Protein 4MPT (pdb70)

Solvent-accessible surface area: 27909 Å² total

InterPro domains:
  IPR000709 Leu/Ile/Val-binding protein [PR00337] (29-45)
  IPR000709 Leu/Ile/Val-binding protein [PR00337] (51-67)
  IPR028081 Leucine-binding protein domain [PF13458] (28-387)
  IPR028082 Periplasmic binding protein-like I [SSF53822] (28-382)
  IPR051010 Branched-chain amino acid transport protein [PTHR30483] (3-377)

Radius of gyration: 27.36 Å; Cα contacts (8 Å, |Δi|>4): 1677; chains: 2; bounding box: 53×67×82 Å

Secondary structure (DSSP, 8-state):
-EEEE--B--SSTTHHHHHHHHHHHHHHHHHHHHTTSBTTBEEEE---B-TT-HHHHHHHHHHHHH-TTEEE----SSS----S---TTT------S---GGGT-TTSBTTBS--TT--B-S--HHHHHH--HHHHHH-SSEEEEEESSHHHHHHHHHHHHHHHHTTPPPPSEEEEE-TT----HHHH--TT--SEEEEES-HHHHHHHHH--TT-----EEE-GGGGSHHHHHHHGGGGTTEEE---TTS---HHHHHHHHHHHHHH-S-TTT-S-SSS-----TTTHHHHHHHHHHHHHHHHHTS--HHHHHHHHHH--SEE-SSSEE--BTTB-B---GGG---EEEEESSS-EEEEE-/-EEEE--B--SSTTHHHHHHHHHHHHHHHHHHHTTTSBTTBEEEE---B-TT-HHHHHHHHHHHHT-TT-----PPSSS----S---TTT-S----S---GGGT-TTSSTTSS--TT--B-S--HHHHTT--HHHHHH-SSEEEEEESSHHHHHHHHHHHHHHHHTT-PPPSEEEEE-TT----HHHH--TT--SEEEEES-HHHHHHHHH--TT-----EEE-GGGGSHHHHHHHGGGGTT-EE---TTS---HHHHHHHHHHHHHH-S-TTT-S-TTS-----TTTHHHHHHHHHHHHHHHHHTS--HHHHHHHHTT--SEE-SS-EE---SS--B---GGG---EEEEE-SSSEEEEE-

Organism: Bordetella pertussis (strain Tohama I / ATCC BAA-589 / NCTC 13251) (NCBI:txid257313)

Nearest PDB structures (foldseek):
  4mpt-assembly2_B  TM=9.969E-01  e=4.575E-65  Bordetella pertussis Tohama I
  1z17-assembly1_A  TM=8.631E-01  e=6.660E-22  Escherichia coli K-12
  4evr-assembly1_A  TM=8.494E-01  e=2.066E-19  Rhodopseudomonas palustris CGA009
  4oat-assembly1_A  TM=8.359E-01  e=4.457E-18  Trichormus variabilis ATCC 29413
  3lkb-assembly1_A  TM=7.716E-01  e=5.004E-18  Thermus thermophilus HB8

Structure (mmCIF, N/CA/C/O backbone):
data_4MPT
#
_entry.id   4MPT
#
_cell.length_a   86.565
_cell.length_b   86.565
_cell.length_c   194.053
_cell.angle_alpha   90.00
_cell.angle_beta   90.00
_cell.angle_gamma   120.00
#
_symmetry.space_group_name_H-M   'P 61'
#
loop_
_entity.id
_entity.type
_entity.pdbx_description
1 polymer 'Putative leu/ile/val-binding protein'
2 non-polymer 'ACETIC ACID'
3 non-polymer 'SODIUM ION'
4 water water
#
loop_
_atom_site.group_PDB
_atom_site.id
_atom_site.type_symbol
_atom_site.label_atom_id
_atom_site.label_alt_id
_atom_site.label_comp_id
_atom_site.label_asym_id
_atom_site.label_entity_id
_atom_site.label_seq_id
_atom_site.pdbx_PDB_ins_code
_atom_site.Cartn_x
_atom_site.Cartn_y
_atom_site.Cartn_z
_atom_site.occupancy
_atom_site.B_iso_or_equiv
_atom_site.auth_seq_id
_atom_site.auth_comp_id
_atom_site.auth_asym_id
_atom_site.auth_atom_id
_atom_site.pdbx_PDB_model_num
ATOM 1 N N . ASP A 1 5 ? -38.256 49.589 126.645 1.00 45.65 2 ASP A N 1
ATOM 2 C CA . ASP A 1 5 ? -37.093 49.695 125.773 1.00 46.94 2 ASP A CA 1
ATOM 3 C C . ASP A 1 5 ? -36.707 48.338 125.173 1.00 39.94 2 ASP A C 1
ATOM 4 O O . ASP A 1 5 ? -37.535 47.432 125.088 1.00 39.31 2 ASP A O 1
ATOM 9 N N . THR A 1 6 ? -35.447 48.204 124.770 1.00 37.44 3 THR A N 1
ATOM 10 C CA . THR A 1 6 ? -35.063 47.143 123.846 1.00 34.96 3 THR A CA 1
ATOM 11 C C . THR A 1 6 ? -33.831 46.322 124.209 1.00 31.48 3 THR A C 1
ATOM 12 O O . THR A 1 6 ? -33.054 46.669 125.095 1.00 33.86 3 THR A O 1
ATOM 16 N N . ILE A 1 7 ? -33.671 45.227 123.480 1.00 28.06 4 ILE A N 1
ATOM 17 C CA . ILE A 1 7 ? -32.489 44.391 123.542 1.00 28.89 4 ILE A CA 1
ATOM 18 C C . ILE A 1 7 ? -31.632 44.732 122.335 1.00 22.94 4 ILE A C 1
ATOM 19 O O . ILE A 1 7 ? -31.995 44.413 121.208 1.00 22.27 4 ILE A O 1
ATOM 24 N N . LYS A 1 8 ? -30.502 45.385 122.556 1.00 23.32 5 LYS A N 1
ATOM 25 C CA . LYS A 1 8 ? -29.668 45.813 121.437 1.00 24.31 5 LYS A CA 1
ATOM 26 C C . LYS A 1 8 ? -28.456 44.916 121.232 1.00 23.65 5 LYS A C 1
ATOM 27 O O . LYS A 1 8 ? -27.666 44.689 122.150 1.00 24.01 5 LYS A O 1
ATOM 33 N N . ILE A 1 9 ? -28.305 44.410 120.015 1.00 24.69 6 ILE A N 1
ATOM 34 C CA . ILE A 1 9 ? -27.159 43.578 119.700 1.00 22.45 6 ILE A CA 1
ATOM 35 C C . ILE A 1 9 ? -26.328 44.186 118.580 1.00 22.31 6 ILE A C 1
ATOM 36 O O . ILE A 1 9 ? -26.823 44.989 117.781 1.00 25.42 6 ILE A O 1
ATOM 41 N N . GLY A 1 10 ? -25.060 43.798 118.542 1.00 20.88 7 GLY A N 1
ATOM 42 C CA . GLY A 1 10 ? -24.140 44.288 117.540 1.00 20.27 7 GLY A CA 1
ATOM 43 C C . GLY A 1 10 ? -23.710 43.131 116.672 1.00 23.90 7 GLY A C 1
ATOM 44 O O . GLY A 1 10 ? -23.753 41.969 117.094 1.00 22.45 7 GLY A O 1
ATOM 53 N N . THR A 1 12 ? -20.823 42.330 113.239 1.00 20.01 9 THR A N 1
ATOM 54 C CA . THR A 1 12 ? -19.959 42.648 112.117 1.00 23.35 9 THR A CA 1
ATOM 55 C C . THR A 1 12 ? -19.660 41.347 111.403 1.00 21.59 9 THR A C 1
ATOM 56 O O . THR A 1 12 ? -19.499 40.324 112.052 1.00 19.09 9 THR A O 1
ATOM 60 N N . SER A 1 13 ? -19.634 41.384 110.072 1.00 22.67 10 SER A N 1
ATOM 61 C CA . SER A 1 13 ? -19.260 40.217 109.272 1.00 17.94 10 SER A CA 1
ATOM 62 C C . SER A 1 13 ? -18.935 40.604 107.828 1.00 17.55 10 SER A C 1
ATOM 63 O O . SER A 1 13 ? -19.026 41.774 107.446 1.00 20.41 10 SER A O 1
ATOM 66 N N . ALA A 1 14 ? -18.560 39.616 107.024 1.00 20.49 11 ALA A N 1
ATOM 67 C CA . ALA A 1 14 ? -18.193 39.868 105.634 1.00 18.51 11 ALA A CA 1
ATOM 68 C C . ALA A 1 14 ? -19.442 40.122 104.821 1.00 22.27 11 ALA A C 1
ATOM 69 O O . ALA A 1 14 ? -19.948 39.215 104.163 1.00 25.20 11 ALA A O 1
ATOM 71 N N . LEU A 1 15 ? -19.948 41.346 104.859 1.00 19.53 12 LEU A N 1
ATOM 72 C CA . LEU A 1 15 ? -21.173 41.646 104.138 1.00 18.60 12 LEU A CA 1
ATOM 73 C C . LEU A 1 15 ? -20.936 41.878 102.649 1.00 19.57 12 LEU A C 1
ATOM 74 O O . LEU A 1 15 ? -21.822 41.634 101.830 1.00 21.82 12 LEU A O 1
ATOM 79 N N . THR A 1 16 ? -19.754 42.363 102.291 1.00 22.18 13 THR A N 1
ATOM 80 C CA . THR A 1 16 ? -19.409 42.498 100.879 1.00 22.46 13 THR A CA 1
ATOM 81 C C . THR A 1 16 ? -18.076 41.856 100.576 1.00 20.95 13 THR A C 1
ATOM 82 O O . THR A 1 16 ? -17.360 41.421 101.480 1.00 21.63 13 THR A O 1
ATOM 86 N N . GLY A 1 17 ? -17.747 41.813 99.289 1.00 22.38 14 GLY A N 1
ATOM 87 C CA . GLY A 1 17 ? -16.473 41.288 98.848 1.00 19.45 14 GLY A CA 1
ATOM 88 C C . GLY A 1 17 ? -16.522 39.830 98.434 1.00 18.21 14 GLY A C 1
ATOM 89 O O . GLY A 1 17 ? -17.607 39.231 98.345 1.00 17.20 14 GLY A O 1
ATOM 90 N N . PRO A 1 18 ? -15.340 39.258 98.165 1.00 19.05 15 PRO A N 1
ATOM 91 C CA . PRO A 1 18 ? -15.156 37.885 97.696 1.00 18.67 15 PRO A CA 1
ATOM 92 C C . PRO A 1 18 ? -15.756 36.794 98.591 1.00 20.14 15 PRO A C 1
ATOM 93 O O . PRO A 1 18 ? -16.045 35.715 98.090 1.00 14.71 15 PRO A O 1
ATOM 97 N N . TYR A 1 19 ? -15.921 37.056 99.884 1.00 19.08 16 TYR A N 1
ATOM 98 C CA . TYR A 1 19 ? -16.350 36.015 100.809 1.00 17.34 16 TYR A CA 1
ATOM 99 C C . TYR A 1 19 ? -17.687 36.357 101.460 1.00 17.34 16 TYR A C 1
ATOM 100 O O . TYR A 1 19 ? -18.009 35.842 102.528 1.00 19.77 16 TYR A O 1
ATOM 109 N N . ASN A 1 20 ? -18.481 37.192 100.791 1.00 16.22 17 ASN A N 1
ATOM 110 C CA . ASN A 1 20 ? -19.726 37.695 101.377 1.00 15.50 17 ASN A CA 1
ATOM 111 C C . ASN A 1 20 ? -20.885 36.698 101.478 1.00 16.95 17 ASN A C 1
ATOM 112 O O . ASN A 1 20 ? -21.924 37.011 102.061 1.00 19.20 17 ASN A O 1
ATOM 117 N N . GLU A 1 21 ? -20.706 35.499 100.932 1.00 14.60 18 GLU A N 1
ATOM 118 C CA . GLU A 1 21 ? -21.684 34.437 101.152 1.00 13.84 18 GLU A CA 1
ATOM 119 C C . GLU A 1 21 ? -21.845 34.169 102.646 1.00 15.53 18 GLU A C 1
ATOM 120 O O . GLU A 1 21 ? -22.937 33.874 103.122 1.00 17.89 18 GLU A O 1
ATOM 126 N N . PHE A 1 22 ? -20.760 34.307 103.390 1.00 15.24 19 PHE A N 1
ATOM 127 C CA . PHE A 1 22 ? -20.804 34.082 104.823 1.00 14.58 19 PHE A CA 1
ATOM 128 C C . PHE A 1 22 ? -21.484 35.210 105.565 1.00 16.27 19 PHE A C 1
ATOM 129 O O . PHE A 1 22 ? -22.453 34.977 106.272 1.00 16.64 19 PHE A O 1
ATOM 137 N N . GLY A 1 23 ? -20.973 36.427 105.407 1.00 20.51 20 GLY A N 1
ATOM 138 C CA . GLY A 1 23 ? -21.493 37.557 106.152 1.00 19.70 20 GLY A CA 1
ATOM 139 C C . GLY A 1 23 ? -22.936 37.862 105.822 1.00 18.19 20 GLY A C 1
ATOM 140 O O . GLY A 1 23 ? -23.759 38.056 106.716 1.00 18.87 20 GLY A O 1
ATOM 141 N N . GLU A 1 24 ? -23.256 37.906 104.537 1.00 15.36 21 GLU A N 1
ATOM 142 C CA . GLU A 1 24 ? -24.612 38.248 104.140 1.00 14.39 21 GLU A CA 1
ATOM 143 C C . GLU A 1 24 ? -25.601 37.130 104.422 1.00 17.85 21 GLU A C 1
ATOM 144 O O . GLU A 1 24 ? -26.757 37.387 104.723 1.00 17.85 21 GLU A O 1
ATOM 150 N N . GLY A 1 25 ? -25.145 35.891 104.319 1.00 20.13 22 GLY A N 1
ATOM 151 C CA . GLY A 1 25 ? -25.963 34.768 104.718 1.00 18.20 22 GLY A CA 1
ATOM 152 C C . GLY A 1 25 ? -26.255 34.843 106.204 1.00 15.26 22 GLY A C 1
ATOM 153 O O . GLY A 1 25 ? -27.399 34.695 106.625 1.00 14.63 22 GLY A O 1
ATOM 154 N N . ASN A 1 26 ? -25.218 35.076 107.002 1.00 13.69 23 ASN A N 1
ATOM 155 C CA . ASN A 1 26 ? -25.375 35.184 108.449 1.00 15.87 23 ASN A CA 1
ATOM 156 C C . ASN A 1 26 ? -26.242 36.369 108.815 1.00 18.56 23 ASN A C 1
ATOM 157 O O . ASN A 1 26 ? -27.003 36.308 109.782 1.00 20.69 23 ASN A O 1
ATOM 162 N N A ARG A 1 27 ? -26.118 37.449 108.045 0.54 16.76 24 ARG A N 1
ATOM 163 N N B ARG A 1 27 ? -26.123 37.445 108.047 0.46 16.78 24 ARG A N 1
ATOM 164 C CA A ARG A 1 27 ? -26.937 38.636 108.246 0.54 16.39 24 ARG A CA 1
ATOM 165 C CA B ARG A 1 27 ? -26.936 38.623 108.278 0.46 16.55 24 ARG A CA 1
ATOM 166 C C A ARG A 1 27 ? -28.403 38.276 108.070 0.54 17.70 24 ARG A C 1
ATOM 167 C C B ARG A 1 27 ? -28.407 38.277 108.072 0.46 17.73 24 ARG A C 1
ATOM 168 O O A ARG A 1 27 ? -29.235 38.608 108.906 0.54 20.14 24 ARG A O 1
ATOM 169 O O B ARG A 1 27 ? -29.247 38.614 108.899 0.46 20.05 24 ARG A O 1
ATOM 184 N N . ARG A 1 28 ? -28.708 37.582 106.979 1.00 16.10 25 ARG A N 1
ATOM 185 C CA . ARG A 1 28 ? -30.070 37.152 106.697 1.00 15.49 25 ARG A CA 1
ATOM 186 C C . ARG A 1 28 ? -30.608 36.272 107.807 1.00 20.65 25 ARG A C 1
ATOM 187 O O . ARG A 1 28 ? -31.741 36.440 108.251 1.00 27.18 25 ARG A O 1
ATOM 195 N N . ALA A 1 29 ? -29.772 35.350 108.258 1.00 16.26 26 ALA A N 1
ATOM 196 C CA . ALA A 1 29 ? -30.111 34.438 109.335 1.00 16.39 26 ALA A CA 1
ATOM 197 C C . ALA A 1 29 ? -30.544 35.177 110.582 1.00 16.09 26 ALA A C 1
ATOM 198 O O . ALA A 1 29 ? -31.591 34.882 111.151 1.00 17.74 26 ALA A O 1
ATOM 200 N N . VAL A 1 30 ? -29.727 36.134 111.003 1.00 19.71 27 VAL A N 1
ATOM 201 C CA . VAL A 1 30 ? -29.977 36.883 112.225 1.00 19.89 27 VAL A CA 1
ATOM 202 C C . VAL A 1 30 ? -31.235 37.762 112.117 1.00 17.82 27 VAL A C 1
ATOM 203 O O . VAL A 1 30 ? -32.013 37.860 113.062 1.00 18.44 27 VAL A O 1
ATOM 207 N N . GLU A 1 31 ? -31.440 38.380 110.961 1.00 18.70 28 GLU A N 1
ATOM 208 C CA . GLU A 1 31 ? -32.615 39.213 110.740 1.00 24.43 28 GLU A CA 1
ATOM 209 C C . GLU A 1 31 ? -33.900 38.407 110.883 1.00 23.46 28 GLU A C 1
ATOM 210 O O . GLU A 1 31 ? -34.863 38.848 111.510 1.00 23.75 28 GLU A O 1
ATOM 216 N N . LEU A 1 32 ? -33.911 37.226 110.278 1.00 20.74 29 LEU A N 1
ATOM 217 C CA . LEU A 1 32 ? -35.061 36.340 110.342 1.00 21.79 29 LEU A CA 1
ATOM 218 C C . LEU A 1 32 ? -35.358 35.961 111.790 1.00 24.54 29 LEU A C 1
ATOM 219 O O . LEU A 1 32 ? -36.510 36.000 112.222 1.00 23.33 29 LEU A O 1
ATOM 224 N N . ALA A 1 33 ? -34.316 35.617 112.539 1.00 21.40 30 ALA A N 1
ATOM 225 C CA . ALA A 1 33 ? -34.481 35.244 113.934 1.00 22.03 30 ALA A CA 1
ATOM 226 C C . ALA A 1 33 ? -35.123 36.393 114.690 1.00 26.18 30 ALA A C 1
ATOM 227 O O . ALA A 1 33 ? -36.162 36.214 115.328 1.00 31.73 30 ALA A O 1
ATOM 229 N N . VAL A 1 34 ? -34.505 37.568 114.600 1.00 22.20 31 VAL A N 1
ATOM 230 C CA . VAL A 1 34 ? -35.021 38.769 115.239 1.00 22.52 31 VAL A CA 1
ATOM 231 C C . VAL A 1 34 ? -36.499 38.935 114.959 1.00 20.70 31 VAL A C 1
ATOM 232 O O . VAL A 1 34 ? -37.291 39.088 115.872 1.00 23.71 31 VAL A O 1
ATOM 236 N N . GLU A 1 35 ? -36.867 38.857 113.694 1.00 22.27 32 GLU A N 1
ATOM 237 C CA . GLU A 1 35 ? -38.259 38.957 113.292 1.00 22.05 32 GLU A CA 1
ATOM 238 C C . GLU A 1 35 ? -39.117 37.957 114.057 1.00 25.00 32 GLU A C 1
ATOM 239 O O . GLU A 1 35 ? -40.112 38.328 114.661 1.00 26.37 32 GLU A O 1
ATOM 245 N N . GLN A 1 36 ? -38.701 36.696 114.050 1.00 25.25 33 GLN A N 1
ATOM 246 C CA . GLN A 1 36 ? -39.433 35.626 114.712 1.00 23.01 33 GLN A CA 1
ATOM 247 C C . GLN A 1 36 ? -39.626 35.890 116.196 1.00 23.54 33 GLN A C 1
ATOM 248 O O . GLN A 1 36 ? -40.737 35.797 116.707 1.00 24.07 33 GLN A O 1
ATOM 254 N N . TRP A 1 37 ? -38.549 36.204 116.899 1.00 24.08 34 TRP A N 1
ATOM 255 C CA . TRP A 1 37 ? -38.679 36.511 118.308 1.00 23.93 34 TRP A CA 1
ATOM 256 C C . TRP A 1 37 ? -39.510 37.755 118.483 1.00 27.23 34 TRP A C 1
ATOM 257 O O . TRP A 1 37 ? -40.259 37.863 119.444 1.00 31.06 34 TRP A O 1
ATOM 268 N N . ASN A 1 38 ? -39.379 38.695 117.550 1.00 27.74 35 ASN A N 1
ATOM 269 C CA . ASN A 1 38 ? -40.114 39.953 117.626 1.00 26.95 35 ASN A CA 1
ATOM 270 C C . ASN A 1 38 ? -41.604 39.796 117.412 1.00 29.08 35 ASN A C 1
ATOM 271 O O . ASN A 1 38 ? -42.401 40.488 118.040 1.00 30.07 35 ASN A O 1
ATOM 276 N N . ALA A 1 39 ? -41.981 38.880 116.531 1.00 32.92 36 ALA A N 1
ATOM 277 C CA . ALA A 1 39 ? -43.392 38.607 116.278 1.00 33.77 36 ALA A CA 1
ATOM 278 C C . ALA A 1 39 ? -44.131 38.154 117.541 1.00 36.62 36 ALA A C 1
ATOM 279 O O . ALA A 1 39 ? -45.353 38.249 117.617 1.00 42.11 36 ALA A O 1
ATOM 281 N N . LYS A 1 40 ? -43.385 37.683 118.535 1.00 35.88 37 LYS A N 1
ATOM 282 C CA . LYS A 1 40 ? -43.980 37.118 119.737 1.00 37.27 37 LYS A CA 1
ATOM 283 C C . LYS A 1 40 ? -43.563 37.864 121.014 1.00 41.58 37 LYS A C 1
ATOM 284 O O . LYS A 1 40 ? -43.657 37.309 122.109 1.00 43.31 37 LYS A O 1
ATOM 290 N N . GLY A 1 41 ? -43.088 39.103 120.877 1.00 41.86 38 GLY A N 1
ATOM 291 C CA . GLY A 1 41 ? -42.820 39.947 122.038 1.00 39.36 38 GLY A CA 1
ATOM 292 C C . GLY A 1 41 ? -41.387 40.380 122.327 1.00 33.79 38 GLY A C 1
ATOM 293 O O . GLY A 1 41 ? -41.150 41.265 123.153 1.00 32.21 38 GLY A O 1
ATOM 294 N N . GLY A 1 42 ? -40.426 39.767 121.650 1.00 30.54 39 GLY A N 1
ATOM 295 C CA . GLY A 1 42 ? -39.029 39.995 121.961 1.00 32.05 39 GLY A CA 1
ATOM 296 C C . GLY A 1 42 ? -38.530 38.977 122.967 1.00 35.30 39 GLY A C 1
ATOM 297 O O . GLY A 1 42 ? -38.945 37.816 122.955 1.00 38.54 39 GLY A O 1
ATOM 298 N N . ILE A 1 43 ? -37.632 39.402 123.842 1.00 30.11 40 ILE A N 1
ATOM 299 C CA . ILE A 1 43 ? -37.142 38.520 124.880 1.00 29.20 40 ILE A CA 1
ATOM 300 C C . ILE A 1 43 ? -37.730 38.961 126.196 1.00 30.24 40 ILE A C 1
ATOM 301 O O . ILE A 1 43 ? -37.309 39.973 126.746 1.00 36.47 40 ILE A O 1
ATOM 306 N N . ASN A 1 44 ? -38.691 38.194 126.705 1.00 31.57 41 ASN A N 1
ATOM 307 C CA . ASN A 1 44 ? -39.442 38.580 127.906 1.00 34.36 41 ASN A CA 1
ATOM 308 C C . ASN A 1 44 ? -40.035 39.971 127.782 1.00 28.99 41 ASN A C 1
ATOM 309 O O . ASN A 1 44 ? -39.886 40.800 128.683 1.00 29.73 41 ASN A O 1
ATOM 314 N N . GLY A 1 45 ? -40.680 40.230 126.649 1.00 28.55 42 GLY A N 1
ATOM 315 C CA . GLY A 1 45 ? -41.349 41.499 126.432 1.00 29.01 42 GLY A CA 1
ATOM 316 C C . GLY A 1 45 ? -40.500 42.635 125.891 1.00 37.44 42 GLY A C 1
ATOM 317 O O . GLY A 1 45 ? -41.024 43.710 125.612 1.00 36.67 42 GLY A O 1
ATOM 318 N N . LYS A 1 46 ? -39.199 42.410 125.737 1.00 27.54 43 LYS A N 1
ATOM 319 C CA . LYS A 1 46 ? -38.314 43.445 125.220 1.00 28.51 43 LYS A CA 1
ATOM 320 C C . LYS A 1 46 ? -37.905 43.157 123.781 1.00 30.82 43 LYS A C 1
ATOM 321 O O . LYS A 1 46 ? -37.264 42.145 123.497 1.00 32.87 43 LYS A O 1
ATOM 327 N N . LYS A 1 47 ? -38.295 44.053 122.879 1.00 30.52 44 LYS A N 1
ATOM 328 C CA . LYS A 1 47 ? -38.025 43.903 121.455 1.00 28.71 44 LYS A CA 1
ATOM 329 C C . LYS A 1 47 ? -36.527 43.953 121.166 1.00 25.37 44 LYS A C 1
ATOM 330 O O . LYS A 1 47 ? -35.798 44.752 121.742 1.00 25.44 44 LYS A O 1
ATOM 336 N N . ILE A 1 48 ? -36.081 43.086 120.269 1.00 25.68 45 ILE A N 1
ATOM 337 C CA . ILE A 1 48 ? -34.678 43.007 119.899 1.00 23.99 45 ILE A CA 1
ATOM 338 C C . ILE A 1 48 ? -34.371 43.955 118.747 1.00 25.22 45 ILE A C 1
ATOM 339 O O . ILE A 1 48 ? -35.143 44.051 117.790 1.00 26.67 45 ILE A O 1
ATOM 344 N N A GLU A 1 49 ? -33.260 44.673 118.849 0.58 26.03 46 GLU A N 1
ATOM 345 N N B GLU A 1 49 ? -33.236 44.649 118.843 0.42 26.07 46 GLU A N 1
ATOM 346 C CA A GLU A 1 49 ? -32.784 45.426 117.703 0.58 26.34 46 GLU A CA 1
ATOM 347 C CA B GLU A 1 49 ? -32.753 45.524 117.776 0.42 26.12 46 GLU A CA 1
ATOM 348 C C A GLU A 1 49 ? -31.321 45.168 117.395 0.58 23.17 46 GLU A C 1
ATOM 349 C C B GLU A 1 49 ? -31.307 45.192 117.402 0.42 23.31 46 GLU A C 1
ATOM 350 O O A GLU A 1 49 ? -30.484 45.054 118.292 0.58 22.09 46 GLU A O 1
ATOM 351 O O B GLU A 1 49 ? -30.452 45.058 118.279 0.42 22.32 46 GLU A O 1
ATOM 362 N N . ILE A 1 50 ? -31.033 45.056 116.106 1.00 22.93 47 ILE A N 1
ATOM 363 C CA . ILE A 1 50 ? -29.659 45.000 115.641 1.00 23.23 47 ILE A CA 1
ATOM 364 C C . ILE A 1 50 ? -29.247 46.451 115.455 1.00 26.75 47 ILE A C 1
ATOM 365 O O . ILE A 1 50 ? -29.482 47.051 114.406 1.00 23.79 47 ILE A O 1
ATOM 370 N N . ALA A 1 51 ? -28.653 47.012 116.503 1.00 28.24 48 ALA A N 1
ATOM 371 C CA . ALA A 1 51 ? -28.416 48.443 116.583 1.00 29.78 48 ALA A CA 1
ATOM 372 C C . ALA A 1 51 ? -27.208 48.852 115.766 1.00 29.79 48 ALA A C 1
ATOM 373 O O . ALA A 1 51 ? -27.092 49.998 115.325 1.00 34.26 48 ALA A O 1
ATOM 383 N N . LEU A 1 53 ? -24.897 47.243 112.596 1.00 20.95 50 LEU A N 1
ATOM 384 C CA . LEU A 1 53 ? -24.624 46.201 111.615 1.00 18.57 50 LEU A CA 1
ATOM 385 C C . LEU A 1 53 ? -23.551 46.692 110.663 1.00 22.18 50 LEU A C 1
ATOM 386 O O . LEU A 1 53 ? -23.760 47.637 109.894 1.00 23.21 50 LEU A O 1
ATOM 391 N N . LEU A 1 54 ? -22.396 46.042 110.731 1.00 22.28 51 LEU A N 1
ATOM 392 C CA . LEU A 1 54 ? -21.205 46.531 110.059 1.00 21.99 51 LEU A CA 1
ATOM 393 C C . LEU A 1 54 ? -20.594 45.471 109.145 1.00 26.15 51 LEU A C 1
ATOM 394 O O . LEU A 1 54 ? -20.786 44.271 109.352 1.00 20.10 51 LEU A O 1
ATOM 399 N N . ASP A 1 55 ? -19.854 45.938 108.140 1.00 27.25 52 ASP A N 1
ATOM 400 C CA . ASP A 1 55 ? -19.267 45.095 107.108 1.00 21.36 52 ASP A CA 1
ATOM 401 C C . ASP A 1 55 ? -17.756 45.126 107.226 1.00 16.47 52 ASP A C 1
ATOM 402 O O . ASP A 1 55 ? -17.155 46.196 107.195 1.00 16.54 52 ASP A O 1
ATOM 407 N N . ASP A 1 56 ? -17.126 43.966 107.358 1.00 15.42 53 ASP A N 1
ATOM 408 C CA . ASP A 1 56 ? -15.669 43.932 107.413 1.00 18.85 53 ASP A CA 1
ATOM 409 C C . ASP A 1 56 ? -15.037 43.268 106.198 1.00 19.21 53 ASP A C 1
ATOM 410 O O . ASP A 1 56 ? -13.818 43.278 106.046 1.00 17.08 53 ASP A O 1
ATOM 415 N N . GLN A 1 57 ? -15.886 42.693 105.352 1.00 22.01 54 GLN A N 1
ATOM 416 C CA . GLN A 1 57 ? -15.465 42.033 104.118 1.00 19.97 54 GLN A CA 1
ATOM 417 C C . GLN A 1 57 ? -14.513 40.881 104.374 1.00 17.59 54 GLN A C 1
ATOM 418 O O . GLN A 1 57 ? -13.697 40.554 103.522 1.00 24.18 54 GLN A O 1
ATOM 424 N N . LEU A 1 58 ? -14.622 40.274 105.549 1.00 14.92 55 LEU A N 1
ATOM 425 C CA . LEU A 1 58 ? -13.698 39.233 105.997 1.00 17.39 55 LEU A CA 1
ATOM 426 C C . LEU A 1 58 ? -12.282 39.740 106.217 1.00 23.59 55 LEU A C 1
ATOM 427 O O . LEU A 1 58 ? -11.369 38.946 106.418 1.00 24.82 55 LEU A O 1
ATOM 432 N N . ASN A 1 59 ? -12.093 41.056 106.196 1.00 26.33 56 ASN A N 1
ATOM 433 C CA . ASN A 1 59 ? -10.777 41.622 106.472 1.00 19.70 56 ASN A CA 1
ATOM 434 C C . ASN A 1 59 ? -10.548 41.828 107.960 1.00 18.07 56 ASN A C 1
ATOM 435 O O . ASN A 1 59 ? -11.348 42.483 108.626 1.00 21.18 56 ASN A O 1
ATOM 440 N N . PRO A 1 60 ? -9.439 41.288 108.484 1.00 19.25 57 PRO A N 1
ATOM 441 C CA . PRO A 1 60 ? -9.193 41.340 109.925 1.00 22.58 57 PRO A CA 1
ATOM 442 C C . PRO A 1 60 ? -9.047 42.759 110.468 1.00 25.21 57 PRO A C 1
ATOM 443 O O . PRO A 1 60 ? -9.500 43.001 111.583 1.00 25.52 57 PRO A O 1
ATOM 447 N N . ASP A 1 61 ? -8.433 43.668 109.713 1.00 21.90 58 ASP A N 1
ATOM 448 C CA . ASP A 1 61 ? -8.244 45.039 110.178 1.00 24.28 58 ASP A CA 1
ATOM 449 C C . ASP A 1 61 ? -9.558 45.778 110.278 1.00 23.15 58 ASP A C 1
ATOM 450 O O . ASP A 1 61 ? -9.789 46.537 111.220 1.00 25.08 58 ASP A O 1
ATOM 455 N N A ARG A 1 62 ? -10.418 45.562 109.291 0.59 20.47 59 ARG A N 1
ATOM 456 N N B ARG A 1 62 ? -10.422 45.560 109.294 0.41 20.64 59 ARG A N 1
ATOM 457 C CA A ARG A 1 62 ? -11.744 46.158 109.294 0.59 21.05 59 ARG A CA 1
ATOM 458 C CA B ARG A 1 62 ? -11.749 46.158 109.301 0.41 20.75 59 ARG A CA 1
ATOM 459 C C A ARG A 1 62 ? -12.604 45.576 110.409 0.59 19.29 59 ARG A C 1
ATOM 460 C C B ARG A 1 62 ? -12.607 45.576 110.414 0.41 19.66 59 ARG A C 1
ATOM 461 O O A ARG A 1 62 ? -13.427 46.273 110.993 0.59 21.66 59 ARG A O 1
ATOM 462 O O B ARG A 1 62 ? -13.433 46.272 110.998 0.41 21.36 59 ARG A O 1
ATOM 477 N N . ALA A 1 63 ? -12.406 44.295 110.702 1.00 20.99 60 ALA A N 1
ATOM 478 C CA . ALA A 1 63 ? -13.137 43.633 111.774 1.00 20.68 60 ALA A CA 1
ATOM 479 C C . ALA A 1 63 ? -12.848 44.343 113.083 1.00 24.17 60 ALA A C 1
ATOM 480 O O . ALA A 1 63 ? -13.751 44.644 113.859 1.00 29.85 60 ALA A O 1
ATOM 482 N N . VAL A 1 64 ? -11.573 44.625 113.304 1.00 22.94 61 VAL A N 1
ATOM 483 C CA . VAL A 1 64 ? -11.130 45.312 114.503 1.00 22.65 61 VAL A CA 1
ATOM 484 C C . VAL A 1 64 ? -11.752 46.690 114.602 1.00 26.13 61 VAL A C 1
ATOM 485 O O . VAL A 1 64 ? -12.267 47.071 115.650 1.00 29.13 61 VAL A O 1
ATOM 489 N N . GLN A 1 65 ? -11.705 47.444 113.512 1.00 26.79 62 GLN A N 1
ATOM 490 C CA . GLN A 1 65 ? -12.334 48.756 113.498 1.00 20.57 62 GLN A CA 1
ATOM 491 C C . GLN A 1 65 ? -13.822 48.640 113.781 1.00 20.46 62 GLN A C 1
ATOM 492 O O . GLN A 1 65 ? -14.395 49.486 114.455 1.00 20.59 62 GLN A O 1
ATOM 498 N N . ASN A 1 66 ? -14.440 47.578 113.272 1.00 21.75 63 ASN A N 1
ATOM 499 C CA . ASN A 1 66 ? -15.871 47.379 113.454 1.00 22.08 63 ASN A CA 1
ATOM 500 C C . ASN A 1 66 ? -16.215 46.928 114.867 1.00 21.19 63 ASN A C 1
ATOM 501 O O . ASN A 1 66 ? -17.190 47.383 115.465 1.00 23.51 63 ASN A O 1
ATOM 506 N N . ILE A 1 67 ? -15.407 46.039 115.411 1.00 19.10 64 ILE A N 1
ATOM 507 C CA . ILE A 1 67 ? -15.614 45.624 116.789 1.00 23.03 64 ILE A CA 1
ATOM 508 C C . ILE A 1 67 ? -15.306 46.763 117.785 1.00 26.56 64 ILE A C 1
ATOM 509 O O . ILE A 1 67 ? -16.027 46.944 118.763 1.00 26.51 64 ILE A O 1
ATOM 514 N N . ARG A 1 68 ? -14.259 47.543 117.528 1.00 26.75 65 ARG A N 1
ATOM 515 C CA . ARG A 1 68 ? -13.995 48.727 118.353 1.00 29.41 65 ARG A CA 1
ATOM 516 C C . ARG A 1 68 ? -15.239 49.614 118.454 1.00 27.03 65 ARG A C 1
ATOM 517 O O . ARG A 1 68 ? -15.660 49.993 119.540 1.00 28.14 65 ARG A O 1
ATOM 525 N N . ALA A 1 69 ? -15.842 49.904 117.311 1.00 25.85 66 ALA A N 1
ATOM 526 C CA . ALA A 1 69 ? -17.025 50.745 117.250 1.00 27.30 66 ALA A CA 1
ATOM 527 C C . ALA A 1 69 ? -18.240 50.124 117.949 1.00 23.73 66 ALA A C 1
ATOM 528 O O . ALA A 1 69 ? -19.056 50.830 118.533 1.00 28.23 66 ALA A O 1
ATOM 530 N N . ILE A 1 70 ? -18.371 48.807 117.872 1.00 21.84 67 ILE A N 1
ATOM 531 C CA . ILE A 1 70 ? -19.495 48.130 118.510 1.00 20.94 67 ILE A CA 1
ATOM 532 C C . ILE A 1 70 ? -19.326 48.111 120.026 1.00 24.77 67 ILE A C 1
ATOM 533 O O . ILE A 1 70 ? -20.242 48.470 120.761 1.00 24.87 67 ILE A O 1
ATOM 538 N N . LEU A 1 71 ? -18.141 47.717 120.484 1.00 26.11 68 LEU A N 1
ATOM 539 C CA . LEU A 1 71 ? -17.856 47.625 121.912 1.00 24.77 68 LEU A CA 1
ATOM 540 C C . LEU A 1 71 ? -17.985 48.986 122.559 1.00 25.69 68 LEU A C 1
ATOM 541 O O . LEU A 1 71 ? -18.427 49.088 123.696 1.00 29.91 68 LEU A O 1
ATOM 546 N N . ASP A 1 72 ? -17.608 50.034 121.833 1.00 25.06 69 ASP A N 1
ATOM 547 C CA . ASP A 1 72 ? -17.711 51.391 122.361 1.00 29.78 69 ASP A CA 1
ATOM 548 C C . ASP A 1 72 ? -19.134 51.723 122.807 1.00 30.27 69 ASP A C 1
ATOM 549 O O . ASP A 1 72 ? -19.316 52.424 123.793 1.00 32.88 69 ASP A O 1
ATOM 554 N N . ASN A 1 73 ? -20.133 51.205 122.091 1.00 28.78 70 ASN A N 1
ATOM 555 C CA . ASN A 1 73 ? -21.543 51.437 122.428 1.00 24.83 70 ASN A CA 1
ATOM 556 C C . ASN A 1 73 ? -21.998 50.658 123.666 1.00 32.43 70 ASN A C 1
ATOM 557 O O . ASN A 1 73 ? -22.101 49.432 123.630 1.00 33.91 70 ASN A O 1
ATOM 562 N N . LYS A 1 74 ? -22.312 51.375 124.742 1.00 27.27 71 LYS A N 1
ATOM 563 C CA . LYS A 1 74 ? -22.687 50.746 126.012 1.00 33.04 71 LYS A CA 1
ATOM 564 C C . LYS A 1 74 ? -24.044 50.049 125.981 1.00 31.14 71 LYS A C 1
ATOM 565 O O . LYS A 1 74 ? -24.311 49.153 126.784 1.00 29.36 71 LYS A O 1
ATOM 571 N N . ASP A 1 75 ? -24.900 50.453 125.054 1.00 31.29 72 ASP A N 1
ATOM 572 C CA . ASP A 1 75 ? -26.244 49.897 124.994 1.00 32.62 72 ASP A CA 1
ATOM 573 C C . ASP A 1 75 ? -26.315 48.519 124.338 1.00 33.43 72 ASP A C 1
ATOM 574 O O . ASP A 1 75 ? -27.272 47.775 124.554 1.00 35.52 72 ASP A O 1
ATOM 579 N N . ILE A 1 76 ? -25.309 48.181 123.538 1.00 29.27 73 ILE A N 1
ATOM 580 C CA . ILE A 1 76 ? -25.238 46.852 122.950 1.00 25.72 73 ILE A CA 1
ATOM 581 C C . ILE A 1 76 ? -25.129 45.817 124.075 1.00 30.32 73 ILE A C 1
ATOM 582 O O . ILE A 1 76 ? -24.289 45.950 124.957 1.00 32.76 73 ILE A O 1
ATOM 587 N N . VAL A 1 77 ? -25.993 44.805 124.071 1.00 32.56 74 VAL A N 1
ATOM 588 C CA . VAL A 1 77 ? -25.940 43.799 125.131 1.00 33.35 74 VAL A CA 1
ATOM 589 C C . VAL A 1 77 ? -25.298 42.481 124.678 1.00 29.89 74 VAL A C 1
ATOM 590 O O . VAL A 1 77 ? -24.883 41.673 125.509 1.00 28.71 74 VAL A O 1
ATOM 594 N N . GLY A 1 78 ? -25.195 42.276 123.366 1.00 26.50 75 GLY A N 1
ATOM 595 C CA . GLY A 1 78 ? -24.553 41.083 122.838 1.00 23.13 75 GLY A CA 1
ATOM 596 C C . GLY A 1 78 ? -24.094 41.222 121.400 1.00 21.49 75 GLY A C 1
ATOM 597 O O . GLY A 1 78 ? -24.557 42.104 120.677 1.00 23.57 75 GLY A O 1
ATOM 598 N N . ILE A 1 79 ? -23.185 40.346 120.986 1.00 19.77 76 ILE A N 1
ATOM 599 C CA . ILE A 1 79 ? -22.600 40.425 119.652 1.00 18.96 76 ILE A CA 1
ATOM 600 C C . ILE A 1 79 ? -22.621 39.118 118.881 1.00 23.87 76 ILE A C 1
ATOM 601 O O . ILE A 1 79 ? -22.293 38.052 119.419 1.00 24.92 76 ILE A O 1
ATOM 606 N N . ILE A 1 80 ? -22.973 39.216 117.603 1.00 24.00 77 ILE A N 1
ATOM 607 C CA . ILE A 1 80 ? -22.721 38.134 116.660 1.00 24.68 77 ILE A CA 1
ATOM 608 C C . ILE A 1 80 ? -21.441 38.463 115.891 1.00 21.00 77 ILE A C 1
ATOM 609 O O . ILE A 1 80 ? -21.442 39.337 115.033 1.00 23.53 77 ILE A O 1
ATOM 614 N N . GLY A 1 81 ? -20.355 37.767 116.208 1.00 18.64 78 GLY A N 1
ATOM 615 C CA . GLY A 1 81 ? -19.040 38.090 115.679 1.00 17.51 78 GLY A CA 1
ATOM 616 C C . GLY A 1 81 ? -18.861 37.853 114.197 1.00 21.33 78 GLY A C 1
ATOM 617 O O . GLY A 1 81 ? -19.765 37.361 113.526 1.00 25.75 78 GLY A O 1
ATOM 618 N N . PRO A 1 82 ? -17.682 38.201 113.672 1.00 22.26 79 PRO A N 1
ATOM 619 C CA . PRO A 1 82 ? -17.448 38.082 112.233 1.00 20.88 79 PRO A CA 1
ATOM 620 C C . PRO A 1 82 ? -17.199 36.667 111.772 1.00 20.61 79 PRO A C 1
ATOM 621 O O . PRO A 1 82 ? -16.810 35.798 112.547 1.00 19.23 79 PRO A O 1
ATOM 625 N N . ALA A 1 83 ? -17.439 36.450 110.487 1.00 22.09 80 ALA A N 1
ATOM 626 C CA . ALA A 1 83 ? -17.008 35.237 109.819 1.00 20.22 80 ALA A CA 1
ATOM 627 C C . ALA A 1 83 ? -15.499 35.320 109.624 1.00 21.95 80 ALA A C 1
ATOM 628 O O . ALA A 1 83 ? -14.953 36.418 109.457 1.00 19.49 80 ALA A O 1
ATOM 630 N N . GLY A 1 84 ? -14.823 34.174 109.659 1.00 23.74 81 GLY A N 1
ATOM 631 C CA . GLY A 1 84 ? -13.390 34.133 109.396 1.00 21.57 81 GLY A CA 1
ATOM 632 C C . GLY A 1 84 ? -12.484 33.989 110.610 1.00 25.40 81 GLY A C 1
ATOM 633 O O . GLY A 1 84 ? -12.622 34.721 111.593 1.00 24.91 81 GLY A O 1
ATOM 634 N N . SER A 1 85 ? -11.544 33.046 110.531 1.00 25.51 82 SER A N 1
ATOM 635 C CA . SER A 1 85 ? -10.555 32.846 111.591 1.00 23.57 82 SER A CA 1
ATOM 636 C C . SER A 1 85 ? -9.710 34.111 111.787 1.00 24.78 82 SER A C 1
ATOM 637 O O . SER A 1 85 ? -9.372 34.477 112.913 1.00 25.45 82 SER A O 1
ATOM 640 N N . GLY A 1 86 ? -9.384 34.782 110.686 1.00 25.77 83 GLY A N 1
ATOM 641 C CA . GLY A 1 86 ? -8.637 36.027 110.745 1.00 25.69 83 GLY A CA 1
ATOM 642 C C . GLY A 1 86 ? -9.330 37.120 111.539 1.00 23.64 83 GLY A C 1
ATOM 643 O O . GLY A 1 86 ? -8.800 37.590 112.543 1.00 27.48 83 GLY A O 1
ATOM 644 N N . PRO A 1 87 ? -10.501 37.558 111.071 1.00 19.83 84 PRO A N 1
ATOM 645 C CA . PRO A 1 87 ? -11.301 38.535 111.808 1.00 20.86 84 PRO A CA 1
ATOM 646 C C . PRO A 1 87 ? -11.503 38.158 113.269 1.00 20.60 84 PRO A C 1
ATOM 647 O O . PRO A 1 87 ? -11.243 38.969 114.152 1.00 24.11 84 PRO A O 1
ATOM 659 N N . LEU A 1 89 ? -9.874 35.943 115.377 1.00 26.73 86 LEU A N 1
ATOM 660 C CA . LEU A 1 89 ? -8.662 35.948 116.184 1.00 25.54 86 LEU A CA 1
ATOM 661 C C . LEU A 1 89 ? -8.133 37.350 116.394 1.00 29.33 86 LEU A C 1
ATOM 662 O O . LEU A 1 89 ? -7.542 37.645 117.425 1.00 35.82 86 LEU A O 1
ATOM 667 N N . ALA A 1 90 ? -8.350 38.209 115.406 1.00 25.61 87 ALA A N 1
ATOM 668 C CA . ALA A 1 90 ? -7.941 39.606 115.486 1.00 27.07 87 ALA A CA 1
ATOM 669 C C . ALA A 1 90 ? -8.693 40.397 116.560 1.00 24.61 87 ALA A C 1
ATOM 670 O O . ALA A 1 90 ? -8.126 41.279 117.198 1.00 31.35 87 ALA A O 1
ATOM 672 N N . VAL A 1 91 ? -9.967 40.086 116.755 1.00 22.01 88 VAL A N 1
ATOM 673 C CA . VAL A 1 91 ? -10.803 40.835 117.692 1.00 28.47 88 VAL A CA 1
ATOM 674 C C . VAL A 1 91 ? -10.973 40.152 119.056 1.00 27.48 88 VAL A C 1
ATOM 675 O O . VAL A 1 91 ? -11.571 40.722 119.969 1.00 26.48 88 VAL A O 1
ATOM 679 N N . ILE A 1 92 ? -10.432 38.946 119.191 1.00 26.80 89 ILE A N 1
ATOM 680 C CA . ILE A 1 92 ? -10.824 38.046 120.275 1.00 25.83 89 ILE A CA 1
ATOM 681 C C . ILE A 1 92 ? -10.414 38.516 121.678 1.00 30.01 89 ILE A C 1
ATOM 682 O O . ILE A 1 92 ? -11.092 38.217 122.662 1.00 31.11 89 ILE A O 1
ATOM 687 N N . ASP A 1 93 ? -9.329 39.272 121.772 1.00 34.66 90 ASP A N 1
ATOM 688 C CA . ASP A 1 93 ? -8.875 39.760 123.074 1.00 33.23 90 ASP A CA 1
ATOM 689 C C . ASP A 1 93 ? -9.689 40.973 123.553 1.00 33.68 90 ASP A C 1
ATOM 690 O O . ASP A 1 93 ? -9.949 41.139 124.748 1.00 35.62 90 ASP A O 1
ATOM 703 N N . VAL A 1 95 ? -12.718 41.499 122.904 1.00 34.30 92 VAL A N 1
ATOM 704 C CA . VAL A 1 95 ? -14.033 40.999 123.252 1.00 31.77 92 VAL A CA 1
ATOM 705 C C . VAL A 1 95 ? -14.002 40.264 124.578 1.00 29.25 92 VAL A C 1
ATOM 706 O O . VAL A 1 95 ? -14.847 40.485 125.432 1.00 33.19 92 VAL A O 1
ATOM 710 N N . GLN A 1 96 ? -13.015 39.397 124.747 1.00 30.37 93 GLN A N 1
ATOM 711 C CA . GLN A 1 96 ? -12.831 38.674 125.994 1.00 29.02 93 GLN A CA 1
ATOM 712 C C . GLN A 1 96 ? -12.672 39.645 127.166 1.00 35.07 93 GLN A C 1
ATOM 713 O O . GLN A 1 96 ? -13.080 39.357 128.286 1.00 37.76 93 GLN A O 1
ATOM 719 N N . ALA A 1 97 ? -12.086 40.804 126.899 1.00 37.76 94 ALA A N 1
ATOM 720 C CA . ALA A 1 97 ? -11.897 41.816 127.928 1.00 40.13 94 ALA A CA 1
ATOM 721 C C . ALA A 1 97 ? -13.220 42.469 128.303 1.00 41.94 94 ALA A C 1
ATOM 722 O O . ALA A 1 97 ? -13.570 42.567 129.485 1.00 40.39 94 ALA A O 1
ATOM 724 N N . ASP A 1 98 ? -13.924 42.943 127.278 1.00 39.40 95 ASP A N 1
ATOM 725 C CA . ASP A 1 98 ? -15.223 43.580 127.431 1.00 32.18 95 ASP A CA 1
ATOM 726 C C . ASP A 1 98 ? -16.168 42.628 128.150 1.00 32.27 95 ASP A C 1
ATOM 727 O O . ASP A 1 98 ? -16.845 43.006 129.108 1.00 40.26 95 ASP A O 1
ATOM 732 N N . GLY A 1 99 ? -16.195 41.384 127.693 1.00 31.00 96 GLY A N 1
ATOM 733 C CA . GLY A 1 99 ? -16.840 40.317 128.437 1.00 31.31 96 GLY A CA 1
ATOM 734 C C . GLY A 1 99 ? -18.326 40.129 128.209 1.00 38.29 96 GLY A C 1
ATOM 735 O O . GLY A 1 99 ? -18.942 39.267 128.842 1.00 37.17 96 GLY A O 1
ATOM 736 N N . ARG A 1 100 ? -18.912 40.933 127.323 1.00 35.75 97 ARG A N 1
ATOM 737 C CA . ARG A 1 100 ? -20.307 40.741 126.947 1.00 31.46 97 ARG A CA 1
ATOM 738 C C . ARG A 1 100 ? -20.414 39.457 126.127 1.00 28.81 97 ARG A C 1
ATOM 739 O O . ARG A 1 100 ? -19.437 39.028 125.521 1.00 27.09 97 ARG A O 1
ATOM 747 N N . PRO A 1 101 ? -21.592 38.816 126.137 1.00 31.21 98 PRO A N 1
ATOM 748 C CA . PRO A 1 101 ? -21.782 37.560 125.403 1.00 31.05 98 PRO A CA 1
ATOM 749 C C . PRO A 1 101 ? -21.483 37.696 123.916 1.00 26.33 98 PRO A C 1
ATOM 750 O O . PRO A 1 101 ? -21.942 38.624 123.252 1.00 24.24 98 PRO A O 1
ATOM 754 N N . TYR A 1 102 ? -20.721 36.743 123.405 1.00 25.25 99 TYR A N 1
ATOM 755 C CA . TYR A 1 102 ? -20.169 36.841 122.071 1.00 25.76 99 TYR A CA 1
ATOM 756 C C . TYR A 1 102 ? -20.350 35.524 121.309 1.00 23.07 99 TYR A C 1
ATOM 757 O O . TYR A 1 102 ? -19.827 34.476 121.714 1.00 20.93 99 TYR A O 1
ATOM 774 N N . ASN A 1 104 ? -19.638 33.234 118.225 1.00 19.88 101 ASN A N 1
ATOM 775 C CA . ASN A 1 104 ? -18.822 32.929 117.057 1.00 18.79 101 ASN A CA 1
ATOM 776 C C . ASN A 1 104 ? -19.599 31.996 116.146 1.00 22.06 101 ASN A C 1
ATOM 777 O O . ASN A 1 104 ? -19.837 30.843 116.497 1.00 22.62 101 ASN A O 1
ATOM 782 N N . PRO A 1 105 ? -20.010 32.485 114.970 1.00 23.05 102 PRO A N 1
ATOM 783 C CA . PRO A 1 105 ? -20.861 31.627 114.140 1.00 20.56 102 PRO A CA 1
ATOM 784 C C . PRO A 1 105 ? -20.089 30.652 113.271 1.00 21.41 102 PRO A C 1
ATOM 785 O O . PRO A 1 105 ? -20.546 29.527 113.069 1.00 19.65 102 PRO A O 1
ATOM 789 N N . ILE A 1 106 ? -18.936 31.077 112.769 1.00 17.75 103 ILE A N 1
ATOM 790 C CA . ILE A 1 106 ? -18.322 30.382 111.656 1.00 19.98 103 ILE A CA 1
ATOM 791 C C . ILE A 1 106 ? -16.879 29.931 111.886 1.00 20.32 103 ILE A C 1
ATOM 792 O O . ILE A 1 106 ? -16.554 28.779 111.611 1.00 21.68 103 ILE A O 1
ATOM 797 N N . ALA A 1 107 ? -16.022 30.828 112.374 1.00 20.84 104 ALA A N 1
ATOM 798 C CA . ALA A 1 107 ? -14.576 30.562 112.480 1.00 20.18 104 ALA A CA 1
ATOM 799 C C . ALA A 1 107 ? -14.216 29.222 113.128 1.00 24.04 104 ALA A C 1
ATOM 800 O O . ALA A 1 107 ? -14.522 28.980 114.293 1.00 27.36 104 ALA A O 1
ATOM 802 N N . GLN A 1 108 ? -13.523 28.380 112.365 1.00 23.50 105 GLN A N 1
ATOM 803 C CA . GLN A 1 108 ? -13.335 26.980 112.716 1.00 20.89 105 GLN A CA 1
ATOM 804 C C . GLN A 1 108 ? -12.059 26.676 113.489 1.00 23.92 105 GLN A C 1
ATOM 805 O O . GLN A 1 108 ? -11.830 25.538 113.890 1.00 27.72 105 GLN A O 1
ATOM 811 N N . THR A 1 109 ? -11.217 27.681 113.678 1.00 26.50 106 THR A N 1
ATOM 812 C CA . THR A 1 109 ? -9.986 27.495 114.431 1.00 30.44 106 THR A CA 1
ATOM 813 C C . THR A 1 109 ? -10.306 27.263 115.909 1.00 29.82 106 THR A C 1
ATOM 814 O O . THR A 1 109 ? -10.868 28.130 116.569 1.00 31.42 106 THR A O 1
ATOM 818 N N . PRO A 1 110 ? -9.958 26.080 116.429 1.00 28.05 107 PRO A N 1
ATOM 819 C CA . PRO A 1 110 ? -10.284 25.707 117.809 1.00 28.46 107 PRO A CA 1
ATOM 820 C C . PRO A 1 110 ? -9.883 26.726 118.883 1.00 27.57 107 PRO A C 1
ATOM 821 O O . PRO A 1 110 ? -10.693 26.967 119.770 1.00 29.76 107 PRO A O 1
ATOM 825 N N . VAL A 1 111 ? -8.697 27.327 118.807 1.00 31.39 108 VAL A N 1
ATOM 826 C CA . VAL A 1 111 ? -8.288 28.291 119.839 1.00 35.03 108 VAL A CA 1
ATOM 827 C C . VAL A 1 111 ? -9.150 29.546 119.909 1.00 33.73 108 VAL A C 1
ATOM 828 O O . VAL A 1 111 ? -9.013 30.336 120.840 1.00 36.22 108 VAL A O 1
ATOM 832 N N . VAL A 1 112 ? -10.022 29.740 118.926 1.00 29.85 109 VAL A N 1
ATOM 833 C CA . VAL A 1 112 ? -10.943 30.867 118.967 1.00 30.14 109 VAL A CA 1
ATOM 834 C C . VAL A 1 112 ? -11.773 30.785 120.244 1.00 27.91 109 VAL A C 1
ATOM 835 O O . VAL A 1 112 ? -11.990 31.788 120.920 1.00 25.63 109 VAL A O 1
ATOM 839 N N . THR A 1 113 ? -12.184 29.571 120.596 1.00 28.32 110 THR A N 1
ATOM 840 C CA . THR A 1 113 ? -13.060 29.365 121.740 1.00 26.72 110 THR A CA 1
ATOM 841 C C . THR A 1 113 ? -12.331 28.744 122.913 1.00 34.74 110 THR A C 1
ATOM 842 O O . THR A 1 113 ? -12.602 29.056 124.072 1.00 43.48 110 THR A O 1
ATOM 846 N N . TYR A 1 114 ? -11.407 27.850 122.603 1.00 33.84 111 TYR A N 1
ATOM 847 C CA . TYR A 1 114 ? -10.686 27.130 123.630 1.00 34.57 111 TYR A CA 1
ATOM 848 C C . TYR A 1 114 ? -9.222 27.495 123.534 1.00 36.94 111 TYR A C 1
ATOM 849 O O . TYR A 1 114 ? -8.435 26.784 122.909 1.00 38.16 111 TYR A O 1
ATOM 858 N N . PRO A 1 115 ? -8.854 28.621 124.156 1.00 37.49 112 PRO A N 1
ATOM 859 C CA . PRO A 1 115 ? -7.471 29.087 124.162 1.00 37.27 112 PRO A CA 1
ATOM 860 C C . PRO A 1 115 ? -6.561 28.034 124.777 1.00 37.71 112 PRO A C 1
ATOM 861 O O . PRO A 1 115 ? -5.401 27.940 124.388 1.00 40.58 112 PRO A O 1
ATOM 865 N N . GLY A 1 116 ? -7.095 27.241 125.702 1.00 38.77 113 GLY A N 1
ATOM 866 C CA . GLY A 1 116 ? -6.327 26.210 126.376 1.00 44.85 113 GLY A CA 1
ATOM 867 C C . GLY A 1 116 ? -6.132 24.947 125.561 1.00 47.79 113 GLY A C 1
ATOM 868 O O . GLY A 1 116 ? -5.621 23.953 126.074 1.00 58.74 113 GLY A O 1
ATOM 869 N N . GLU A 1 117 ? -6.562 24.985 124.303 1.00 44.04 114 GLU A N 1
ATOM 870 C CA . GLU A 1 117 ? -6.292 23.925 123.333 1.00 46.27 114 GLU A CA 1
ATOM 871 C C . GLU A 1 117 ? -7.003 22.601 123.644 1.00 49.01 114 GLU A C 1
ATOM 872 O O . GLU A 1 117 ? -6.831 21.605 122.939 1.00 50.43 114 GLU A O 1
ATOM 878 N N . LYS A 1 118 ? -7.808 22.589 124.697 1.00 48.17 115 LYS A N 1
ATOM 879 C CA . LYS A 1 118 ? -8.606 21.414 124.996 1.00 46.67 115 LYS A CA 1
ATOM 880 C C . LYS A 1 118 ? -10.056 21.681 124.653 1.00 38.14 115 LYS A C 1
ATOM 881 O O . LYS A 1 118 ? -10.749 22.350 125.411 1.00 38.75 115 LYS A O 1
ATOM 887 N N . THR A 1 119 ? -10.509 21.167 123.512 1.00 34.20 116 THR A N 1
ATOM 888 C CA . THR A 1 119 ? -11.898 21.344 123.090 1.00 30.98 116 THR A CA 1
ATOM 889 C C . THR A 1 119 ? -12.795 20.839 124.200 1.00 34.81 116 THR A C 1
ATOM 890 O O . THR A 1 119 ? -12.636 19.718 124.671 1.00 37.87 116 THR A O 1
ATOM 894 N N . GLY A 1 120 ? -13.705 21.690 124.654 1.00 37.75 117 GLY A N 1
ATOM 895 C CA . GLY A 1 120 ? -14.607 21.330 125.730 1.00 41.48 117 GLY A CA 1
ATOM 896 C C . GLY A 1 120 ? -13.990 21.489 127.108 1.00 49.17 117 GLY A C 1
ATOM 897 O O . GLY A 1 120 ? -14.586 21.097 128.110 1.00 51.26 117 GLY A O 1
ATOM 898 N N . GLU A 1 121 ? -12.788 22.054 127.165 1.00 54.71 118 GLU A N 1
ATOM 899 C CA . GLU A 1 121 ? -12.166 22.369 128.449 1.00 59.24 118 GLU A CA 1
ATOM 900 C C . GLU A 1 121 ? -11.581 23.783 128.458 1.00 58.29 118 GLU A C 1
ATOM 901 O O . GLU A 1 121 ? -10.839 24.164 127.547 1.00 57.01 118 GLU A O 1
ATOM 907 N N . LYS A 1 122 ? -11.935 24.549 129.490 1.00 57.79 119 LYS A N 1
ATOM 908 C CA . LYS A 1 122 ? -11.412 25.903 129.703 1.00 57.42 119 LYS A CA 1
ATOM 909 C C . LYS A 1 122 ? -11.577 26.820 128.488 1.00 53.28 119 LYS A C 1
ATOM 910 O O . LYS A 1 122 ? -10.594 27.155 127.818 1.00 53.53 119 LYS A O 1
ATOM 916 N N . PRO A 1 123 ? -12.821 27.231 128.199 1.00 46.62 120 PRO A N 1
ATOM 917 C CA . PRO A 1 123 ? -13.030 28.160 127.087 1.00 40.24 120 PRO A CA 1
ATOM 918 C C . PRO A 1 123 ? -12.880 29.593 127.544 1.00 34.81 120 PRO A C 1
ATOM 919 O O . PRO A 1 123 ? -12.809 29.864 128.747 1.00 32.61 120 PRO A O 1
ATOM 923 N N . ARG A 1 124 ? -12.819 30.507 126.587 1.00 36.10 121 ARG A N 1
ATOM 924 C CA . ARG A 1 124 ? -13.024 31.904 126.907 1.00 34.42 121 ARG A CA 1
ATOM 925 C C . ARG A 1 124 ? -14.451 31.959 127.423 1.00 33.19 121 ARG A C 1
ATOM 926 O O . ARG A 1 124 ? -15.368 31.479 126.766 1.00 33.12 121 ARG A O 1
ATOM 934 N N . PRO A 1 125 ? -14.637 32.517 128.622 1.00 37.39 122 PRO A N 1
ATOM 935 C CA . PRO A 1 125 ? -15.898 32.455 129.368 1.00 38.15 122 PRO A CA 1
ATOM 936 C C . PRO A 1 125 ? -17.114 33.014 128.638 1.00 33.15 122 PRO A C 1
ATOM 937 O O . PRO A 1 125 ? -18.196 32.473 128.843 1.00 29.67 122 PRO A O 1
ATOM 941 N N . ASN A 1 126 ? -16.946 34.063 127.831 1.00 33.33 123 ASN A N 1
ATOM 942 C CA . ASN A 1 126 ? -18.078 34.718 127.158 1.00 30.67 123 ASN A CA 1
ATOM 943 C C . ASN A 1 126 ? -18.248 34.357 125.683 1.00 29.55 123 ASN A C 1
ATOM 944 O O . ASN A 1 126 ? -19.139 34.882 125.010 1.00 29.14 123 ASN A O 1
ATOM 949 N N . VAL A 1 127 ? -17.400 33.457 125.190 1.00 29.62 124 VAL A N 1
ATOM 950 C CA . VAL A 1 127 ? -17.420 33.075 123.785 1.00 26.36 124 VAL A CA 1
ATOM 951 C C . VAL A 1 127 ? -18.178 31.775 123.578 1.00 27.13 124 VAL A C 1
ATOM 952 O O . VAL A 1 127 ? -17.857 30.766 124.191 1.00 29.21 124 VAL A O 1
ATOM 956 N N . PHE A 1 128 ? -19.173 31.801 122.701 1.00 27.42 125 PHE A N 1
ATOM 957 C CA . PHE A 1 128 ? -19.925 30.601 122.373 1.00 25.48 125 PHE A CA 1
ATOM 958 C C . PHE A 1 128 ? -19.903 30.366 120.873 1.00 23.13 125 PHE A C 1
ATOM 959 O O . PHE A 1 128 ? -20.252 31.251 120.100 1.00 23.31 125 PHE A O 1
ATOM 967 N N . SER A 1 129 ? -19.476 29.172 120.470 1.00 23.66 126 SER A N 1
ATOM 968 C CA . SER A 1 129 ? -19.163 28.921 119.069 1.00 25.11 126 SER A CA 1
ATOM 969 C C . SER A 1 129 ? -20.140 28.001 118.366 1.00 24.06 126 SER A C 1
ATOM 970 O O . SER A 1 129 ? -20.563 26.966 118.901 1.00 24.11 126 SER A O 1
ATOM 973 N N . PHE A 1 130 ? -20.479 28.396 117.146 1.00 20.82 127 PHE A N 1
ATOM 974 C CA . PHE A 1 130 ? -21.412 27.653 116.330 1.00 21.89 127 PHE A CA 1
ATOM 975 C C . PHE A 1 130 ? -20.691 27.167 115.084 1.00 18.20 127 PHE A C 1
ATOM 976 O O . PHE A 1 130 ? -21.302 26.697 114.134 1.00 21.44 127 PHE A O 1
ATOM 984 N N . ALA A 1 131 ? -19.365 27.256 115.143 1.00 15.69 128 ALA A N 1
ATOM 985 C CA . ALA A 1 131 ? -18.493 26.785 114.091 1.00 16.67 128 ALA A CA 1
ATOM 986 C C . ALA A 1 131 ? -18.522 25.278 114.041 1.00 21.48 128 ALA A C 1
ATOM 987 O O . ALA A 1 131 ? -18.947 24.613 114.979 1.00 24.86 128 ALA A O 1
ATOM 989 N N . LEU A 1 132 ? -18.067 24.741 112.925 1.00 24.07 129 LEU A N 1
ATOM 990 C CA . LEU A 1 132 ? -17.636 23.366 112.868 1.00 22.29 129 LEU A CA 1
ATOM 991 C C . LEU A 1 132 ? -16.119 23.429 113.066 1.00 22.76 129 LEU A C 1
ATOM 992 O O . LEU A 1 132 ? -15.415 23.870 112.185 1.00 24.80 129 LEU A O 1
ATOM 997 N N . GLN A 1 133 ? -15.610 23.027 114.226 1.00 20.00 130 GLN A N 1
ATOM 998 C CA . GLN A 1 133 ? -14.183 23.193 114.498 1.00 21.19 130 GLN A CA 1
ATOM 999 C C . GLN A 1 133 ? -13.287 22.332 113.614 1.00 24.40 130 GLN A C 1
ATOM 1000 O O . GLN A 1 133 ? -13.684 21.251 113.168 1.00 19.79 130 GLN A O 1
ATOM 1006 N N . ASN A 1 134 ? -12.075 22.815 113.365 1.00 23.04 131 ASN A N 1
ATOM 1007 C CA . ASN A 1 134 ? -11.172 22.136 112.452 1.00 22.56 131 ASN A CA 1
ATOM 1008 C C . ASN A 1 134 ? -10.803 20.734 112.887 1.00 26.53 131 ASN A C 1
ATOM 1009 O O . ASN A 1 134 ? -10.717 19.828 112.060 1.00 32.24 131 ASN A O 1
ATOM 1014 N N . ASP A 1 135 ? -10.559 20.566 114.182 1.00 25.39 132 ASP A N 1
ATOM 1015 C CA . ASP A 1 135 ? -10.183 19.264 114.718 1.00 28.82 132 ASP A CA 1
ATOM 1016 C C . ASP A 1 135 ? -11.359 18.312 114.595 1.00 29.03 132 ASP A C 1
ATOM 1017 O O . ASP A 1 135 ? -11.196 17.132 114.294 1.00 30.82 132 ASP A O 1
ATOM 1022 N N . ILE A 1 136 ? -12.554 18.838 114.821 1.00 30.40 133 ILE A N 1
ATOM 1023 C CA . ILE A 1 136 ? -13.761 18.051 114.644 1.00 30.02 133 ILE A CA 1
ATOM 1024 C C . ILE A 1 136 ? -13.966 17.695 113.171 1.00 29.72 133 ILE A C 1
ATOM 1025 O O . ILE A 1 136 ? -14.281 16.552 112.849 1.00 26.73 133 ILE A O 1
ATOM 1030 N N . GLU A 1 137 ? -13.778 18.672 112.282 1.00 30.48 134 GLU A N 1
ATOM 1031 C CA . GLU A 1 137 ? -13.943 18.445 110.848 1.00 23.41 134 GLU A CA 1
ATOM 1032 C C . GLU A 1 137 ? -12.970 17.391 110.342 1.00 21.03 134 GLU A C 1
ATOM 1033 O O . GLU A 1 137 ? -13.312 16.570 109.500 1.00 22.47 134 GLU A O 1
ATOM 1039 N N . ALA A 1 138 ? -11.762 17.424 110.885 1.00 25.21 135 ALA A N 1
ATOM 1040 C CA . ALA A 1 138 ? -10.684 16.547 110.458 1.00 29.67 135 ALA A CA 1
ATOM 1041 C C . ALA A 1 138 ? -11.026 15.054 110.550 1.00 28.86 135 ALA A C 1
ATOM 1042 O O . ALA A 1 138 ? -10.467 14.238 109.825 1.00 29.37 135 ALA A O 1
ATOM 1044 N N . VAL A 1 139 ? -11.954 14.706 111.431 1.00 29.38 136 VAL A N 1
ATOM 1045 C CA . VAL A 1 139 ? -12.287 13.308 111.675 1.00 33.70 136 VAL A CA 1
ATOM 1046 C C . VAL A 1 139 ? -12.843 12.619 110.447 1.00 34.41 136 VAL A C 1
ATOM 1047 O O . VAL A 1 139 ? -12.345 11.578 110.019 1.00 34.08 136 VAL A O 1
ATOM 1051 N N . ALA A 1 140 ? -13.892 13.197 109.890 1.00 29.95 137 ALA A N 1
ATOM 1052 C CA . ALA A 1 140 ? -14.557 12.568 108.774 1.00 28.70 137 ALA A CA 1
ATOM 1053 C C . ALA A 1 140 ? -13.678 12.634 107.539 1.00 26.00 137 ALA A C 1
ATOM 1054 O O . ALA A 1 140 ? -13.531 11.652 106.820 1.00 31.87 137 ALA A O 1
ATOM 1064 N N . GLY A 1 142 ? -10.400 13.123 107.388 1.00 30.13 139 GLY A N 1
ATOM 1065 C CA . GLY A 1 142 ? -9.270 12.263 107.641 1.00 34.53 139 GLY A CA 1
ATOM 1066 C C . GLY A 1 142 ? -9.573 10.816 107.308 1.00 42.86 139 GLY A C 1
ATOM 1067 O O . GLY A 1 142 ? -8.794 10.160 106.623 1.00 50.99 139 GLY A O 1
ATOM 1068 N N A GLU A 1 143 ? -10.709 10.317 107.783 0.49 40.62 140 GLU A N 1
ATOM 1069 N N B GLU A 1 143 ? -10.709 10.317 107.783 0.51 40.57 140 GLU A N 1
ATOM 1070 C CA A GLU A 1 143 ? -11.065 8.926 107.554 0.49 42.68 140 GLU A CA 1
ATOM 1071 C CA B GLU A 1 143 ? -11.066 8.926 107.554 0.51 42.67 140 GLU A CA 1
ATOM 1072 C C A GLU A 1 143 ? -11.286 8.620 106.078 0.49 40.96 140 GLU A C 1
ATOM 1073 C C B GLU A 1 143 ? -11.286 8.620 106.078 0.51 40.95 140 GLU A C 1
ATOM 1074 O O A GLU A 1 143 ? -10.776 7.626 105.572 0.49 42.97 140 GLU A O 1
ATOM 1075 O O B GLU A 1 143 ? -10.777 7.625 105.573 0.51 42.98 140 GLU A O 1
ATOM 1086 N N . TYR A 1 144 ? -12.036 9.473 105.388 1.00 36.13 141 TYR A N 1
ATOM 1087 C CA . TYR A 1 144 ? -12.378 9.211 103.992 1.00 32.51 141 TYR A CA 1
ATOM 1088 C C . TYR A 1 144 ? -11.147 9.116 103.106 1.00 33.85 141 TYR A C 1
ATOM 1089 O O . TYR A 1 144 ? -11.021 8.208 102.282 1.00 27.67 141 TYR A O 1
ATOM 1098 N N . LEU A 1 145 ? -10.232 10.054 103.288 1.00 33.11 142 LEU A N 1
ATOM 1099 C CA . LEU A 1 145 ? -9.024 10.084 102.479 1.00 37.10 142 LEU A CA 1
ATOM 1100 C C . LEU A 1 145 ? -8.070 8.928 102.786 1.00 38.79 142 LEU A C 1
ATOM 1101 O O . LEU A 1 145 ? -7.431 8.378 101.885 1.00 35.40 142 LEU A O 1
ATOM 1106 N N . ALA A 1 146 ? -7.972 8.575 104.064 1.00 39.43 143 ALA A N 1
ATOM 1107 C CA . ALA A 1 146 ? -7.028 7.561 104.513 1.00 40.87 143 ALA A CA 1
ATOM 1108 C C . ALA A 1 146 ? -7.447 6.155 104.106 1.00 44.85 143 ALA A C 1
ATOM 1109 O O . ALA A 1 146 ? -6.691 5.203 104.298 1.00 52.46 143 ALA A O 1
ATOM 1111 N N . LYS A 1 147 ? -8.647 6.023 103.549 1.00 39.65 144 LYS A N 1
ATOM 1112 C CA . LYS A 1 147 ? -9.133 4.726 103.099 1.00 47.60 144 LYS A CA 1
ATOM 1113 C C . LYS A 1 147 ? -9.304 4.717 101.588 1.00 48.52 144 LYS A C 1
ATOM 1114 O O . LYS A 1 147 ? -9.279 3.666 100.953 1.00 54.01 144 LYS A O 1
ATOM 1120 N N . LYS A 1 148 ? -9.477 5.895 101.009 1.00 43.44 145 LYS A N 1
ATOM 1121 C CA . LYS A 1 148 ? -9.788 5.978 99.595 1.00 41.39 145 LYS A CA 1
ATOM 1122 C C . LYS A 1 148 ? -8.569 6.262 98.734 1.00 40.08 145 LYS A C 1
ATOM 1123 O O . LYS A 1 148 ? -8.540 5.896 97.564 1.00 40.88 145 LYS A O 1
ATOM 1129 N N . PHE A 1 149 ? -7.553 6.893 99.309 1.00 38.26 146 PHE A N 1
ATOM 1130 C CA . PHE A 1 149 ? -6.463 7.410 98.493 1.00 37.97 146 PHE A CA 1
ATOM 1131 C C . PHE A 1 149 ? -5.075 7.040 98.976 1.00 44.80 146 PHE A C 1
ATOM 1132 O O . PHE A 1 149 ? -4.862 6.814 100.160 1.00 51.47 146 PHE A O 1
ATOM 1140 N N . LYS A 1 150 ? -4.126 6.990 98.050 1.00 46.81 147 LYS A N 1
ATOM 1141 C CA . LYS A 1 150 ? -2.798 6.497 98.383 1.00 50.76 147 LYS A CA 1
ATOM 1142 C C . LYS A 1 150 ? -1.832 7.638 98.630 1.00 45.95 147 LYS A C 1
ATOM 1143 O O . LYS A 1 150 ? -1.185 7.676 99.667 1.00 49.55 147 LYS A O 1
ATOM 1149 N N . ARG A 1 151 ? -1.734 8.575 97.697 1.00 43.87 148 ARG A N 1
ATOM 1150 C CA . ARG A 1 151 ? -0.928 9.760 97.955 1.00 42.35 148 ARG A CA 1
ATOM 1151 C C . ARG A 1 151 ? -1.739 11.036 97.828 1.00 42.37 148 ARG A C 1
ATOM 1152 O O . ARG A 1 151 ? -2.153 11.438 96.741 1.00 40.21 148 ARG A O 1
ATOM 1160 N N . VAL A 1 152 ? -1.955 11.671 98.970 1.00 44.54 149 VAL A N 1
ATOM 1161 C CA . VAL A 1 152 ? -2.773 12.870 99.032 1.00 42.44 149 VAL A CA 1
ATOM 1162 C C . VAL A 1 152 ? -1.920 14.136 99.051 1.00 38.24 149 VAL A C 1
ATOM 1163 O O . VAL A 1 152 ? -0.863 14.179 99.677 1.00 41.23 149 VAL A O 1
ATOM 1167 N N . GLY A 1 153 ? -2.372 15.159 98.340 1.00 34.00 150 GLY A N 1
ATOM 1168 C CA . GLY A 1 153 ? -1.714 16.445 98.405 1.00 34.77 150 GLY A CA 1
ATOM 1169 C C . GLY A 1 153 ? -2.629 17.422 99.107 1.00 34.61 150 GLY A C 1
ATOM 1170 O O . GLY A 1 153 ? -3.822 17.439 98.847 1.00 36.23 150 GLY A O 1
ATOM 1171 N N . ILE A 1 154 ? -2.076 18.237 99.996 1.00 33.01 151 ILE A N 1
ATOM 1172 C CA . ILE A 1 154 ? -2.886 19.200 100.722 1.00 28.50 151 ILE A CA 1
ATOM 1173 C C . ILE A 1 154 ? -2.500 20.649 100.441 1.00 33.99 151 ILE A C 1
ATOM 1174 O O . ILE A 1 154 ? -1.331 21.017 100.505 1.00 37.50 151 ILE A O 1
ATOM 1179 N N . ILE A 1 155 ? -3.502 21.466 100.140 1.00 34.90 152 ILE A N 1
ATOM 1180 C CA . ILE A 1 155 ? -3.311 22.893 99.935 1.00 29.43 152 ILE A CA 1
ATOM 1181 C C . ILE A 1 155 ? -4.236 23.614 100.900 1.00 27.13 152 ILE A C 1
ATOM 1182 O O . ILE A 1 155 ? -5.349 23.163 101.139 1.00 28.63 152 ILE A O 1
ATOM 1187 N N . HIS A 1 156 ? -3.788 24.725 101.468 1.00 28.44 153 HIS A N 1
ATOM 1188 C CA . HIS A 1 156 ? -4.628 25.459 102.411 1.00 30.00 153 HIS A CA 1
ATOM 1189 C C . HIS A 1 156 ? -4.326 26.953 102.390 1.00 29.88 153 HIS A C 1
ATOM 1190 O O . HIS A 1 156 ? -3.264 27.373 101.941 1.00 29.47 153 HIS A O 1
ATOM 1197 N N . GLU A 1 157 ? -5.264 27.758 102.873 1.00 27.06 154 GLU A N 1
ATOM 1198 C CA . GLU A 1 157 ? -5.039 29.196 102.960 1.00 23.24 154 GLU A CA 1
ATOM 1199 C C . GLU A 1 157 ? -4.142 29.512 104.161 1.00 24.96 154 GLU A C 1
ATOM 1200 O O . GLU A 1 157 ? -3.987 28.690 105.068 1.00 22.71 154 GLU A O 1
ATOM 1206 N N . SER A 1 158 ? -3.557 30.704 104.170 1.00 24.39 155 SER A N 1
ATOM 1207 C CA . SER A 1 158 ? -2.547 31.050 105.167 1.00 26.61 155 SER A CA 1
ATOM 1208 C C . SER A 1 158 ? -3.088 31.458 106.543 1.00 29.43 155 SER A C 1
ATOM 1209 O O . SER A 1 158 ? -2.322 31.600 107.501 1.00 34.00 155 SER A O 1
ATOM 1212 N N . THR A 1 159 ? -4.395 31.656 106.651 1.00 29.37 156 THR A N 1
ATOM 1213 C CA . THR A 1 159 ? -4.984 32.050 107.923 1.00 26.29 156 THR A CA 1
ATOM 1214 C C . THR A 1 159 ? -4.938 30.872 108.865 1.00 28.46 156 THR A C 1
ATOM 1215 O O . THR A 1 159 ? -4.639 29.761 108.445 1.00 31.39 156 THR A O 1
ATOM 1219 N N . ALA A 1 160 ? -5.241 31.108 110.134 1.00 28.31 157 ALA A N 1
ATOM 1220 C CA . ALA A 1 160 ? -5.330 30.019 111.100 1.00 28.02 157 ALA A CA 1
ATOM 1221 C C . ALA A 1 160 ? -6.289 28.901 110.663 1.00 25.80 157 ALA A C 1
ATOM 1222 O O . ALA A 1 160 ? -6.101 27.745 111.028 1.00 28.89 157 ALA A O 1
ATOM 1224 N N . TYR A 1 161 ? -7.315 29.245 109.891 1.00 24.05 158 TYR A N 1
ATOM 1225 C CA . TYR A 1 161 ? -8.257 28.250 109.397 1.00 23.32 158 TYR A CA 1
ATOM 1226 C C . TYR A 1 161 ? -7.516 27.229 108.557 1.00 24.90 158 TYR A C 1
ATOM 1227 O O . TYR A 1 161 ? -7.711 26.027 108.718 1.00 30.13 158 TYR A O 1
ATOM 1236 N N . GLY A 1 162 ? -6.651 27.705 107.671 1.00 23.65 159 GLY A N 1
ATOM 1237 C CA . GLY A 1 162 ? -5.875 26.803 106.845 1.00 26.69 159 GLY A CA 1
ATOM 1238 C C . GLY A 1 162 ? -4.798 26.124 107.663 1.00 30.88 159 GLY A C 1
ATOM 1239 O O . GLY A 1 162 ? -4.584 24.918 107.559 1.00 30.43 159 GLY A O 1
ATOM 1240 N N . VAL A 1 163 ? -4.126 26.913 108.491 1.00 31.38 160 VAL A N 1
ATOM 1241 C CA . VAL A 1 163 ? -2.997 26.433 109.273 1.00 29.84 160 VAL A CA 1
ATOM 1242 C C . VAL A 1 163 ? -3.377 25.286 110.201 1.00 34.59 160 VAL A C 1
ATOM 1243 O O . VAL A 1 163 ? -2.778 24.214 110.137 1.00 42.44 160 VAL A O 1
ATOM 1247 N N . THR A 1 164 ? -4.374 25.498 111.049 1.00 30.71 161 THR A N 1
ATOM 1248 C CA . THR A 1 164 ? -4.800 24.447 111.956 1.00 30.48 161 THR A CA 1
ATOM 1249 C C . THR A 1 164 ? -5.426 23.299 111.181 1.00 28.39 161 THR A C 1
ATOM 1250 O O . THR A 1 164 ? -5.132 22.137 111.435 1.00 30.39 161 THR A O 1
ATOM 1254 N N . GLY A 1 165 ? -6.284 23.643 110.230 1.00 32.79 162 GLY A N 1
ATOM 1255 C CA . GLY A 1 165 ? -7.026 22.658 109.472 1.00 31.57 162 GLY A CA 1
ATOM 1256 C C . GLY A 1 165 ? -6.147 21.550 108.946 1.00 33.91 162 GLY A C 1
ATOM 1257 O O . GLY A 1 165 ? -6.503 20.374 109.025 1.00 35.37 162 GLY A O 1
ATOM 1258 N N . VAL A 1 166 ? -4.987 21.924 108.425 1.00 30.37 163 VAL A N 1
ATOM 1259 C CA . VAL A 1 166 ? -4.074 20.949 107.859 1.00 35.08 163 VAL A CA 1
ATOM 1260 C C . VAL A 1 166 ? -3.433 20.076 108.923 1.00 35.41 163 VAL A C 1
ATOM 1261 O O . VAL A 1 166 ? -3.364 18.857 108.757 1.00 34.19 163 VAL A O 1
ATOM 1265 N N . ASP A 1 167 ? -2.983 20.680 110.019 1.00 36.16 164 ASP A N 1
ATOM 1266 C CA . ASP A 1 167 ? -2.371 19.883 111.079 1.00 42.31 164 ASP A CA 1
ATOM 1267 C C . ASP A 1 167 ? -3.385 18.881 111.636 1.00 39.98 164 ASP A C 1
ATOM 1268 O O . ASP A 1 167 ? -3.043 17.742 111.952 1.00 35.49 164 ASP A O 1
ATOM 1273 N N . TYR A 1 168 ? -4.644 19.293 111.695 1.00 39.36 165 TYR A N 1
ATOM 1274 C CA . TYR A 1 168 ? -5.708 18.408 112.127 1.00 33.98 165 TYR A CA 1
ATOM 1275 C C . TYR A 1 168 ? -6.005 17.343 111.080 1.00 37.48 165 TYR A C 1
ATOM 1276 O O . TYR A 1 168 ? -6.251 16.187 111.418 1.00 39.45 165 TYR A O 1
ATOM 1285 N N . LEU A 1 169 ? -5.954 17.720 109.806 1.00 36.29 166 LEU A N 1
ATOM 1286 C CA . LEU A 1 169 ? -6.261 16.777 108.731 1.00 34.08 166 LEU A CA 1
ATOM 1287 C C . LEU A 1 169 ? -5.124 15.785 108.450 1.00 35.16 166 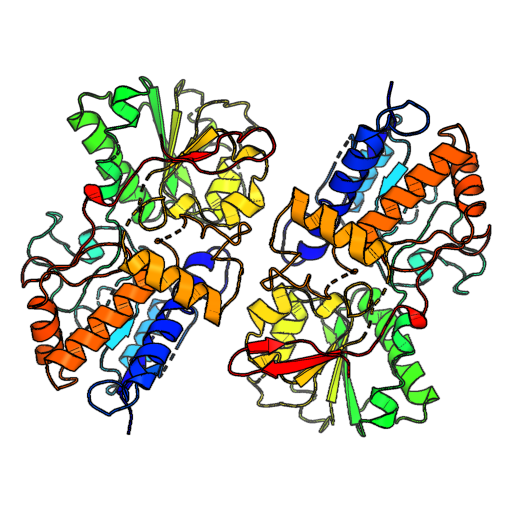LEU A C 1
ATOM 1288 O O . LEU A 1 169 ? -5.362 14.587 108.285 1.00 39.07 166 LEU A O 1
ATOM 1293 N N . ALA A 1 170 ? -3.894 16.284 108.384 1.00 33.91 167 ALA A N 1
ATOM 1294 C CA . ALA A 1 170 ? -2.745 15.408 108.168 1.00 37.77 167 ALA A CA 1
ATOM 1295 C C . ALA A 1 170 ? -2.688 14.363 109.263 1.00 40.19 167 ALA A C 1
ATOM 1296 O O . ALA A 1 170 ? -2.435 13.191 109.012 1.00 47.12 167 ALA A O 1
ATOM 1298 N N . ALA A 1 171 ? -2.931 14.808 110.487 1.00 39.37 168 ALA A N 1
ATOM 1299 C CA . ALA A 1 171 ? -2.895 13.924 111.632 1.00 38.04 168 ALA A CA 1
ATOM 1300 C C . ALA A 1 171 ? -4.008 12.898 111.557 1.00 41.08 168 ALA A C 1
ATOM 1301 O O . ALA A 1 171 ? -3.794 11.726 111.866 1.00 52.98 168 ALA A O 1
ATOM 1303 N N . SER A 1 172 ? -5.197 13.332 111.156 1.00 34.22 169 SER A N 1
ATOM 1304 C CA . SER A 1 172 ? -6.341 12.424 111.089 1.00 36.01 169 SER A CA 1
ATOM 1305 C C . SER A 1 172 ? -6.136 11.358 110.016 1.00 33.18 169 SER A C 1
ATOM 1306 O O . SER A 1 172 ? -6.640 10.246 110.127 1.00 32.92 169 SER A O 1
ATOM 1309 N N . ILE A 1 173 ? -5.391 11.712 108.978 1.00 34.68 170 ILE A N 1
ATOM 1310 C CA . ILE A 1 173 ? -4.993 10.757 107.948 1.00 36.59 170 ILE A CA 1
ATOM 1311 C C . ILE A 1 173 ? -4.016 9.711 108.493 1.00 35.63 170 ILE A C 1
ATOM 1312 O O . ILE A 1 173 ? -4.184 8.514 108.274 1.00 34.70 170 ILE A O 1
ATOM 1317 N N . ALA A 1 174 ? -2.989 10.184 109.191 1.00 39.57 171 ALA A N 1
ATOM 1318 C CA . ALA A 1 174 ? -2.035 9.312 109.856 1.00 39.98 171 ALA A CA 1
ATOM 1319 C C . ALA A 1 174 ? -2.757 8.341 110.770 1.00 41.34 171 ALA A C 1
ATOM 1320 O O . ALA A 1 174 ? -2.518 7.137 110.724 1.00 50.93 171 ALA A O 1
ATOM 1322 N N . LYS A 1 175 ? -3.645 8.879 111.597 1.00 38.44 172 LYS A N 1
ATOM 1323 C CA . LYS A 1 175 ? -4.356 8.089 112.588 1.00 36.19 172 LYS A CA 1
ATOM 1324 C C . LYS A 1 175 ? -5.165 6.960 111.965 1.00 38.10 172 LYS A C 1
ATOM 1325 O O . LYS A 1 175 ? -5.243 5.870 112.513 1.00 39.30 172 LYS A O 1
ATOM 1331 N N . ASN A 1 176 ? -5.771 7.219 110.816 1.00 37.27 173 ASN A N 1
ATOM 1332 C CA . ASN A 1 176 ? -6.459 6.167 110.093 1.00 35.76 173 ASN A CA 1
ATOM 1333 C C . ASN A 1 176 ? -5.478 5.397 109.225 1.00 41.39 173 ASN A C 1
ATOM 1334 O O . ASN A 1 176 ? -5.853 4.850 108.188 1.00 43.90 173 ASN A O 1
ATOM 1339 N N . GLY A 1 177 ? -4.218 5.377 109.650 1.00 41.74 174 GLY A N 1
ATOM 1340 C CA . GLY A 1 177 ? -3.195 4.570 109.010 1.00 45.29 174 GLY A CA 1
ATOM 1341 C C . GLY A 1 177 ? -2.876 4.967 107.584 1.00 45.76 174 GLY A C 1
ATOM 1342 O O . GLY A 1 177 ? -2.236 4.209 106.860 1.00 50.14 174 GLY A O 1
ATOM 1343 N N . GLY A 1 178 ? -3.324 6.145 107.170 1.00 42.76 175 GLY A N 1
ATOM 1344 C CA . GLY A 1 178 ? -3.004 6.618 105.840 1.00 42.86 175 GLY A CA 1
ATOM 1345 C C . GLY A 1 178 ? -1.600 7.177 105.799 1.00 45.67 175 GLY A C 1
ATOM 1346 O O . GLY A 1 178 ? -1.045 7.556 106.832 1.00 48.38 175 GLY A O 1
ATOM 1347 N N . ALA A 1 179 ? -1.016 7.233 104.609 1.00 46.74 176 ALA A N 1
ATOM 1348 C CA . ALA A 1 179 ? 0.317 7.808 104.473 1.00 50.77 176 ALA A CA 1
ATOM 1349 C C . ALA A 1 179 ? 0.289 9.331 104.560 1.00 56.32 176 ALA A C 1
ATOM 1350 O O . ALA A 1 179 ? -0.656 9.979 104.101 1.00 54.39 176 ALA A O 1
ATOM 1352 N N . LYS A 1 180 ? 1.335 9.892 105.156 1.00 59.95 177 LYS A N 1
ATOM 1353 C CA . LYS A 1 180 ? 1.500 11.334 105.208 1.00 58.30 177 LYS A CA 1
ATOM 1354 C C . LYS A 1 180 ? 1.410 11.937 103.816 1.00 53.62 177 LYS A C 1
ATOM 1355 O O . LYS A 1 180 ? 1.874 11.345 102.845 1.00 53.09 177 LYS A O 1
ATOM 1361 N N . PRO A 1 181 ? 0.794 13.120 103.719 1.00 49.51 178 PRO A N 1
ATOM 1362 C CA . PRO A 1 181 ? 0.573 13.771 102.429 1.00 47.73 178 PRO A CA 1
ATOM 1363 C C . PRO A 1 181 ? 1.865 13.920 101.630 1.00 51.54 178 PRO A C 1
ATOM 1364 O O . PRO A 1 181 ? 2.914 14.266 102.180 1.00 53.63 178 PRO A O 1
ATOM 1368 N N . VAL A 1 182 ? 1.772 13.639 100.335 1.00 51.44 179 VAL A N 1
ATOM 1369 C CA . VAL A 1 182 ? 2.926 13.615 99.448 1.00 53.83 179 VAL A CA 1
ATOM 1370 C C . VAL A 1 182 ? 3.358 15.030 99.038 1.00 53.25 179 VAL A C 1
ATOM 1371 O O . VAL A 1 182 ? 4.480 15.240 98.563 1.00 58.52 179 VAL A O 1
ATOM 1375 N N . ALA A 1 183 ? 2.466 15.996 99.230 1.00 44.46 180 ALA A N 1
ATOM 1376 C CA . ALA A 1 183 ? 2.777 17.392 98.967 1.00 42.40 180 ALA A CA 1
ATOM 1377 C C . ALA A 1 183 ? 1.911 18.290 99.840 1.00 43.97 180 ALA A C 1
ATOM 1378 O O . ALA A 1 183 ? 0.774 17.954 100.148 1.00 43.36 180 ALA A O 1
ATOM 1380 N N . THR A 1 184 ? 2.456 19.432 100.243 1.00 47.90 181 THR A N 1
ATOM 1381 C CA . THR A 1 184 ? 1.731 20.378 101.083 1.00 48.31 181 THR A CA 1
ATOM 1382 C C . THR A 1 184 ? 2.155 21.792 100.724 1.00 46.95 181 THR A C 1
ATOM 1383 O O . THR A 1 184 ? 3.263 21.981 100.227 1.00 45.64 181 THR A O 1
ATOM 1387 N N . ASP A 1 185 ? 1.267 22.764 100.955 1.00 46.94 182 ASP A N 1
ATOM 1388 C CA . ASP A 1 185 ? 1.602 24.192 100.874 1.00 47.48 182 ASP A CA 1
ATOM 1389 C C . ASP A 1 185 ? 0.427 25.096 101.259 1.00 45.07 182 ASP A C 1
ATOM 1390 O O . ASP A 1 185 ? -0.714 24.646 101.363 1.00 42.39 182 ASP A O 1
ATOM 1395 N N . SER A 1 186 ? 0.721 26.378 101.459 1.00 46.43 183 SER A N 1
ATOM 1396 C CA . SER A 1 186 ? -0.307 27.370 101.737 1.00 40.33 183 SER A CA 1
ATOM 1397 C C . SER A 1 186 ? -0.398 28.423 100.641 1.00 31.29 183 SER A C 1
ATOM 1398 O O . SER A 1 186 ? 0.576 28.705 99.953 1.00 33.29 183 SER A O 1
ATOM 1401 N N . TYR A 1 187 ? -1.586 28.991 100.477 1.00 33.78 184 TYR A N 1
ATOM 1402 C CA . TYR A 1 187 ? -1.756 30.204 99.683 1.00 30.67 184 TYR A CA 1
ATOM 1403 C C . TYR A 1 187 ? -2.366 31.272 100.587 1.00 28.90 184 TYR A C 1
ATOM 1404 O O . TYR A 1 187 ? -2.872 30.971 101.673 1.00 27.43 184 TYR A O 1
ATOM 1413 N N . ASN A 1 188 ? -2.313 32.521 100.146 1.00 28.04 185 ASN A N 1
ATOM 1414 C CA . ASN A 1 188 ? -2.994 33.586 100.864 1.00 24.58 185 ASN A CA 1
ATOM 1415 C C . ASN A 1 188 ? -4.279 33.906 100.126 1.00 23.55 185 ASN A C 1
ATOM 1416 O O . ASN A 1 188 ? -4.300 33.925 98.903 1.00 25.85 185 ASN A O 1
ATOM 1421 N N . GLN A 1 189 ? -5.354 34.116 100.867 1.00 21.95 186 GLN A N 1
ATOM 1422 C CA . GLN A 1 189 ? -6.635 34.448 100.268 1.00 21.98 186 GLN A CA 1
ATOM 1423 C C . GLN A 1 189 ? -6.497 35.505 99.190 1.00 23.92 186 GLN A C 1
ATOM 1424 O O . GLN A 1 189 ? -5.838 36.526 99.390 1.00 20.11 186 GLN A O 1
ATOM 1430 N N . GLY A 1 190 ? -7.116 35.250 98.042 1.00 23.09 187 GLY A N 1
ATOM 1431 C CA . GLY A 1 190 ? -7.043 36.171 96.925 1.00 20.55 187 GLY A CA 1
ATOM 1432 C C . GLY A 1 190 ? -6.007 35.772 95.898 1.00 25.48 187 GLY A C 1
ATOM 1433 O O . GLY A 1 190 ? -6.089 36.196 94.749 1.00 31.11 187 GLY A O 1
ATOM 1434 N N . ALA A 1 191 ? -5.044 34.950 96.309 1.00 26.29 188 ALA A N 1
ATOM 1435 C CA . ALA A 1 191 ? -3.937 34.552 95.432 1.00 26.58 188 ALA A CA 1
ATOM 1436 C C . ALA A 1 191 ? -4.434 33.985 94.124 1.00 27.57 188 ALA A C 1
ATOM 1437 O O . ALA A 1 191 ? -5.247 33.065 94.103 1.00 31.03 188 ALA A O 1
ATOM 1439 N N A GLN A 1 192 ? -3.932 34.535 93.025 0.38 27.62 189 GLN A N 1
ATOM 1440 N N B GLN A 1 192 ? -3.943 34.544 93.027 0.62 27.09 189 GLN A N 1
ATOM 1441 C CA A GLN A 1 192 ? -4.377 34.146 91.694 0.38 29.89 189 GLN A CA 1
ATOM 1442 C CA B GLN A 1 192 ? -4.392 34.124 91.710 0.62 29.59 189 GLN A CA 1
ATOM 1443 C C A GLN A 1 192 ? -3.487 33.055 91.106 0.38 32.51 189 GLN A C 1
ATOM 1444 C C B GLN A 1 192 ? -3.498 33.029 91.142 0.62 32.66 189 GLN A C 1
ATOM 1445 O O A GLN A 1 192 ? -3.943 32.201 90.345 0.38 34.39 189 GLN A O 1
ATOM 1446 O O B GLN A 1 192 ? -3.967 32.142 90.429 0.62 34.52 189 GLN A O 1
ATOM 1457 N N . ASP A 1 193 ? -2.210 33.091 91.466 1.00 31.76 190 ASP A N 1
ATOM 1458 C CA . ASP A 1 193 ? -1.266 32.077 91.028 1.00 33.25 190 ASP A CA 1
ATOM 1459 C C . ASP A 1 193 ? -1.188 30.934 92.034 1.00 36.80 190 ASP A C 1
ATOM 1460 O O . ASP A 1 193 ? -0.656 31.080 93.145 1.00 30.62 190 ASP A O 1
ATOM 1473 N N . THR A 1 195 ? -0.545 27.971 90.295 1.00 41.81 192 THR A N 1
ATOM 1474 C CA . THR A 1 195 ? 0.096 27.093 89.333 1.00 39.89 192 THR A CA 1
ATOM 1475 C C . THR A 1 195 ? 1.292 26.520 90.045 1.00 41.94 192 THR A C 1
ATOM 1476 O O . THR A 1 195 ? 1.590 25.351 89.931 1.00 46.67 192 THR A O 1
ATOM 1480 N N . ALA A 1 196 ? 1.959 27.355 90.815 1.00 41.21 193 ALA A N 1
ATOM 1481 C CA . ALA A 1 196 ? 3.090 26.915 91.616 1.00 44.23 193 ALA A CA 1
ATOM 1482 C C . ALA A 1 196 ? 2.699 25.745 92.503 1.00 40.26 193 ALA A C 1
ATOM 1483 O O . ALA A 1 196 ? 3.386 24.719 92.535 1.00 36.04 193 ALA A O 1
ATOM 1485 N N . GLN A 1 197 ? 1.582 25.913 93.213 1.00 45.46 194 GLN A N 1
ATOM 1486 C CA . GLN A 1 197 ? 1.075 24.910 94.149 1.00 43.00 194 GLN A CA 1
ATOM 1487 C C . GLN A 1 197 ? 0.476 23.686 93.458 1.00 35.00 194 GLN A C 1
ATOM 1488 O O . GLN A 1 197 ? 0.663 22.565 93.918 1.00 34.72 194 GLN A O 1
ATOM 1494 N N . VAL A 1 198 ? -0.245 23.896 92.361 1.00 34.26 195 VAL A N 1
ATOM 1495 C CA . VAL A 1 198 ? -0.822 22.776 91.615 1.00 35.91 195 VAL A CA 1
ATOM 1496 C C . VAL A 1 198 ? 0.259 21.998 90.832 1.00 36.85 195 VAL A C 1
ATOM 1497 O O . VAL A 1 198 ? 0.112 20.808 90.570 1.00 38.09 195 VAL A O 1
ATOM 1501 N N . ALA A 1 199 ? 1.364 22.657 90.498 1.00 42.12 196 ALA A N 1
ATOM 1502 C CA . ALA A 1 199 ? 2.475 21.972 89.831 1.00 40.67 196 ALA A CA 1
ATOM 1503 C C . ALA A 1 199 ? 3.266 21.083 90.785 1.00 37.09 196 ALA A C 1
ATOM 1504 O O . ALA A 1 199 ? 3.798 20.050 90.386 1.00 41.19 196 ALA A O 1
ATOM 1506 N N . ARG A 1 200 ? 3.353 21.496 92.043 1.00 37.35 197 ARG A N 1
ATOM 1507 C CA . ARG A 1 200 ? 4.017 20.687 93.051 1.00 39.55 197 ARG A CA 1
ATOM 1508 C C . ARG A 1 200 ? 3.232 19.408 93.271 1.00 36.49 197 ARG A C 1
ATOM 1509 O O . ARG A 1 200 ? 3.804 18.334 93.466 1.00 38.11 197 ARG A O 1
ATOM 1525 N N . LYS A 1 202 ? 1.128 18.058 90.959 1.00 46.25 199 LYS A N 1
ATOM 1526 C CA . LYS A 1 202 ? 1.202 17.298 89.716 1.00 46.90 199 LYS A CA 1
ATOM 1527 C C . LYS A 1 202 ? 2.497 16.528 89.621 1.00 47.96 199 LYS A C 1
ATOM 1528 O O . LYS A 1 202 ? 2.524 15.395 89.150 1.00 51.07 199 LYS A O 1
ATOM 1534 N N A ARG A 1 203 ? 3.580 17.143 90.077 0.49 47.63 200 ARG A N 1
ATOM 1535 N N B ARG A 1 203 ? 3.577 17.144 90.079 0.51 47.61 200 ARG A N 1
ATOM 1536 C CA A ARG A 1 203 ? 4.873 16.484 90.037 0.49 50.00 200 ARG A CA 1
ATOM 1537 C CA B ARG A 1 203 ? 4.869 16.489 90.035 0.51 49.98 200 ARG A CA 1
ATOM 1538 C C A ARG A 1 203 ? 5.002 15.454 91.151 0.49 49.40 200 ARG A C 1
ATOM 1539 C C B ARG A 1 203 ? 5.008 15.464 91.152 0.51 49.42 200 ARG A C 1
ATOM 1540 O O A ARG A 1 203 ? 5.774 14.503 91.038 0.49 51.47 200 ARG A O 1
ATOM 1541 O O B ARG A 1 203 ? 5.796 14.526 91.044 0.51 51.46 200 ARG A O 1
ATOM 1556 N N . ALA A 1 204 ? 4.234 15.638 92.220 1.00 44.00 201 ALA A N 1
ATOM 1557 C CA . ALA A 1 204 ? 4.274 14.706 93.340 1.00 42.30 201 ALA A CA 1
ATOM 1558 C C . ALA A 1 204 ? 3.356 13.505 93.111 1.00 43.16 201 ALA A C 1
ATOM 1559 O O . ALA A 1 204 ? 3.203 12.650 93.987 1.00 42.14 201 ALA A O 1
ATOM 1561 N N . ASN A 1 205 ? 2.751 13.451 91.927 1.00 45.48 202 ASN A N 1
ATOM 1562 C CA . ASN A 1 205 ? 1.867 12.354 91.530 1.00 45.42 202 ASN A CA 1
ATOM 1563 C C . ASN A 1 205 ? 0.761 12.042 92.532 1.00 44.95 202 ASN A C 1
ATOM 1564 O O . ASN A 1 205 ? 0.491 10.878 92.826 1.00 43.93 202 ASN A O 1
ATOM 1569 N N . VAL A 1 206 ? 0.127 13.087 93.050 1.00 44.08 203 VAL A N 1
ATOM 1570 C CA . VAL A 1 206 ? -0.943 12.928 94.022 1.00 44.04 203 VAL A CA 1
ATOM 1571 C C . VAL A 1 206 ? -2.045 12.008 93.513 1.00 42.61 203 VAL A C 1
ATOM 1572 O O . VAL A 1 206 ? -2.327 11.960 92.316 1.00 43.21 203 VAL A O 1
ATOM 1576 N N . ASP A 1 207 ? -2.652 11.270 94.433 1.00 40.05 204 ASP A N 1
ATOM 1577 C CA . ASP A 1 207 ? -3.864 10.532 94.142 1.00 38.27 204 ASP A CA 1
ATOM 1578 C C . ASP A 1 207 ? -5.024 11.509 94.174 1.00 43.66 204 ASP A C 1
ATOM 1579 O O . ASP A 1 207 ? -5.996 11.378 93.428 1.00 44.74 204 ASP A O 1
ATOM 1584 N N . ALA A 1 208 ? -4.906 12.498 95.051 1.00 40.19 205 ALA A N 1
ATOM 1585 C CA . ALA A 1 208 ? -5.982 13.436 95.297 1.00 33.58 205 ALA A CA 1
ATOM 1586 C C . ALA A 1 208 ? -5.414 14.677 95.956 1.00 33.93 205 ALA A C 1
ATOM 1587 O O . ALA A 1 208 ? -4.327 14.638 96.534 1.00 37.97 205 ALA A O 1
ATOM 1589 N N . ILE A 1 209 ? -6.151 15.779 95.867 1.00 34.66 206 ILE A N 1
ATOM 1590 C CA . ILE A 1 209 ? -5.769 17.011 96.546 1.00 31.99 206 ILE A CA 1
ATOM 1591 C C . ILE A 1 209 ? -6.839 17.427 97.529 1.00 27.65 206 ILE A C 1
ATOM 1592 O O . ILE A 1 209 ? -7.990 17.614 97.152 1.00 31.92 206 ILE A O 1
ATOM 1597 N N . ALA A 1 210 ? -6.457 17.579 98.790 1.00 26.21 207 ALA A N 1
ATOM 1598 C CA . ALA A 1 210 ? -7.365 18.105 99.804 1.00 26.91 207 ALA A CA 1
ATOM 1599 C C . ALA A 1 210 ? -7.125 19.595 100.051 1.00 25.97 207 ALA A C 1
ATOM 1600 O O . ALA A 1 210 ? -5.995 20.024 100.288 1.00 27.01 207 ALA A O 1
ATOM 1602 N N . ALA A 1 211 ? -8.197 20.378 100.024 1.00 25.41 208 ALA A N 1
ATOM 1603 C CA . ALA A 1 211 ? -8.071 21.821 100.139 1.00 27.15 208 ALA A CA 1
ATOM 1604 C C . ALA A 1 211 ? -8.836 22.372 101.331 1.00 26.05 208 ALA A C 1
ATOM 1605 O O . ALA A 1 211 ? -10.006 22.052 101.516 1.00 24.74 208 ALA A O 1
ATOM 1607 N N . ILE A 1 212 ? -8.165 23.205 102.128 1.00 28.02 209 ILE A N 1
ATOM 1608 C CA . ILE A 1 212 ? -8.794 23.910 103.245 1.00 24.12 209 ILE A CA 1
ATOM 1609 C C . ILE A 1 212 ? -8.752 25.419 103.006 1.00 21.85 209 ILE A C 1
ATOM 1610 O O . ILE A 1 212 ? -7.691 26.033 103.062 1.00 22.56 209 ILE A O 1
ATOM 1615 N N . GLY A 1 213 ? -9.915 26.005 102.733 1.00 20.53 210 GLY A N 1
ATOM 1616 C CA . GLY A 1 213 ? -9.995 27.395 102.324 1.00 21.38 210 GLY A CA 1
ATOM 1617 C C . GLY A 1 213 ? -11.398 27.715 101.869 1.00 20.81 210 GLY A C 1
ATOM 1618 O O . GLY A 1 213 ? -12.323 26.993 102.208 1.00 23.17 210 GLY A O 1
ATOM 1619 N N . LEU A 1 214 ? -11.556 28.779 101.090 1.00 22.53 211 LEU A N 1
ATOM 1620 C CA . LEU A 1 214 ? -12.878 29.311 100.771 1.00 22.47 211 LEU A CA 1
ATOM 1621 C C . LEU A 1 214 ? -13.193 29.259 99.286 1.00 20.67 211 LEU A C 1
ATOM 1622 O O . LEU A 1 214 ? -12.296 29.094 98.457 1.00 22.36 211 LEU A O 1
ATOM 1627 N N . GLY A 1 215 ? -14.474 29.418 98.964 1.00 20.17 212 GLY A N 1
ATOM 1628 C CA . GLY A 1 215 ? -14.980 29.176 97.624 1.00 17.80 212 GLY A CA 1
ATOM 1629 C C . GLY A 1 215 ? -14.254 29.879 96.500 1.00 19.06 212 GLY A C 1
ATOM 1630 O O . GLY A 1 215 ? -13.866 29.242 95.525 1.00 17.96 212 GLY A O 1
ATOM 1631 N N . LYS A 1 216 ? -14.075 31.189 96.629 1.00 16.72 213 LYS A N 1
ATOM 1632 C CA . LYS A 1 216 ? -13.405 31.953 95.583 1.00 24.84 213 LYS A CA 1
ATOM 1633 C C . LYS A 1 216 ? -12.028 31.364 95.319 1.00 26.04 213 LYS A C 1
ATOM 1634 O O . LYS A 1 216 ? -11.621 31.191 94.172 1.00 23.38 213 LYS A O 1
ATOM 1640 N N . ASP A 1 217 ? -11.329 31.029 96.392 1.00 18.15 214 ASP A N 1
ATOM 1641 C CA . ASP A 1 217 ? -9.990 30.509 96.273 1.00 21.34 214 ASP A CA 1
ATOM 1642 C C . ASP A 1 217 ? -9.988 29.073 95.795 1.00 23.72 214 ASP A C 1
ATOM 1643 O O . ASP A 1 217 ? -9.102 28.681 95.037 1.00 24.96 214 ASP A O 1
ATOM 1648 N N . LEU A 1 218 ? -10.968 28.288 96.237 1.00 20.28 215 LEU A N 1
ATOM 1649 C CA . LEU A 1 218 ? -11.059 26.896 95.803 1.00 19.17 215 LEU A CA 1
ATOM 1650 C C . LEU A 1 218 ? -11.272 26.840 94.303 1.00 22.05 215 LEU A C 1
ATOM 1651 O O . LEU A 1 218 ? -10.656 26.035 93.622 1.00 28.44 215 LEU A O 1
ATOM 1656 N N . ALA A 1 219 ? -12.125 27.715 93.787 1.00 19.92 216 ALA A N 1
ATOM 1657 C CA . ALA A 1 219 ? -12.368 27.769 92.354 1.00 20.77 216 ALA A CA 1
ATOM 1658 C C . ALA A 1 219 ? -11.081 27.986 91.550 1.00 28.54 216 ALA A C 1
ATOM 1659 O O . ALA A 1 219 ? -10.873 27.323 90.534 1.00 27.48 216 ALA A O 1
ATOM 1661 N N . VAL A 1 220 ? -10.224 28.903 92.002 1.00 24.72 217 VAL A N 1
ATOM 1662 C CA . VAL A 1 220 ? -8.913 29.122 91.369 1.00 26.82 217 VAL A CA 1
ATOM 1663 C C . VAL A 1 220 ? -8.046 27.859 91.391 1.00 26.33 217 VAL A C 1
ATOM 1664 O O . VAL A 1 220 ? -7.418 27.497 90.390 1.00 26.30 217 VAL A O 1
ATOM 1668 N N . LEU A 1 221 ? -8.011 27.201 92.543 1.00 28.19 218 LEU A N 1
ATOM 1669 C CA . LEU A 1 221 ? -7.292 25.945 92.706 1.00 32.03 218 LEU A CA 1
ATOM 1670 C C . LEU A 1 221 ? -7.725 24.932 91.647 1.00 32.22 218 LEU A C 1
ATOM 1671 O O . LEU A 1 221 ? -6.883 24.344 90.949 1.00 28.67 218 LEU A O 1
ATOM 1676 N N . ARG A 1 222 ? -9.038 24.755 91.523 1.00 25.42 219 ARG A N 1
ATOM 1677 C CA . ARG A 1 222 ? -9.610 23.792 90.586 1.00 30.42 219 ARG A CA 1
ATOM 1678 C C . ARG A 1 222 ? -9.369 24.173 89.119 1.00 25.68 219 ARG A C 1
ATOM 1679 O O . ARG A 1 222 ? -9.118 23.312 88.268 1.00 26.80 219 ARG A O 1
ATOM 1687 N N . ARG A 1 223 ? -9.462 25.458 88.818 1.00 26.67 220 ARG A N 1
ATOM 1688 C CA . ARG A 1 223 ? -9.201 25.918 87.463 1.00 28.26 220 ARG A CA 1
ATOM 1689 C C . ARG A 1 223 ? -7.728 25.774 87.133 1.00 32.37 220 ARG A C 1
ATOM 1690 O O . ARG A 1 223 ? -7.362 25.492 85.993 1.00 38.66 220 ARG A O 1
ATOM 1698 N N . THR A 1 224 ? -6.884 25.957 88.141 1.00 31.84 221 THR A N 1
ATOM 1699 C CA . THR A 1 224 ? -5.453 25.761 87.973 1.00 31.68 221 THR A CA 1
ATOM 1700 C C . THR A 1 224 ? -5.177 24.296 87.699 1.00 35.30 221 THR A C 1
ATOM 1701 O O . THR A 1 224 ? -4.282 23.965 86.933 1.00 38.04 221 THR A O 1
ATOM 1713 N N . ALA A 1 226 ? -7.187 22.104 86.149 1.00 34.57 223 ALA A N 1
ATOM 1714 C CA . ALA A 1 226 ? -7.543 21.786 84.776 1.00 35.57 223 ALA A CA 1
ATOM 1715 C C . ALA A 1 226 ? -6.554 22.417 83.790 1.00 37.61 223 ALA A C 1
ATOM 1716 O O . ALA A 1 226 ? -6.252 21.844 82.742 1.00 37.03 223 ALA A O 1
ATOM 1718 N N . ARG A 1 227 ? -6.046 23.597 84.132 1.00 37.58 224 ARG A N 1
ATOM 1719 C CA . ARG A 1 227 ? -5.036 24.251 83.302 1.00 37.86 224 ARG A CA 1
ATOM 1720 C C . ARG A 1 227 ? -3.748 23.447 83.251 1.00 40.64 224 ARG A C 1
ATOM 1721 O O . ARG A 1 227 ? -3.083 23.389 82.223 1.00 41.68 224 ARG A O 1
ATOM 1729 N N . LEU A 1 228 ? -3.400 22.829 84.372 1.00 42.20 225 LEU A N 1
ATOM 1730 C CA . LEU A 1 228 ? -2.205 22.005 84.461 1.00 39.42 225 LEU A CA 1
ATOM 1731 C C . LEU A 1 228 ? -2.526 20.536 84.187 1.00 40.74 225 LEU A C 1
ATOM 1732 O O . LEU A 1 228 ? -1.696 19.660 84.422 1.00 40.88 225 LEU A O 1
ATOM 1737 N N . ASN A 1 229 ? -3.728 20.278 83.675 1.00 40.65 226 ASN A N 1
ATOM 1738 C CA . ASN A 1 229 ? -4.207 18.919 83.433 1.00 42.98 226 ASN A CA 1
ATOM 1739 C C . ASN A 1 229 ? -3.953 17.958 84.583 1.00 41.09 226 ASN A C 1
ATOM 1740 O O . ASN A 1 229 ? -3.624 16.795 84.375 1.00 42.16 226 ASN A O 1
ATOM 1745 N N . VAL A 1 230 ? -4.080 18.483 85.795 1.00 41.18 227 VAL A N 1
ATOM 1746 C CA . VAL A 1 230 ? -4.076 17.691 87.002 1.00 41.12 227 VAL A CA 1
ATOM 1747 C C . VAL A 1 230 ? -5.530 17.470 87.312 1.00 49.40 227 VAL A C 1
ATOM 1748 O O . VAL A 1 230 ? -6.183 18.317 87.928 1.00 45.88 227 VAL A O 1
ATOM 1752 N N . ASN A 1 231 ? -6.064 16.349 86.863 1.00 58.39 228 ASN A N 1
ATOM 1753 C CA . ASN A 1 231 ? -7.451 16.070 87.165 1.00 60.67 228 ASN A CA 1
ATOM 1754 C C . ASN A 1 231 ? -7.599 14.819 88.032 1.00 55.47 228 ASN A C 1
ATOM 1755 O O . ASN A 1 231 ? -7.534 13.685 87.560 1.00 52.18 228 ASN A O 1
ATOM 1760 N N . VAL A 1 232 ? -7.737 15.089 89.329 1.00 48.78 229 VAL A N 1
ATOM 1761 C CA . VAL A 1 232 ? -7.857 14.103 90.390 1.00 41.56 229 VAL A CA 1
ATOM 1762 C C . VAL A 1 232 ? -8.929 14.644 91.343 1.00 42.81 229 VAL A C 1
ATOM 1763 O O . VAL A 1 232 ? -9.239 15.841 91.305 1.00 42.18 229 VAL A O 1
ATOM 1767 N N . PRO A 1 233 ? -9.524 13.768 92.176 1.00 40.79 230 PRO A N 1
ATOM 1768 C CA . PRO A 1 233 ? -10.517 14.216 93.156 1.00 37.77 230 PRO A CA 1
ATOM 1769 C C . PRO A 1 233 ? -10.047 15.413 93.975 1.00 34.82 230 PRO A C 1
ATOM 1770 O O . PRO A 1 233 ? -8.904 15.442 94.434 1.00 33.57 230 PRO A O 1
ATOM 1774 N N . LEU A 1 234 ? -10.919 16.400 94.134 1.00 31.77 231 LEU A N 1
ATOM 1775 C CA . LEU A 1 234 ? -10.622 17.532 94.999 1.00 29.29 231 LEU A CA 1
ATOM 1776 C C . LEU A 1 234 ? -11.475 17.401 96.247 1.00 26.86 231 LEU A C 1
ATOM 1777 O O . LEU A 1 234 ? -12.701 17.436 96.166 1.00 27.91 231 LEU A O 1
ATOM 1782 N N . ALA A 1 235 ? -10.830 17.217 97.395 1.00 24.24 232 ALA A N 1
ATOM 1783 C CA . ALA A 1 235 ? -11.557 17.058 98.649 1.00 25.01 232 ALA A CA 1
ATOM 1784 C C . ALA A 1 235 ? -11.531 18.362 99.419 1.00 25.25 232 ALA A C 1
ATOM 1785 O O . ALA A 1 235 ? -10.503 18.741 99.969 1.00 25.81 232 ALA A O 1
ATOM 1787 N N . ALA A 1 236 ? -12.676 19.037 99.468 1.00 25.43 233 ALA A N 1
ATOM 1788 C CA . ALA A 1 236 ? -12.752 20.388 100.016 1.00 21.80 233 ALA A CA 1
ATOM 1789 C C . ALA A 1 236 ? -13.282 20.424 101.447 1.00 22.63 233 ALA A C 1
ATOM 1790 O O . ALA A 1 236 ? -14.013 19.529 101.870 1.00 25.90 233 ALA A O 1
ATOM 1792 N N . SER A 1 237 ? -12.919 21.462 102.193 1.00 21.92 234 SER A N 1
ATOM 1793 C CA . SER A 1 237 ? -13.519 21.683 103.506 1.00 22.80 234 SER A CA 1
ATOM 1794 C C . SER A 1 237 ? -14.914 22.260 103.311 1.00 20.42 234 SER A C 1
ATOM 1795 O O . SER A 1 237 ? -15.242 22.684 102.211 1.00 25.10 234 SER A O 1
ATOM 1798 N N . ASN A 1 238 ? -15.733 22.269 104.360 1.00 18.70 235 ASN A N 1
ATOM 1799 C CA . ASN A 1 238 ? -17.118 22.747 104.259 1.00 16.83 235 ASN A CA 1
ATOM 1800 C C . ASN A 1 238 ? -17.182 24.153 103.658 1.00 16.01 235 ASN A C 1
ATOM 1801 O O . ASN A 1 238 ? -17.971 24.410 102.753 1.00 18.77 235 ASN A O 1
ATOM 1806 N N . GLY A 1 239 ? -16.325 25.044 104.148 1.00 17.14 236 GLY A N 1
ATOM 1807 C CA . GLY A 1 239 ? -16.336 26.439 103.744 1.00 15.56 236 GLY A CA 1
ATOM 1808 C C . GLY A 1 239 ? -15.897 26.716 102.314 1.00 18.38 236 GLY A C 1
ATOM 1809 O O . GLY A 1 239 ? -16.095 27.816 101.804 1.00 24.28 236 GLY A O 1
ATOM 1810 N N . ALA A 1 240 ? -15.308 25.718 101.664 1.00 17.36 237 ALA A N 1
ATOM 1811 C CA . ALA A 1 240 ? -14.770 25.892 100.323 1.00 17.42 237 ALA A CA 1
ATOM 1812 C C . ALA A 1 240 ? -15.877 25.775 99.286 1.00 21.81 237 ALA A C 1
ATOM 1813 O O . ALA A 1 240 ? -15.755 26.260 98.161 1.00 22.80 237 ALA A O 1
ATOM 1815 N N . LEU A 1 241 ? -16.967 25.133 99.683 1.00 23.05 238 LEU A N 1
ATOM 1816 C CA . LEU A 1 241 ? -17.980 24.694 98.736 1.00 20.68 238 LEU A CA 1
ATOM 1817 C C . LEU A 1 241 ? -19.063 25.732 98.516 1.00 20.99 238 LEU A C 1
ATOM 1818 O O . LEU A 1 241 ? -20.139 25.430 98.012 1.00 20.29 238 LEU A O 1
ATOM 1823 N N . GLY A 1 242 ? -18.754 26.968 98.872 1.00 17.18 239 GLY A N 1
ATOM 1824 C CA . GLY A 1 242 ? -19.692 28.050 98.692 1.00 17.13 239 GLY A CA 1
ATOM 1825 C C . GLY A 1 242 ? -19.956 28.394 97.253 1.00 23.03 239 GLY A C 1
ATOM 1826 O O . GLY A 1 242 ? -19.239 27.956 96.360 1.00 32.18 239 GLY A O 1
ATOM 1827 N N . GLN A 1 243 ? -20.989 29.200 97.053 1.00 18.09 240 GLN A N 1
ATOM 1828 C CA . GLN A 1 243 ? -21.425 29.654 95.743 1.00 18.06 240 GLN A CA 1
ATOM 1829 C C . GLN A 1 243 ? -20.296 30.091 94.819 1.00 18.06 240 GLN A C 1
ATOM 1830 O O . GLN A 1 243 ? -20.326 29.762 93.642 1.00 21.68 240 GLN A O 1
ATOM 1836 N N . PRO A 1 244 ? -19.307 30.845 95.338 1.00 20.92 241 PRO A N 1
ATOM 1837 C CA . PRO A 1 244 ? -18.244 31.210 94.403 1.00 20.87 241 PRO A CA 1
ATOM 1838 C C . PRO A 1 244 ? -17.488 30.007 93.838 1.00 19.11 241 PRO A C 1
ATOM 1839 O O . PRO A 1 244 ? -16.921 30.139 92.764 1.00 18.98 241 PRO A O 1
ATOM 1843 N N . TYR A 1 245 ? -17.496 28.863 94.517 1.00 18.64 242 TYR A N 1
ATOM 1844 C CA . TYR A 1 245 ? -16.768 27.720 93.990 1.00 18.85 242 TYR A CA 1
ATOM 1845 C C . TYR A 1 245 ? -17.370 27.291 92.665 1.00 21.72 242 TYR A C 1
ATOM 1846 O O . TYR A 1 245 ? -16.680 27.195 91.653 1.00 21.43 242 TYR A O 1
ATOM 1855 N N . GLN A 1 246 ? -18.669 27.046 92.684 1.00 27.84 243 GLN A N 1
ATOM 1856 C CA . GLN A 1 246 ? -19.360 26.547 91.510 1.00 31.64 243 GLN A CA 1
ATOM 1857 C C . GLN A 1 246 ? -19.383 27.601 90.414 1.00 28.93 243 GLN A C 1
ATOM 1858 O O . GLN A 1 246 ? -19.234 27.270 89.239 1.00 29.30 243 GLN A O 1
ATOM 1864 N N . GLU A 1 247 ? -19.541 28.871 90.784 1.00 23.58 244 GLU A N 1
ATOM 1865 C CA . GLU A 1 247 ? -19.507 29.913 89.764 1.00 23.91 244 GLU A CA 1
ATOM 1866 C C . GLU A 1 247 ? -18.137 29.999 89.107 1.00 27.81 244 GLU A C 1
ATOM 1867 O O . GLU A 1 247 ? -18.030 30.206 87.904 1.00 34.57 244 GLU A O 1
ATOM 1873 N N . GLY A 1 248 ? -17.085 29.825 89.893 1.00 28.55 245 GLY A N 1
ATOM 1874 C CA . GLY A 1 248 ? -15.741 29.862 89.349 1.00 28.12 245 GLY A CA 1
ATOM 1875 C C . GLY A 1 248 ? -15.365 28.583 88.625 1.00 29.02 245 GLY A C 1
ATOM 1876 O O . GLY A 1 248 ? -14.664 28.620 87.617 1.00 31.66 245 GLY A O 1
ATOM 1877 N N . ALA A 1 249 ? -15.838 27.448 89.134 1.00 29.34 246 ALA A N 1
ATOM 1878 C CA . ALA A 1 249 ? -15.440 26.156 88.590 1.00 32.62 246 ALA A CA 1
ATOM 1879 C C . ALA A 1 249 ? -16.424 25.604 87.556 1.00 32.32 246 ALA A C 1
ATOM 1880 O O . ALA A 1 249 ? -16.044 24.822 86.679 1.00 34.16 246 ALA A O 1
ATOM 1882 N N . GLY A 1 250 ? -17.684 26.003 87.662 1.00 31.25 247 GLY A N 1
ATOM 1883 C CA . GLY A 1 250 ? -18.696 25.500 86.756 1.00 37.85 247 GLY A CA 1
ATOM 1884 C C . GLY A 1 250 ? -18.769 23.989 86.773 1.00 40.71 247 GLY A C 1
ATOM 1885 O O . GLY A 1 250 ? -18.671 23.369 87.829 1.00 39.84 247 GLY A O 1
ATOM 1886 N N . GLU A 1 251 ? -18.914 23.393 85.596 1.00 43.53 248 GLU A N 1
ATOM 1887 C CA . GLU A 1 251 ? -19.068 21.948 85.489 1.00 41.49 248 GLU A CA 1
ATOM 1888 C C . GLU A 1 251 ? -17.828 21.166 85.929 1.00 38.97 248 GLU A C 1
ATOM 1889 O O . GLU A 1 251 ? -17.869 19.942 86.023 1.00 41.87 248 GLU A O 1
ATOM 1895 N N . LEU A 1 252 ? -16.730 21.861 86.207 1.00 35.78 249 LEU A N 1
ATOM 1896 C CA . LEU A 1 252 ? -15.520 21.183 86.665 1.00 33.93 249 LEU A CA 1
ATOM 1897 C C . LEU A 1 252 ? -15.630 20.786 88.140 1.00 29.56 249 LEU A C 1
ATOM 1898 O O . LEU A 1 252 ? -14.726 20.153 88.688 1.00 30.13 249 LEU A O 1
ATOM 1903 N N . THR A 1 253 ? -16.748 21.152 88.765 1.00 26.97 250 THR A N 1
ATOM 1904 C CA . THR A 1 253 ? -17.016 20.798 90.156 1.00 27.49 250 THR A CA 1
ATOM 1905 C C . THR A 1 253 ? -17.208 19.298 90.280 1.00 26.55 250 THR A C 1
ATOM 1906 O O . THR A 1 253 ? -17.052 18.725 91.354 1.00 25.58 250 THR A O 1
ATOM 1910 N N . LEU A 1 254 ? -17.564 18.669 89.167 1.00 25.72 251 LEU A N 1
ATOM 1911 C CA . LEU A 1 254 ? -17.660 17.218 89.102 1.00 25.77 251 LEU A CA 1
ATOM 1912 C C . LEU A 1 254 ? -16.382 16.593 89.656 1.00 31.16 251 LEU A C 1
ATOM 1913 O O . LEU A 1 254 ? -15.279 16.918 89.212 1.00 36.62 251 LEU A O 1
ATOM 1918 N N . GLY A 1 255 ? -16.522 15.728 90.652 1.00 27.92 252 GLY A N 1
ATOM 1919 C CA . GLY A 1 255 ? -15.367 15.064 91.218 1.00 24.75 252 GLY A CA 1
ATOM 1920 C C . GLY A 1 255 ? -14.820 15.791 92.424 1.00 24.16 252 GLY A C 1
ATOM 1921 O O . GLY A 1 255 ? -13.825 15.376 93.025 1.00 29.74 252 GLY A O 1
ATOM 1922 N N . THR A 1 256 ? -15.462 16.894 92.781 1.00 24.03 253 THR A N 1
ATOM 1923 C CA . THR A 1 256 ? -15.123 17.557 94.030 1.00 23.50 253 THR A CA 1
ATOM 1924 C C . THR A 1 256 ? -15.926 16.902 95.130 1.00 23.33 253 THR A C 1
ATOM 1925 O O . THR A 1 256 ? -17.124 16.683 94.984 1.00 25.45 253 THR A O 1
ATOM 1929 N N . LEU A 1 257 ? -15.268 16.562 96.224 1.00 22.45 254 LEU A N 1
ATOM 1930 C CA . LEU A 1 257 ? -15.979 15.997 97.352 1.00 24.76 254 LEU A CA 1
ATOM 1931 C C . LEU A 1 257 ? -15.671 16.816 98.589 1.00 22.91 254 LEU A C 1
ATOM 1932 O O . LEU A 1 257 ? -14.703 17.572 98.602 1.00 24.26 254 LEU A O 1
ATOM 1937 N N . GLY A 1 258 ? -16.495 16.686 99.622 1.00 20.94 255 GLY A N 1
ATOM 1938 C CA . GLY A 1 258 ? -16.276 17.466 100.817 1.00 20.24 255 GLY A CA 1
ATOM 1939 C C . GLY A 1 258 ? -16.993 16.972 102.053 1.00 22.52 255 GLY A C 1
ATOM 1940 O O . GLY A 1 258 ? -17.998 16.277 101.964 1.00 20.69 255 GLY A O 1
ATOM 1941 N N . THR A 1 259 ? -16.458 17.340 103.213 1.00 23.29 256 THR A N 1
ATOM 1942 C CA . THR A 1 259 ? -17.170 17.203 104.471 1.00 21.59 256 THR A CA 1
ATOM 1943 C C . THR A 1 259 ? -18.029 18.449 104.644 1.00 21.75 256 THR A C 1
ATOM 1944 O O . THR A 1 259 ? -17.564 19.569 104.399 1.00 19.32 256 THR A O 1
ATOM 1956 N N . ILE A 1 261 ? -21.446 20.232 107.121 1.00 16.26 258 ILE A N 1
ATOM 1957 C CA . ILE A 1 261 ? -22.543 20.201 108.076 1.00 17.68 258 ILE A CA 1
ATOM 1958 C C . ILE A 1 261 ? -23.776 19.759 107.304 1.00 21.92 258 ILE A C 1
ATOM 1959 O O . ILE A 1 261 ? -24.147 20.394 106.321 1.00 22.84 258 ILE A O 1
ATOM 1964 N N . GLY A 1 262 ? -24.402 18.668 107.737 1.00 20.62 259 GLY A N 1
ATOM 1965 C CA . GLY A 1 262 ? -25.433 18.022 106.933 1.00 22.45 259 GLY A CA 1
ATOM 1966 C C . GLY A 1 262 ? -26.887 18.399 107.189 1.00 22.61 259 GLY A C 1
ATOM 1967 O O . GLY A 1 262 ? -27.799 17.688 106.760 1.00 23.71 259 GLY A O 1
ATOM 1968 N N . ALA A 1 263 ? -27.100 19.527 107.857 1.00 26.08 260 ALA A N 1
ATOM 1969 C CA . ALA A 1 263 ? -28.432 19.955 108.293 1.00 27.72 260 ALA A CA 1
ATOM 1970 C C . ALA A 1 263 ? -29.505 20.008 107.196 1.00 28.16 260 ALA A C 1
ATOM 1971 O O . ALA A 1 263 ? -30.698 19.848 107.482 1.00 30.37 260 ALA A O 1
ATOM 1973 N N . PHE A 1 264 ? -29.092 20.235 105.952 1.00 19.14 261 PHE A N 1
ATOM 1974 C CA . PHE A 1 264 ? -30.052 20.363 104.857 1.00 17.55 261 PHE A CA 1
ATOM 1975 C C . PHE A 1 264 ? -30.084 19.165 103.904 1.00 21.15 261 PHE A C 1
ATOM 1976 O O . PHE A 1 264 ? -30.754 19.190 102.874 1.00 22.56 261 PHE A O 1
ATOM 1984 N N . GLY A 1 265 ? -29.382 18.103 104.273 1.00 22.40 262 GLY A N 1
ATOM 1985 C CA . GLY A 1 265 ? -29.499 16.853 103.546 1.00 21.48 262 GLY A CA 1
ATOM 1986 C C . GLY A 1 265 ? -30.671 16.027 104.044 1.00 21.21 262 GLY A C 1
ATOM 1987 O O . GLY A 1 265 ? -30.973 16.017 105.237 1.00 21.86 262 GLY A O 1
ATOM 1988 N N . ASN A 1 266 ? -31.330 15.332 103.126 1.00 25.08 263 ASN A N 1
ATOM 1989 C CA . ASN A 1 266 ? -32.415 14.421 103.475 1.00 25.75 263 ASN A CA 1
ATOM 1990 C C . ASN A 1 266 ? -31.929 13.160 104.169 1.00 27.72 263 ASN A C 1
ATOM 1991 O O . ASN A 1 266 ? -30.941 12.559 103.745 1.00 23.66 263 ASN A O 1
ATOM 1996 N N . PRO A 1 267 ? -32.638 12.744 105.233 1.00 27.05 264 PRO A N 1
ATOM 1997 C CA . PRO A 1 267 ? -33.806 13.463 105.753 1.00 25.98 264 PRO A CA 1
ATOM 1998 C C . PRO A 1 267 ? -33.415 14.503 106.806 1.00 25.68 264 PRO A C 1
ATOM 1999 O O . PRO A 1 267 ? -32.570 14.234 107.671 1.00 22.22 264 PRO A O 1
ATOM 2011 N N . ARG A 1 269 ? -33.739 17.057 110.034 1.00 21.85 266 ARG A N 1
ATOM 2012 C CA . ARG A 1 269 ? -34.414 17.093 111.319 1.00 22.61 266 ARG A CA 1
ATOM 2013 C C . ARG A 1 269 ? -35.454 18.194 111.260 1.00 22.53 266 ARG A C 1
ATOM 2014 O O . ARG A 1 269 ? -35.294 19.160 110.512 1.00 21.71 266 ARG A O 1
ATOM 2022 N N . ALA A 1 270 ? -36.521 18.044 112.042 1.00 23.47 267 ALA A N 1
ATOM 2023 C CA . ALA A 1 270 ? -37.609 19.021 112.056 1.00 25.50 267 ALA A CA 1
ATOM 2024 C C . ALA A 1 270 ? -37.181 20.498 112.101 1.00 24.91 267 ALA A C 1
ATOM 2025 O O . ALA A 1 270 ? -37.681 21.299 111.315 1.00 27.85 267 ALA A O 1
ATOM 2027 N N . PRO A 1 271 ? -36.260 20.870 113.013 1.00 25.26 268 PRO A N 1
ATOM 2028 C CA . PRO A 1 271 ? -35.944 22.302 113.079 1.00 22.66 268 PRO A CA 1
ATOM 2029 C C . PRO A 1 271 ? -35.194 22.800 111.859 1.00 22.29 268 PRO A C 1
ATOM 2030 O O . PRO A 1 271 ? -35.292 23.979 111.523 1.00 21.78 268 PRO A O 1
ATOM 2034 N N . ALA A 1 272 ? -34.430 21.917 111.225 1.00 24.88 269 ALA A N 1
ATOM 2035 C CA . ALA A 1 272 ? -33.760 22.274 109.988 1.00 20.96 269 ALA A CA 1
ATOM 2036 C C . ALA A 1 272 ? -34.843 22.400 108.932 1.00 23.56 269 ALA A C 1
ATOM 2037 O O . ALA A 1 272 ? -34.863 23.350 108.154 1.00 24.79 269 ALA A O 1
ATOM 2039 N N . ALA A 1 273 ? -35.753 21.434 108.922 1.00 24.52 270 ALA A N 1
ATOM 2040 C CA . ALA A 1 273 ? -36.872 21.462 107.997 1.00 25.80 270 ALA A CA 1
ATOM 2041 C C . ALA A 1 273 ? -37.757 22.706 108.191 1.00 23.30 270 ALA A C 1
ATOM 2042 O O . ALA A 1 273 ? -38.186 23.322 107.219 1.00 22.52 270 ALA A O 1
ATOM 2044 N N . ASP A 1 274 ? -38.025 23.078 109.439 1.00 22.29 271 ASP A N 1
ATOM 2045 C CA . ASP A 1 274 ? -38.864 24.243 109.705 1.00 26.24 271 ASP A CA 1
ATOM 2046 C C . ASP A 1 274 ? -38.156 25.541 109.332 1.00 25.74 271 ASP A C 1
ATOM 2047 O O . ASP A 1 274 ? -38.761 26.462 108.789 1.00 22.39 271 ASP A O 1
ATOM 2052 N N . PHE A 1 275 ? -36.869 25.613 109.631 1.00 23.70 272 PHE A N 1
ATOM 2053 C CA . PHE A 1 275 ? -36.105 26.794 109.290 1.00 24.12 272 PHE A CA 1
ATOM 2054 C C . PHE A 1 275 ? -36.128 27.033 107.795 1.00 22.49 272 PHE A C 1
ATOM 2055 O O . PHE A 1 275 ? -36.282 28.158 107.339 1.00 19.65 272 PHE A O 1
ATOM 2063 N N . ALA A 1 276 ? -35.967 25.959 107.036 1.00 23.95 273 ALA A N 1
ATOM 2064 C CA . ALA A 1 276 ? -35.978 26.051 105.591 1.00 23.73 273 ALA A CA 1
ATOM 2065 C C . ALA A 1 276 ? -37.291 26.662 105.125 1.00 22.25 273 ALA A C 1
ATOM 2066 O O . ALA A 1 276 ? -37.321 27.458 104.197 1.00 22.25 273 ALA A O 1
ATOM 2068 N N . LYS A 1 277 ? -38.380 26.301 105.786 1.00 22.51 274 LYS A N 1
ATOM 2069 C CA . LYS A 1 277 ? -39.681 26.804 105.383 1.00 28.22 274 LYS A CA 1
ATOM 2070 C C . LYS A 1 277 ? -39.761 28.316 105.614 1.00 29.36 274 LYS A C 1
ATOM 2071 O O . LYS A 1 277 ? -40.208 29.062 104.743 1.00 27.90 274 LYS A O 1
ATOM 2077 N N . ALA A 1 278 ? -39.302 28.760 106.782 1.00 29.61 275 ALA A N 1
ATOM 2078 C CA . ALA A 1 278 ? -39.308 30.177 107.143 1.00 25.43 275 ALA A CA 1
ATOM 2079 C C . ALA A 1 278 ? -38.392 30.987 106.245 1.00 20.76 275 ALA A C 1
ATOM 2080 O O . ALA A 1 278 ? -38.713 32.105 105.866 1.00 22.19 275 ALA A O 1
ATOM 2082 N N . TYR A 1 279 ? -37.241 30.413 105.919 1.00 18.65 276 TYR A N 1
ATOM 2083 C CA . TYR A 1 279 ? -36.265 31.106 105.110 1.00 18.76 276 TYR A CA 1
ATOM 2084 C C . TYR A 1 279 ? -36.815 31.407 103.733 1.00 18.27 276 TYR A C 1
ATOM 2085 O O . TYR A 1 279 ? -36.694 32.527 103.249 1.00 21.49 276 TYR A O 1
ATOM 2094 N N . LYS A 1 280 ? -37.395 30.404 103.092 1.00 17.81 277 LYS A N 1
ATOM 2095 C CA . LYS A 1 280 ? -37.958 30.588 101.758 1.00 25.77 277 LYS A CA 1
ATOM 2096 C C . LYS A 1 280 ? -39.169 31.526 101.804 1.00 26.38 277 LYS A C 1
ATOM 2097 O O . LYS A 1 280 ? -39.382 32.332 100.897 1.00 24.09 277 LYS A O 1
ATOM 2103 N N . ALA A 1 281 ? -39.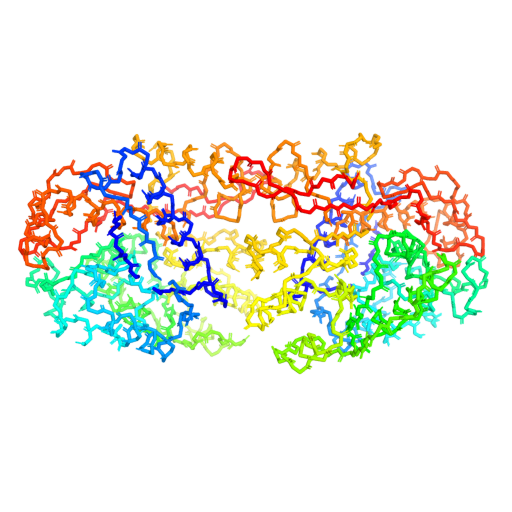951 31.417 102.871 1.00 24.98 278 ALA A N 1
ATOM 2104 C CA . ALA A 1 281 ? -41.076 32.308 103.088 1.00 25.76 278 ALA A CA 1
ATOM 2105 C C . ALA A 1 281 ? -40.619 33.758 103.050 1.00 30.37 278 ALA A C 1
ATOM 2106 O O . ALA A 1 281 ? -41.310 34.617 102.498 1.00 33.05 278 ALA A O 1
ATOM 2108 N N . LYS A 1 282 ? -39.449 34.026 103.631 1.00 26.99 279 LYS A N 1
ATOM 2109 C CA . LYS A 1 282 ? -38.950 35.398 103.743 1.00 24.54 279 LYS A CA 1
ATOM 2110 C C . LYS A 1 282 ? -38.119 35.852 102.543 1.00 24.49 279 LYS A C 1
ATOM 2111 O O . LYS A 1 282 ? -38.339 36.934 102.010 1.00 27.09 279 LYS A O 1
ATOM 2117 N N . TYR A 1 283 ? -37.180 35.015 102.112 1.00 21.25 280 TYR A N 1
ATOM 2118 C CA . TYR A 1 283 ? -36.193 35.424 101.118 1.00 19.78 280 TYR A CA 1
ATOM 2119 C C . TYR A 1 283 ? -36.375 34.793 99.737 1.00 19.18 280 TYR A C 1
ATOM 2120 O O . TYR A 1 283 ? -35.779 35.240 98.761 1.00 23.10 280 TYR A O 1
ATOM 2129 N N . GLY A 1 284 ? -37.181 33.744 99.659 1.00 21.74 281 GLY A N 1
ATOM 2130 C CA . GLY A 1 284 ? -37.369 33.038 98.406 1.00 20.39 281 GLY A CA 1
ATOM 2131 C C . GLY A 1 284 ? -36.197 32.148 98.036 1.00 23.01 281 GLY A C 1
ATOM 2132 O O . GLY A 1 284 ? -35.336 31.860 98.871 1.00 22.23 281 GLY A O 1
ATOM 2133 N N . THR A 1 285 ? -36.176 31.714 96.775 1.00 25.84 282 THR A N 1
ATOM 2134 C CA . THR A 1 285 ? -35.131 30.849 96.237 1.00 25.88 282 THR A CA 1
ATOM 2135 C C . THR A 1 285 ? -33.902 31.680 95.930 1.00 24.66 282 THR A C 1
ATOM 2136 O O . THR A 1 285 ? -33.454 31.746 94.783 1.00 25.48 282 THR A O 1
ATOM 2140 N N . ASP A 1 286 ? -33.362 32.313 96.967 1.00 24.55 283 ASP A N 1
ATOM 2141 C CA . ASP A 1 286 ? -32.306 33.299 96.797 1.00 20.09 283 ASP A CA 1
ATOM 2142 C C . ASP A 1 286 ? -30.955 32.656 96.569 1.00 18.86 283 ASP A C 1
ATOM 2143 O O . ASP A 1 286 ? -30.848 31.457 96.303 1.00 22.06 283 ASP A O 1
ATOM 2148 N N . ARG A 1 287 ? -29.918 33.463 96.687 1.00 17.27 284 ARG A N 1
ATOM 2149 C CA . ARG A 1 287 ? -28.569 33.006 96.450 1.00 18.11 284 ARG A CA 1
ATOM 2150 C C . ARG A 1 287 ? -28.190 31.879 97.407 1.00 16.31 284 ARG A C 1
ATOM 2151 O O . ARG A 1 287 ? -27.411 31.008 97.058 1.00 21.81 284 ARG A O 1
ATOM 2159 N N . TRP A 1 288 ? -28.754 31.907 98.611 1.00 17.28 285 TRP A N 1
ATOM 2160 C CA . TRP A 1 288 ? -28.427 30.930 99.638 1.00 17.37 285 TRP A CA 1
ATOM 2161 C C . TRP A 1 288 ? -29.276 29.674 99.532 1.00 21.80 285 TRP A C 1
ATOM 2162 O O . TRP A 1 288 ? -28.786 28.574 99.724 1.00 25.14 285 TRP A O 1
ATOM 2173 N N . TRP A 1 289 ? -30.546 29.834 99.202 1.00 21.42 286 TRP A N 1
ATOM 2174 C CA . TRP A 1 289 ? -31.374 28.680 98.929 1.00 19.17 286 TRP A CA 1
ATOM 2175 C C . TRP A 1 289 ? -30.792 27.865 97.788 1.00 18.25 286 TRP A C 1
ATOM 2176 O O . TRP A 1 289 ? -30.644 26.649 97.897 1.00 21.22 286 TRP A O 1
ATOM 2187 N N . GLY A 1 290 ? -30.489 28.544 96.684 1.00 16.05 287 GLY A N 1
ATOM 2188 C CA . GLY A 1 290 ? -29.918 27.904 95.515 1.00 15.84 287 GLY A CA 1
ATOM 2189 C C . GLY A 1 290 ? -30.931 27.781 94.397 1.00 21.42 287 GLY A C 1
ATOM 2190 O O . GLY A 1 290 ? -31.942 28.477 94.391 1.00 23.64 287 GLY A O 1
ATOM 2191 N N . ASN A 1 291 ? -30.681 26.877 93.458 1.00 22.14 288 ASN A N 1
ATOM 2192 C CA . ASN A 1 291 ? -31.535 26.779 92.276 1.00 24.39 288 ASN A CA 1
ATOM 2193 C C . ASN A 1 291 ? -32.528 25.617 92.234 1.00 20.93 288 ASN A C 1
ATOM 2194 O O . ASN A 1 291 ? -33.136 25.379 91.195 1.00 21.42 288 ASN A O 1
ATOM 2199 N N . ASP A 1 292 ? -32.688 24.900 93.344 1.00 20.70 289 ASP A N 1
ATOM 2200 C CA . ASP A 1 292 ? -33.762 23.917 93.465 1.00 18.96 289 ASP A CA 1
ATOM 2201 C C . ASP A 1 292 ? -34.806 24.479 94.403 1.00 17.30 289 ASP A C 1
ATOM 2202 O O . ASP A 1 292 ? -34.578 24.581 95.604 1.00 24.45 289 ASP A O 1
ATOM 2207 N N . PRO A 1 293 ? -35.968 24.840 93.860 1.00 20.21 290 PRO A N 1
ATOM 2208 C CA . PRO A 1 293 ? -37.035 25.399 94.689 1.00 20.85 290 PRO A CA 1
ATOM 2209 C C . PRO A 1 293 ? -37.575 24.393 95.708 1.00 22.11 290 PRO A C 1
ATOM 2210 O O . PRO A 1 293 ? -38.164 24.797 96.712 1.00 28.73 290 PRO A O 1
ATOM 2214 N N . GLU A 1 294 ? -37.373 23.104 95.456 1.00 25.06 291 GLU A N 1
ATOM 2215 C CA . GLU A 1 294 ? -37.862 22.067 96.351 1.00 29.42 291 GLU A CA 1
ATOM 2216 C C . GLU A 1 294 ? -36.849 21.741 97.446 1.00 32.73 291 GLU A C 1
ATOM 2217 O O . GLU A 1 294 ? -37.212 21.310 98.542 1.00 33.88 291 GLU A O 1
ATOM 2223 N N . ASN A 1 295 ? -35.578 21.966 97.141 1.00 29.40 292 ASN A N 1
ATOM 2224 C CA . ASN A 1 295 ? -34.498 21.601 98.038 1.00 31.33 292 ASN A CA 1
ATOM 2225 C C . ASN A 1 295 ? -33.579 22.766 98.286 1.00 29.37 292 ASN A C 1
ATOM 2226 O O . ASN A 1 295 ? -33.017 23.319 97.351 1.00 34.41 292 ASN A O 1
ATOM 2231 N N . PRO A 1 296 ? -33.402 23.129 99.557 1.00 27.70 293 PRO A N 1
ATOM 2232 C CA . PRO A 1 296 ? -32.416 24.144 99.938 1.00 24.84 293 PRO A CA 1
ATOM 2233 C C . PRO A 1 296 ? -31.030 23.542 99.786 1.00 16.95 293 PRO A C 1
ATOM 2234 O O . PRO A 1 296 ? -30.871 22.367 100.098 1.00 25.37 293 PRO A O 1
ATOM 2238 N N . GLN A 1 297 ? -30.047 24.294 99.317 1.00 18.41 294 GLN A N 1
ATOM 2239 C CA . GLN A 1 297 ? -28.717 23.710 99.139 1.00 19.42 294 GLN A CA 1
ATOM 2240 C C . GLN A 1 297 ? -27.953 23.462 100.457 1.00 20.18 294 GLN A C 1
ATOM 2241 O O . GLN A 1 297 ? -28.137 24.185 101.452 1.00 19.32 294 GLN A O 1
ATOM 2247 N N . LEU A 1 298 ? -27.101 22.432 100.445 1.00 15.18 295 LEU A N 1
ATOM 2248 C CA . LEU A 1 298 ? -26.354 21.984 101.628 1.00 14.81 295 LEU A CA 1
ATOM 2249 C C . LEU A 1 298 ? -25.510 23.081 102.312 1.00 16.70 295 LEU A C 1
ATOM 2250 O O . LEU A 1 298 ? -25.422 23.141 103.539 1.00 20.22 295 LEU A O 1
ATOM 2255 N N . PHE A 1 299 ? -24.897 23.944 101.509 1.00 15.90 296 PHE A N 1
ATOM 2256 C CA . PHE A 1 299 ? -24.020 25.007 102.002 1.00 19.12 296 PHE A CA 1
ATOM 2257 C C . PHE A 1 299 ? -24.711 26.005 102.947 1.00 13.71 296 PHE A C 1
ATOM 2258 O O . PHE A 1 299 ? -24.040 26.753 103.651 1.00 15.26 296 PHE A O 1
ATOM 2274 N N . ALA A 1 301 ? -25.993 25.533 105.741 1.00 18.77 298 ALA A N 1
ATOM 2275 C CA . ALA A 1 301 ? -25.692 25.258 107.134 1.00 15.52 298 ALA A CA 1
ATOM 2276 C C . ALA A 1 301 ? -24.533 26.125 107.610 1.00 17.52 298 ALA A C 1
ATOM 2277 O O . ALA A 1 301 ? -24.560 26.642 108.724 1.00 18.43 298 ALA A O 1
ATOM 2279 N N . ILE A 1 302 ? -23.523 26.293 106.757 1.00 19.91 299 ILE A N 1
ATOM 2280 C CA . ILE A 1 302 ? -22.305 27.009 107.139 1.00 16.28 299 ILE A CA 1
ATOM 2281 C C . ILE A 1 302 ? -22.367 28.479 106.756 1.00 16.77 299 ILE A C 1
ATOM 2282 O O . ILE A 1 302 ? -21.586 29.297 107.245 1.00 18.03 299 ILE A O 1
ATOM 2287 N N . SER A 1 303 ? -23.316 28.826 105.896 1.00 17.45 300 SER A N 1
ATOM 2288 C CA . SER A 1 303 ? -23.472 30.214 105.479 1.00 18.07 300 SER A CA 1
ATOM 2289 C C . SER A 1 303 ? -24.636 30.943 106.150 1.00 14.09 300 SER A C 1
ATOM 2290 O O . SER A 1 303 ? -24.626 32.167 106.232 1.00 15.91 300 SER A O 1
ATOM 2293 N N . VAL A 1 304 ? -25.633 30.203 106.625 1.00 14.19 301 VAL A N 1
ATOM 2294 C CA . VAL A 1 304 ? -26.841 30.828 107.160 1.00 17.36 301 VAL A CA 1
ATOM 2295 C C . VAL A 1 304 ? -27.237 30.354 108.574 1.00 18.12 301 VAL A C 1
ATOM 2296 O O . VAL A 1 304 ? -27.273 31.142 109.507 1.00 15.46 301 VAL A O 1
ATOM 2300 N N . SER A 1 305 ? -27.510 29.064 108.732 1.00 16.10 302 SER A N 1
ATOM 2301 C CA . SER A 1 305 ? -28.166 28.595 109.943 1.00 15.31 302 SER A CA 1
ATOM 2302 C C . SER A 1 305 ? -27.262 28.538 111.165 1.00 15.67 302 SER A C 1
ATOM 2303 O O . SER A 1 305 ? -27.747 28.460 112.289 1.00 18.64 302 SER A O 1
ATOM 2306 N N . ASN A 1 306 ? -25.951 28.600 110.962 1.00 19.44 303 ASN A N 1
ATOM 2307 C CA . ASN A 1 306 ? -25.080 28.819 112.107 1.00 19.68 303 ASN A CA 1
ATOM 2308 C C . ASN A 1 306 ? -25.332 30.198 112.698 1.00 19.40 303 ASN A C 1
ATOM 2309 O O . ASN A 1 306 ? -25.364 30.364 113.913 1.00 21.08 303 ASN A O 1
ATOM 2314 N N . GLY A 1 307 ? -25.533 31.186 111.837 1.00 16.89 304 GLY A N 1
ATOM 2315 C CA . GLY A 1 307 ? -25.918 32.500 112.310 1.00 16.72 304 GLY A CA 1
ATOM 2316 C C . GLY A 1 307 ? -27.244 32.410 113.032 1.00 16.60 304 GLY A C 1
ATOM 2317 O O . GLY A 1 307 ? -27.450 33.045 114.068 1.00 19.53 304 GLY A O 1
ATOM 2318 N N . TYR A 1 308 ? -28.145 31.608 112.480 1.00 15.67 305 TYR A N 1
ATOM 2319 C CA . TYR A 1 308 ? -29.476 31.423 113.053 1.00 18.54 305 TYR A CA 1
ATOM 2320 C C . TYR A 1 308 ? -29.434 30.824 114.449 1.00 16.99 305 TYR A C 1
ATOM 2321 O O . TYR A 1 308 ? -30.058 31.339 115.379 1.00 18.91 305 TYR A O 1
ATOM 2330 N N . ASP A 1 309 ? -28.712 29.721 114.586 1.00 19.01 306 ASP A N 1
ATOM 2331 C CA . ASP A 1 309 ? -28.555 29.078 115.881 1.00 19.86 306 ASP A CA 1
ATOM 2332 C C . ASP A 1 309 ? -27.872 30.019 116.896 1.00 19.94 306 ASP A C 1
ATOM 2333 O O . ASP A 1 309 ? -28.222 30.044 118.076 1.00 19.52 306 ASP A O 1
ATOM 2338 N N . ALA A 1 310 ? -26.903 30.796 116.426 1.00 18.54 307 ALA A N 1
ATOM 2339 C CA . ALA A 1 310 ? -26.167 31.697 117.306 1.00 18.17 307 ALA A CA 1
ATOM 2340 C C . ALA A 1 310 ? -27.077 32.753 117.908 1.00 23.83 307 ALA A C 1
ATOM 2341 O O . ALA A 1 310 ? -26.982 33.072 119.094 1.00 24.04 307 ALA A O 1
ATOM 2343 N N . ALA A 1 311 ? -27.950 33.298 117.069 1.00 24.83 308 ALA A N 1
ATOM 2344 C CA . ALA A 1 311 ? -28.894 34.319 117.478 1.00 20.99 308 ALA A CA 1
ATOM 2345 C C . ALA A 1 311 ? -29.890 33.740 118.472 1.00 21.16 308 ALA A C 1
ATOM 2346 O O . ALA A 1 311 ? -30.043 34.247 119.582 1.00 20.50 308 ALA A O 1
ATOM 2348 N N . ASN A 1 312 ? -30.561 32.669 118.060 1.00 21.98 309 ASN A N 1
ATOM 2349 C CA . ASN A 1 312 ? -31.558 32.024 118.898 1.00 21.53 309 ASN A CA 1
ATOM 2350 C C . ASN A 1 312 ? -31.023 31.613 120.249 1.00 25.39 309 ASN A C 1
ATOM 2351 O O . ASN A 1 312 ? -31.732 31.689 121.242 1.00 30.17 309 ASN A O 1
ATOM 2356 N N . ILE A 1 313 ? -29.775 31.168 120.290 1.00 26.21 310 ILE A N 1
ATOM 2357 C CA . ILE A 1 313 ? -29.177 30.755 121.552 1.00 27.16 310 ILE A CA 1
ATOM 2358 C C . ILE A 1 313 ? -28.835 31.962 122.423 1.00 28.60 310 ILE A C 1
ATOM 2359 O O . ILE A 1 313 ? -29.096 31.966 123.623 1.00 30.53 310 ILE A O 1
ATOM 2364 N N . LEU A 1 314 ? -28.269 32.996 121.815 1.00 26.16 311 LEU A N 1
ATOM 2365 C CA . LEU A 1 314 ? -28.005 34.217 122.547 1.00 20.40 311 LEU A CA 1
ATOM 2366 C C . LEU A 1 314 ? -29.294 34.746 123.169 1.00 24.57 311 LEU A C 1
ATOM 2367 O O . LEU A 1 314 ? -29.321 35.120 124.338 1.00 26.83 311 LEU A O 1
ATOM 2372 N N . PHE A 1 315 ? -30.370 34.745 122.395 1.00 25.21 312 PHE A N 1
ATOM 2373 C CA . PHE A 1 315 ? -31.640 35.277 122.870 1.00 25.04 312 PHE A CA 1
ATOM 2374 C C . PHE A 1 315 ? -32.181 34.434 124.011 1.00 28.00 312 PHE A C 1
ATOM 2375 O O . PHE A 1 315 ? -32.693 34.954 125.010 1.00 29.40 312 PHE A O 1
ATOM 2383 N N . GLU A 1 316 ? -32.054 33.123 123.853 1.00 29.21 313 GLU A N 1
ATOM 2384 C CA . GLU A 1 316 ? -32.493 32.173 124.866 1.00 31.55 313 GLU A CA 1
ATOM 2385 C C . GLU A 1 316 ? -31.747 32.362 126.194 1.00 34.41 313 GLU A C 1
ATOM 2386 O O . GLU A 1 316 ? -32.340 32.256 127.269 1.00 32.86 313 GLU A O 1
ATOM 2392 N N . GLY A 1 317 ? -30.449 32.641 126.115 1.00 31.63 314 GLY A N 1
ATOM 2393 C CA . GLY A 1 317 ? -29.678 32.952 127.301 1.00 31.24 314 GLY A CA 1
ATOM 2394 C C . GLY A 1 317 ? -30.271 34.151 128.014 1.00 31.11 314 GLY A C 1
ATOM 2395 O O . GLY A 1 317 ? -30.456 34.139 129.229 1.00 25.79 314 GLY A O 1
ATOM 2396 N N . ILE A 1 318 ? -30.589 35.189 127.251 1.00 31.17 315 ILE A N 1
ATOM 2397 C CA . ILE A 1 318 ? -31.158 36.403 127.831 1.00 35.03 315 ILE A CA 1
ATOM 2398 C C . ILE A 1 318 ? -32.497 36.130 128.475 1.00 35.67 315 ILE A C 1
ATOM 2399 O O . ILE A 1 318 ? -32.794 36.638 129.562 1.00 33.06 315 ILE A O 1
ATOM 2404 N N . ARG A 1 319 ? -33.308 35.337 127.783 1.00 35.00 316 ARG A N 1
ATOM 2405 C CA . ARG A 1 319 ? -34.626 34.982 128.283 1.00 34.01 316 ARG A CA 1
ATOM 2406 C C . ARG A 1 319 ? -34.512 34.265 129.628 1.00 33.34 316 ARG A C 1
ATOM 2407 O O . ARG A 1 319 ? -35.275 34.543 130.552 1.00 37.47 316 ARG A O 1
ATOM 2415 N N . LEU A 1 320 ? -33.531 33.375 129.741 1.00 33.27 317 LEU A N 1
ATOM 2416 C CA . LEU A 1 320 ? -33.348 32.561 130.942 1.00 35.13 317 LEU A CA 1
ATOM 2417 C C . LEU A 1 320 ? -32.645 33.301 132.087 1.00 37.41 317 LEU A C 1
ATOM 2418 O O . LEU A 1 320 ? -32.838 32.963 133.257 1.00 38.13 317 LEU A O 1
ATOM 2423 N N . ALA A 1 321 ? -31.829 34.299 131.751 1.00 37.37 318 ALA A N 1
ATOM 2424 C CA . ALA A 1 321 ? -31.099 35.063 132.762 1.00 34.42 318 ALA A CA 1
ATOM 2425 C C . ALA A 1 321 ? -32.003 36.099 133.413 1.00 36.49 318 ALA A C 1
ATOM 2426 O O . ALA A 1 321 ? -31.799 36.472 134.571 1.00 35.25 318 ALA A O 1
ATOM 2428 N N . ASN A 1 322 ? -32.993 36.556 132.645 1.00 35.89 319 ASN A N 1
ATOM 2429 C CA . ASN A 1 322 ? -33.910 37.620 133.049 1.00 36.40 319 ASN A CA 1
ATOM 2430 C C . ASN A 1 322 ? -33.195 38.949 133.234 1.00 35.91 319 ASN A C 1
ATOM 2431 O O . ASN A 1 322 ? -33.710 39.853 133.878 1.00 35.93 319 ASN A O 1
ATOM 2436 N N . SER A 1 323 ? -32.001 39.053 132.659 1.00 36.71 320 SER A N 1
ATOM 2437 C CA . SER A 1 323 ? -31.189 40.264 132.728 1.00 35.27 320 SER A CA 1
ATOM 2438 C C . SER A 1 323 ? -30.359 40.389 131.460 1.00 35.64 320 SER A C 1
ATOM 2439 O O . SER A 1 323 ? -30.384 39.500 130.611 1.00 34.73 320 SER A O 1
ATOM 2442 N N . THR A 1 324 ? -29.625 41.490 131.337 1.00 37.15 321 THR A N 1
ATOM 2443 C CA . THR A 1 324 ? -28.704 41.675 130.221 1.00 33.81 321 THR A CA 1
ATOM 2444 C C . THR A 1 324 ? -27.267 41.701 130.714 1.00 35.43 321 THR A C 1
ATOM 2445 O O . THR A 1 324 ? -26.333 41.924 129.944 1.00 39.65 321 THR A O 1
ATOM 2449 N N . ASP A 1 325 ? -27.100 41.488 132.012 1.00 33.55 322 ASP A N 1
ATOM 2450 C CA . ASP A 1 325 ? -25.777 41.409 132.595 1.00 29.33 322 ASP A CA 1
ATOM 2451 C C . ASP A 1 325 ? -25.031 40.275 131.939 1.00 27.85 322 ASP A C 1
ATOM 2452 O O . ASP A 1 325 ? -25.534 39.159 131.892 1.00 37.10 322 ASP A O 1
ATOM 2457 N N . PRO A 1 326 ? -23.833 40.562 131.423 1.00 28.48 323 PRO A N 1
ATOM 2458 C CA . PRO A 1 326 ? -23.031 39.592 130.679 1.00 29.53 323 PRO A CA 1
ATOM 2459 C C . PRO A 1 326 ? -22.898 38.273 131.428 1.00 32.01 323 PRO A C 1
ATOM 2460 O O . PRO A 1 326 ? -23.369 37.232 130.964 1.00 29.30 323 PRO A O 1
ATOM 2464 N N . LYS A 1 327 ? -22.275 38.351 132.596 1.00 31.22 324 LYS A N 1
ATOM 2465 C CA . LYS A 1 327 ? -21.971 37.210 133.446 1.00 31.14 324 LYS A CA 1
ATOM 2466 C C . LYS A 1 327 ? -23.187 36.335 133.701 1.00 34.44 324 LYS A C 1
ATOM 2467 O O . LYS A 1 327 ? -23.092 35.106 133.770 1.00 31.87 324 LYS A O 1
ATOM 2473 N N . ALA A 1 328 ? -24.334 36.988 133.832 1.00 39.84 325 ALA A N 1
ATOM 2474 C CA . ALA A 1 328 ? -25.610 36.308 133.980 1.00 37.10 325 ALA A CA 1
ATOM 2475 C C . ALA A 1 328 ? -25.956 35.547 132.715 1.00 34.49 325 ALA A C 1
ATOM 2476 O O . ALA A 1 328 ? -26.203 34.341 132.753 1.00 36.71 325 ALA A O 1
ATOM 2478 N N . VAL A 1 329 ? -25.991 36.271 131.600 1.00 33.48 326 VAL A N 1
ATOM 2479 C CA . VAL A 1 329 ? -26.325 35.693 130.304 1.00 31.48 326 VAL A CA 1
ATOM 2480 C C . VAL A 1 329 ? -25.412 34.514 129.989 1.00 25.22 326 VAL A C 1
ATOM 2481 O O . VAL A 1 329 ? -25.878 33.451 129.589 1.00 25.09 326 VAL A O 1
ATOM 2485 N N . ILE A 1 330 ? -24.114 34.712 130.189 1.00 32.44 327 ILE A N 1
ATOM 2486 C CA . ILE A 1 330 ? -23.135 33.642 130.057 1.00 25.14 327 ILE A CA 1
ATOM 2487 C C . ILE A 1 330 ? -23.567 32.407 130.830 1.00 29.67 327 ILE A C 1
ATOM 2488 O O . ILE A 1 330 ? -23.593 31.306 130.288 1.00 32.40 327 ILE A O 1
ATOM 2493 N N . ALA A 1 331 ? -23.923 32.600 132.096 1.00 32.72 328 ALA A N 1
ATOM 2494 C CA . ALA A 1 331 ? -24.387 31.510 132.943 1.00 31.68 328 ALA A CA 1
ATOM 2495 C C . ALA A 1 331 ? -25.635 30.829 132.378 1.00 35.42 328 ALA A C 1
ATOM 2496 O O . ALA A 1 331 ? -25.743 29.602 132.387 1.00 37.38 328 ALA A O 1
ATOM 2498 N N . ALA A 1 332 ? -26.575 31.634 131.892 1.00 37.55 329 ALA A N 1
ATOM 2499 C CA . ALA A 1 332 ? -27.831 31.133 131.339 1.00 31.43 329 ALA A CA 1
ATOM 2500 C C . ALA A 1 332 ? -27.607 30.241 130.134 1.00 28.76 329 ALA A C 1
ATOM 2501 O O . ALA A 1 332 ? -28.177 29.160 130.027 1.00 31.31 329 ALA A O 1
ATOM 2503 N N . ILE A 1 333 ? -26.796 30.710 129.207 1.00 25.39 330 ILE A N 1
ATOM 2504 C CA . ILE A 1 333 ? -26.475 29.902 128.050 1.00 31.16 330 ILE A CA 1
ATOM 2505 C C . ILE A 1 333 ? -25.931 28.545 128.498 1.00 34.03 330 ILE A C 1
ATOM 2506 O O . ILE A 1 333 ? -26.177 27.519 127.855 1.00 32.80 330 ILE A O 1
ATOM 2511 N N . GLU A 1 334 ? -25.214 28.534 129.617 1.00 25.99 331 GLU A N 1
ATOM 2512 C CA . GLU A 1 334 ? -24.672 27.292 130.140 1.00 28.87 331 GLU A CA 1
ATOM 2513 C C . GLU A 1 334 ? -25.782 26.436 130.739 1.00 37.41 331 GLU A C 1
ATOM 2514 O O . GLU A 1 334 ? -25.617 25.227 130.912 1.00 44.09 331 GLU A O 1
ATOM 2520 N N . SER A 1 335 ? -26.921 27.058 131.033 1.00 33.48 332 SER A N 1
ATOM 2521 C CA . SER A 1 335 ? -28.060 26.312 131.551 1.00 35.34 332 SER A CA 1
ATOM 2522 C C . SER A 1 335 ? -28.668 25.519 130.422 1.00 34.74 332 SER A C 1
ATOM 2523 O O . SER A 1 335 ? -29.204 24.429 130.627 1.00 33.08 332 SER A O 1
ATOM 2526 N N . ILE A 1 336 ? -28.563 26.066 129.219 1.00 32.11 333 ILE A N 1
ATOM 2527 C CA . ILE A 1 336 ? -29.243 25.485 128.077 1.00 31.82 333 ILE A CA 1
ATOM 2528 C C . ILE A 1 336 ? -28.707 24.117 127.694 1.00 35.85 333 ILE A C 1
ATOM 2529 O O . ILE A 1 336 ? -27.590 23.983 127.198 1.00 35.02 333 ILE A O 1
ATOM 2534 N N . LYS A 1 337 ? -29.533 23.105 127.929 1.00 38.81 334 LYS A N 1
ATOM 2535 C CA . LYS A 1 337 ? -29.204 21.734 127.584 1.00 36.80 334 LYS A CA 1
ATOM 2536 C C . LYS A 1 337 ? -30.226 21.232 126.574 1.00 33.71 334 LYS A C 1
ATOM 2537 O O . LYS A 1 337 ? -31.363 21.699 126.566 1.00 38.11 334 LYS A O 1
ATOM 2543 N N . ASP A 1 338 ? -29.802 20.310 125.714 1.00 29.57 335 ASP A N 1
ATOM 2544 C CA . ASP A 1 338 ? -30.661 19.709 124.686 1.00 32.70 335 ASP A CA 1
ATOM 2545 C C . ASP A 1 338 ? -31.378 20.697 123.767 1.00 29.59 335 ASP A C 1
ATOM 2546 O O . ASP A 1 338 ? -32.526 20.462 123.384 1.00 32.39 335 ASP A O 1
ATOM 2551 N N . TYR A 1 339 ? -30.718 21.790 123.404 1.00 27.65 336 TYR A N 1
ATOM 2552 C CA . TYR A 1 339 ? -31.346 22.746 122.506 1.00 27.62 336 TYR A CA 1
ATOM 2553 C C . TYR A 1 339 ? -31.279 22.230 121.088 1.00 26.47 336 TYR A C 1
ATOM 2554 O O . TYR A 1 339 ? -30.195 22.063 120.519 1.00 27.88 336 TYR A O 1
ATOM 2563 N N . GLN A 1 340 ? -32.453 21.977 120.527 1.00 28.15 337 GLN A N 1
ATOM 2564 C CA . GLN A 1 340 ? -32.561 21.483 119.168 1.00 30.90 337 GLN A CA 1
ATOM 2565 C C . GLN A 1 340 ? -32.334 22.604 118.167 1.00 28.95 337 GLN A C 1
ATOM 2566 O O . GLN A 1 340 ? -33.288 23.233 117.706 1.00 32.09 337 GLN A O 1
ATOM 2572 N N . GLY A 1 341 ? -31.068 22.850 117.837 1.00 23.10 338 GLY A N 1
ATOM 2573 C CA . GLY A 1 341 ? -30.720 23.908 116.906 1.00 20.41 338 GLY A CA 1
ATOM 2574 C C . GLY A 1 341 ? -30.852 23.387 115.496 1.00 23.13 338 GLY A C 1
ATOM 2575 O O . GLY A 1 341 ? -31.062 22.190 115.306 1.00 25.68 338 GLY A O 1
ATOM 2576 N N . VAL A 1 342 ? -30.746 24.275 114.513 1.00 20.54 339 VAL A N 1
ATOM 2577 C CA . VAL A 1 342 ? -30.831 23.860 113.120 1.00 20.79 339 VAL A CA 1
ATOM 2578 C C . VAL A 1 342 ? -29.669 22.940 112.763 1.00 22.74 339 VAL A C 1
ATOM 2579 O O . VAL A 1 342 ? -29.859 21.873 112.190 1.00 27.55 339 VAL A O 1
ATOM 2583 N N . ASN A 1 343 ? -28.464 23.344 113.136 1.00 22.52 340 ASN A N 1
ATOM 2584 C CA . ASN A 1 343 ? -27.271 22.614 112.740 1.00 21.95 340 ASN A CA 1
ATOM 2585 C C . ASN A 1 343 ? -26.916 21.434 113.648 1.00 22.44 340 ASN A C 1
ATOM 2586 O O . ASN A 1 343 ? -26.195 20.542 113.230 1.00 23.46 340 ASN A O 1
ATOM 2591 N N . THR A 1 344 ? -27.414 21.443 114.882 1.00 19.38 341 THR A N 1
ATOM 2592 C CA . THR A 1 344 ? -27.100 20.409 115.858 1.00 20.24 341 THR A CA 1
ATOM 2593 C C . THR A 1 344 ? -27.938 20.623 117.093 1.00 27.02 341 THR A C 1
ATOM 2594 O O . THR A 1 344 ? -28.514 21.689 117.280 1.00 27.85 341 THR A O 1
ATOM 2598 N N . ALA A 1 345 ? -28.021 19.596 117.928 1.00 25.11 342 ALA A N 1
ATOM 2599 C CA . ALA A 1 345 ? -28.555 19.770 119.258 1.00 25.61 342 ALA A CA 1
ATOM 2600 C C . ALA A 1 345 ? -27.483 20.503 120.036 1.00 25.87 342 ALA A C 1
ATOM 2601 O O . ALA A 1 345 ? -26.299 20.187 119.930 1.00 26.28 342 ALA A O 1
ATOM 2603 N N . TYR A 1 346 ? -27.883 21.504 120.801 1.00 25.32 343 TYR A N 1
ATOM 2604 C CA . TYR A 1 346 ? -26.917 22.240 121.599 1.00 25.48 343 TYR A CA 1
ATOM 2605 C C . TYR A 1 346 ? -27.047 21.854 123.052 1.00 29.80 343 TYR A C 1
ATOM 2606 O O . TYR A 1 346 ? -28.150 21.791 123.581 1.00 31.59 343 TYR A O 1
ATOM 2615 N N . THR A 1 347 ? -25.909 21.580 123.678 1.00 29.57 344 THR A N 1
ATOM 2616 C CA . THR A 1 347 ? -25.844 21.319 125.108 1.00 28.44 344 THR A CA 1
ATOM 2617 C C . THR A 1 347 ? -24.559 21.930 125.646 1.00 30.64 344 THR A C 1
ATOM 2618 O O . THR A 1 347 ? -23.488 21.310 125.633 1.00 31.69 344 THR A O 1
ATOM 2622 N N . PHE A 1 348 ? -24.672 23.175 126.091 1.00 32.34 345 PHE A N 1
ATOM 2623 C CA . PHE A 1 348 ? -23.535 23.903 126.622 1.00 32.59 345 PHE A CA 1
ATOM 2624 C C . PHE A 1 348 ? -23.370 23.589 128.110 1.00 34.38 345 PHE A C 1
ATOM 2625 O O . PHE A 1 348 ? -24.300 23.115 128.760 1.00 34.19 345 PHE A O 1
ATOM 2633 N N . SER A 1 349 ? -22.176 23.839 128.636 1.00 35.16 346 SER A N 1
ATOM 2634 C CA . SER A 1 349 ? -21.912 23.709 130.060 1.00 36.64 346 SER A CA 1
ATOM 2635 C C . SER A 1 349 ? -20.902 24.790 130.359 1.00 40.62 346 SER A C 1
ATOM 2636 O O . SER A 1 349 ? -20.417 25.442 129.435 1.00 40.69 346 SER A O 1
ATOM 2639 N N . LYS A 1 350 ? -20.551 24.979 131.626 1.00 39.01 347 LYS A N 1
ATOM 2640 C CA . LYS A 1 350 ? -19.654 26.075 131.978 1.00 40.50 347 LYS A CA 1
ATOM 2641 C C . LYS A 1 350 ? -18.289 25.912 131.333 1.00 40.76 347 LYS A C 1
ATOM 2642 O O . LYS A 1 350 ? -17.486 26.841 131.316 1.00 42.02 347 LYS A O 1
ATOM 2648 N N . GLU A 1 351 ? -18.048 24.730 130.777 1.00 46.01 348 GLU A N 1
ATOM 2649 C CA . GLU A 1 351 ? -16.776 24.428 130.141 1.00 47.41 348 GLU A CA 1
ATOM 2650 C C . GLU A 1 351 ? -16.922 24.022 128.668 1.00 42.95 348 GLU A C 1
ATOM 2651 O O . GLU A 1 351 ? -15.926 23.904 127.952 1.00 44.41 348 GLU A O 1
ATOM 2657 N N . ARG A 1 352 ? -18.151 23.799 128.211 1.00 36.74 349 ARG A N 1
ATOM 2658 C CA . ARG A 1 352 ? -18.358 23.445 126.807 1.00 36.06 349 ARG A CA 1
ATOM 2659 C C . ARG A 1 352 ? -19.080 24.544 126.056 1.00 37.90 349 ARG A C 1
ATOM 2660 O O . ARG A 1 352 ? -20.281 24.761 126.252 1.00 35.26 349 ARG A O 1
ATOM 2668 N N . HIS A 1 353 ? -18.337 25.210 125.186 1.00 35.92 350 HIS A N 1
ATOM 2669 C CA . HIS A 1 353 ? -18.848 26.348 124.449 1.00 33.49 350 HIS A CA 1
ATOM 2670 C C . HIS A 1 353 ? -19.019 26.150 122.945 1.00 28.40 350 HIS A C 1
ATOM 2671 O O . HIS A 1 353 ? -19.125 27.110 122.218 1.00 27.46 350 HIS A O 1
ATOM 2678 N N . HIS A 1 354 ? -19.012 24.909 122.495 1.00 25.16 351 HIS A N 1
ATOM 2679 C CA . HIS A 1 354 ? -19.286 24.566 121.114 1.00 25.63 351 HIS A CA 1
ATOM 2680 C C . HIS A 1 354 ? -20.394 23.515 121.070 1.00 28.81 351 HIS A C 1
ATOM 2681 O O . HIS A 1 354 ? -20.752 22.963 122.087 1.00 22.23 351 HIS A O 1
ATOM 2688 N N . GLY A 1 355 ? -20.990 23.342 119.900 1.00 30.64 352 GLY A N 1
ATOM 2689 C CA . GLY A 1 355 ? -22.055 22.385 119.714 1.00 30.17 352 GLY A CA 1
ATOM 2690 C C . GLY A 1 355 ? -21.860 21.281 118.693 1.00 28.71 352 GLY A C 1
ATOM 2691 O O . GLY A 1 355 ? -22.036 20.119 118.998 1.00 31.89 352 GLY A O 1
ATOM 2692 N N . ILE A 1 356 ? -21.494 21.650 117.477 1.00 23.66 353 ILE A N 1
ATOM 2693 C CA . ILE A 1 356 ? -21.387 20.693 116.405 1.00 23.71 353 ILE A CA 1
ATOM 2694 C C . ILE A 1 356 ? -20.329 19.645 116.689 1.00 25.79 353 ILE A C 1
ATOM 2695 O O . ILE A 1 356 ? -19.259 19.943 117.152 1.00 25.20 353 ILE A O 1
ATOM 2700 N N . GLU A 1 357 ? -20.694 18.409 116.386 1.00 26.08 354 GLU A N 1
ATOM 2701 C CA . GLU A 1 357 ? -19.862 17.233 116.531 1.00 25.36 354 GLU A CA 1
ATOM 2702 C C . GLU A 1 357 ? -19.999 16.428 115.246 1.00 28.56 354 GLU A C 1
ATOM 2703 O O . GLU A 1 357 ? -20.822 16.731 114.415 1.00 26.05 354 GLU A O 1
ATOM 2709 N N . THR A 1 358 ? -19.148 15.435 115.081 1.00 32.15 355 THR A N 1
ATOM 2710 C CA . THR A 1 358 ? -19.065 14.693 113.818 1.00 33.00 355 THR A CA 1
ATOM 2711 C C . THR A 1 358 ? -20.393 14.160 113.279 1.00 33.33 355 THR A C 1
ATOM 2712 O O . THR A 1 358 ? -20.557 14.047 112.063 1.00 35.29 355 THR A O 1
ATOM 2716 N N . ASP A 1 359 ? -21.328 13.823 114.171 1.00 31.09 356 ASP A N 1
ATOM 2717 C CA . ASP A 1 359 ? -22.644 13.351 113.744 1.00 25.16 356 ASP A CA 1
ATOM 2718 C C . ASP A 1 359 ? -23.418 14.399 112.926 1.00 30.72 356 ASP A C 1
ATOM 2719 O O . ASP A 1 359 ? -24.363 14.066 112.208 1.00 33.12 356 ASP A O 1
ATOM 2724 N N . GLY A 1 360 ? -22.990 15.659 113.008 1.00 33.45 357 GLY A N 1
ATOM 2725 C CA . GLY A 1 360 ? -23.599 16.722 112.226 1.00 32.78 357 GLY A CA 1
ATOM 2726 C C . GLY A 1 360 ? -22.972 16.909 110.855 1.00 24.55 357 GLY A C 1
ATOM 2727 O O . GLY A 1 360 ? -23.434 17.727 110.062 1.00 25.84 357 GLY A O 1
ATOM 2728 N N . VAL A 1 361 ? -21.924 16.138 110.578 1.00 23.28 358 VAL A N 1
ATOM 2729 C CA . VAL A 1 361 ? -21.179 16.248 109.330 1.00 26.10 358 VAL A CA 1
ATOM 2730 C C . VAL A 1 361 ? -21.194 14.926 108.567 1.00 28.11 358 VAL A C 1
ATOM 2731 O O . VAL A 1 361 ? -21.140 13.851 109.171 1.00 27.02 358 VAL A O 1
ATOM 2735 N N . LYS A 1 362 ? -21.288 15.010 107.241 1.00 27.17 359 LYS A N 1
ATOM 2736 C CA . LYS A 1 362 ? -21.176 13.842 106.380 1.00 25.64 359 LYS A CA 1
ATOM 2737 C C . LYS A 1 362 ? -20.208 14.194 105.248 1.00 26.63 359 LYS A C 1
ATOM 2738 O O . LYS A 1 362 ? -19.753 15.339 105.161 1.00 24.88 359 LYS A O 1
ATOM 2744 N N . VAL A 1 363 ? -19.888 13.218 104.394 1.00 26.01 360 VAL A N 1
ATOM 2745 C CA . VAL A 1 363 ? -19.111 13.474 103.177 1.00 25.12 360 VAL A CA 1
ATOM 2746 C C . VAL A 1 363 ? -20.034 13.468 101.976 1.00 19.00 360 VAL A C 1
ATOM 2747 O O . VAL A 1 363 ? -20.857 12.571 101.819 1.00 19.88 360 VAL A O 1
ATOM 2751 N N . PHE A 1 364 ? -19.911 14.487 101.140 1.00 21.38 361 PHE A N 1
ATOM 2752 C CA . PHE A 1 364 ? -20.732 14.585 99.945 1.00 22.45 361 PHE A CA 1
ATOM 2753 C C . PHE A 1 364 ? -19.872 14.666 98.696 1.00 20.93 361 PHE A C 1
ATOM 2754 O O . PHE A 1 364 ? -18.672 14.885 98.786 1.00 24.55 361 PHE A O 1
ATOM 2762 N N . GLU A 1 365 ? -20.482 14.496 97.530 1.00 20.47 362 GLU A N 1
ATOM 2763 C CA . GLU A 1 365 ? -19.727 14.583 96.286 1.00 22.49 362 GLU A CA 1
ATOM 2764 C C . GLU A 1 365 ? -20.572 15.164 95.176 1.00 22.61 362 GLU A C 1
ATOM 2765 O O . GLU A 1 365 ? -21.776 14.922 95.118 1.00 24.86 362 GLU A O 1
ATOM 2771 N N . TYR A 1 366 ? -19.933 15.927 94.300 1.00 20.64 363 TYR A N 1
ATOM 2772 C CA . TYR A 1 366 ? -20.601 16.466 93.132 1.00 22.86 363 TYR A CA 1
ATOM 2773 C C . TYR A 1 366 ? -20.753 15.402 92.077 1.00 23.63 363 TYR A C 1
ATOM 2774 O O . TYR A 1 366 ? -19.772 14.927 91.511 1.00 27.67 363 TYR A O 1
ATOM 2783 N N . VAL A 1 367 ? -21.994 15.027 91.818 1.00 27.45 364 VAL A N 1
ATOM 2784 C CA . VAL A 1 367 ? -22.284 14.024 90.814 1.00 31.25 364 VAL A CA 1
ATOM 2785 C C . VAL A 1 367 ? -23.304 14.638 89.883 1.00 33.30 364 VAL A C 1
ATOM 2786 O O . VAL A 1 367 ? -23.913 15.647 90.223 1.00 38.30 364 VAL A O 1
ATOM 2790 N N . LYS A 1 368 ? -23.495 14.041 88.714 1.00 37.59 365 LYS A N 1
ATOM 2791 C CA . LYS A 1 368 ? -24.390 14.627 87.723 1.00 48.75 365 LYS A CA 1
ATOM 2792 C C . LYS A 1 368 ? -25.643 13.789 87.484 1.00 56.17 365 LYS A C 1
ATOM 2793 O O . LYS A 1 368 ? -25.593 12.559 87.539 1.00 58.89 365 LYS A O 1
ATOM 2799 N N . LYS A 1 369 ? -26.767 14.464 87.249 1.00 61.71 366 LYS A N 1
ATOM 2800 C CA . LYS A 1 369 ? -27.949 13.818 86.681 1.00 67.45 366 LYS A CA 1
ATOM 2801 C C . LYS A 1 369 ? -28.361 14.524 85.400 1.00 70.55 366 LYS A C 1
ATOM 2802 O O . LYS A 1 369 ? -28.478 15.749 85.379 1.00 72.33 366 LYS A O 1
ATOM 2808 N N . GLY A 1 370 ? -28.591 13.743 84.344 1.00 72.75 367 GLY A N 1
ATOM 2809 C CA . GLY A 1 370 ? -28.899 14.283 83.031 1.00 74.44 367 GLY A CA 1
ATOM 2810 C C . GLY A 1 370 ? -27.805 15.241 82.607 1.00 73.06 367 GLY A C 1
ATOM 2811 O O . GLY A 1 370 ? -26.662 14.835 82.386 1.00 73.61 367 GLY A O 1
ATOM 2812 N N . ASP A 1 371 ? -28.155 16.517 82.493 1.00 70.46 368 ASP A N 1
ATOM 2813 C CA . ASP A 1 371 ? -27.150 17.562 82.417 1.00 67.45 368 ASP A CA 1
ATOM 2814 C C . ASP A 1 371 ? -27.342 18.528 83.584 1.00 65.42 368 ASP A C 1
ATOM 2815 O O . ASP A 1 371 ? -27.782 19.663 83.404 1.00 70.09 368 ASP A O 1
ATOM 2820 N N . LYS A 1 372 ? -27.020 18.044 84.783 1.00 62.16 369 LYS A N 1
ATOM 2821 C CA . LYS A 1 372 ? -27.104 18.828 86.017 1.00 59.75 369 LYS A CA 1
ATOM 2822 C C . LYS A 1 372 ? -26.261 18.182 87.129 1.00 55.00 369 LYS A C 1
ATOM 2823 O O . LYS A 1 372 ? -26.552 17.066 87.564 1.00 53.92 369 LYS A O 1
ATOM 2829 N N . ILE A 1 373 ? -25.220 18.883 87.580 1.00 49.54 370 ILE A N 1
ATOM 2830 C CA . ILE A 1 373 ? -24.305 18.347 88.591 1.00 41.82 370 ILE A CA 1
ATOM 2831 C C . ILE A 1 373 ? -24.759 18.654 90.018 1.00 39.36 370 ILE A C 1
ATOM 2832 O O . ILE A 1 373 ? -24.865 19.815 90.409 1.00 38.44 370 ILE A O 1
ATOM 2837 N N . ARG A 1 374 ? -24.993 17.596 90.793 1.00 39.06 371 ARG A N 1
ATOM 2838 C CA . ARG A 1 374 ? -25.585 17.705 92.120 1.00 36.16 371 ARG A CA 1
ATOM 2839 C C . ARG A 1 374 ? -24.679 17.141 93.196 1.00 31.22 371 ARG A C 1
ATOM 2840 O O . ARG A 1 374 ? -23.993 16.148 92.976 1.00 29.24 371 ARG A O 1
ATOM 2848 N N . LEU A 1 375 ? -24.676 17.785 94.357 1.00 29.63 372 LEU A N 1
ATOM 2849 C CA . LEU A 1 375 ? -24.068 17.198 95.537 1.00 26.91 372 LEU A CA 1
ATOM 2850 C C . LEU A 1 375 ? -24.921 16.025 95.966 1.00 28.35 372 LEU A C 1
ATOM 2851 O O . LEU A 1 375 ? -26.145 16.096 95.946 1.00 32.34 372 LEU A O 1
ATOM 2856 N N A GLU A 1 376 ? -24.285 14.925 96.340 0.61 25.67 373 GLU A N 1
ATOM 2857 N N B GLU A 1 376 ? -24.247 14.949 96.366 0.39 25.73 373 GLU A N 1
ATOM 2858 C CA A GLU A 1 376 ? -25.035 13.821 96.906 0.61 25.57 373 GLU A CA 1
ATOM 2859 C CA B GLU A 1 376 ? -24.885 13.720 96.819 0.39 25.60 373 GLU A CA 1
ATOM 2860 C C A GLU A 1 376 ? -24.195 13.131 97.969 0.61 24.63 373 GLU A C 1
ATOM 2861 C C B GLU A 1 376 ? -24.145 13.198 98.047 0.39 24.82 373 GLU A C 1
ATOM 2862 O O A GLU A 1 376 ? -22.971 13.174 97.912 0.61 25.59 373 GLU A O 1
ATOM 2863 O O B GLU A 1 376 ? -22.945 13.404 98.171 0.39 25.40 373 GLU A O 1
ATOM 2874 N N . PRO A 1 377 ? -24.854 12.518 98.960 1.00 26.22 374 PRO A N 1
ATOM 2875 C CA . PRO A 1 377 ? -24.149 11.819 100.047 1.00 25.51 374 PRO A CA 1
ATOM 2876 C C . PRO A 1 377 ? -23.197 10.745 99.501 1.00 28.22 374 PRO A C 1
ATOM 2877 O O . PRO A 1 377 ? -23.597 9.973 98.629 1.00 34.21 374 PRO A O 1
ATOM 2881 N N . ILE A 1 378 ? -21.966 10.703 100.003 1.00 27.27 375 ILE A N 1
ATOM 2882 C CA . ILE A 1 378 ? -20.942 9.779 99.507 1.00 29.66 375 ILE A CA 1
ATOM 2883 C C . ILE A 1 378 ? -21.361 8.301 99.380 1.00 35.59 375 ILE A C 1
ATOM 2884 O O . ILE A 1 378 ? -22.293 7.827 100.036 1.00 38.63 375 ILE A O 1
ATOM 2889 N N . ASP B 1 5 ? -18.573 15.657 62.150 1.00 42.33 2 ASP B N 1
ATOM 2890 C CA . ASP B 1 5 ? -18.541 16.979 61.537 1.00 52.03 2 ASP B CA 1
ATOM 2891 C C . ASP B 1 5 ? -19.581 17.940 62.141 1.00 56.75 2 ASP B C 1
ATOM 2892 O O . ASP B 1 5 ? -20.784 17.650 62.175 1.00 57.86 2 ASP B O 1
ATOM 2897 N N . THR B 1 6 ? -19.104 19.089 62.616 1.00 55.16 3 THR B N 1
ATOM 2898 C CA . THR B 1 6 ? -19.946 20.029 63.345 1.00 50.95 3 THR B CA 1
ATOM 2899 C C . THR B 1 6 ? -19.865 21.442 62.788 1.00 48.46 3 THR B C 1
ATOM 2900 O O . THR B 1 6 ? -19.057 21.728 61.909 1.00 51.17 3 THR B O 1
ATOM 2904 N N . ILE B 1 7 ? -20.708 22.322 63.320 1.00 44.60 4 ILE B N 1
ATOM 2905 C CA . ILE B 1 7 ? -20.633 23.748 63.022 1.00 40.19 4 ILE B CA 1
ATOM 2906 C C . ILE B 1 7 ? -20.157 24.524 64.258 1.00 35.15 4 ILE B C 1
ATOM 2907 O O . ILE B 1 7 ? -20.752 24.428 65.337 1.00 31.41 4 ILE B O 1
ATOM 2912 N N . LYS B 1 8 ? -19.090 25.296 64.089 1.00 33.02 5 LYS B N 1
ATOM 2913 C CA . LYS B 1 8 ? -18.371 25.875 65.222 1.00 32.26 5 LYS B CA 1
ATOM 2914 C C . LYS B 1 8 ? -18.507 27.386 65.330 1.00 31.55 5 LYS B C 1
ATOM 2915 O O . LYS B 1 8 ? -18.208 28.118 64.385 1.00 31.62 5 LYS B O 1
ATOM 2921 N N . ILE B 1 9 ? -18.937 27.856 66.496 1.00 31.25 6 ILE B N 1
ATOM 2922 C CA . ILE B 1 9 ? -19.023 29.289 66.735 1.00 28.41 6 ILE B CA 1
ATOM 2923 C C . ILE B 1 9 ? -18.069 29.695 67.847 1.00 24.23 6 ILE B C 1
ATOM 2924 O O . ILE B 1 9 ? -17.628 28.860 68.641 1.00 23.69 6 ILE B O 1
ATOM 2929 N N . GLY B 1 10 ? -17.744 30.981 67.885 1.00 26.36 7 GLY B N 1
ATOM 2930 C CA . GLY B 1 10 ? -16.886 31.514 68.921 1.00 22.24 7 GLY B CA 1
ATOM 2931 C C . GLY B 1 10 ? -17.601 32.603 69.688 1.00 21.86 7 GLY B C 1
ATOM 2932 O O . GLY B 1 10 ? -18.495 33.273 69.160 1.00 26.78 7 GLY B O 1
ATOM 2941 N N . THR B 1 12 ? -16.945 35.578 73.155 1.00 18.75 9 THR B N 1
ATOM 2942 C CA . THR B 1 12 ? -16.287 36.106 74.345 1.00 21.25 9 THR B CA 1
ATOM 2943 C C . THR B 1 12 ? -17.237 37.070 75.040 1.00 19.83 9 THR B C 1
ATOM 2944 O O . THR B 1 12 ? -17.980 37.784 74.375 1.00 20.00 9 THR B O 1
ATOM 2948 N N . SER B 1 13 ? -17.234 37.060 76.372 1.00 17.05 10 SER B N 1
ATOM 2949 C CA . SER B 1 13 ? -18.075 37.964 77.154 1.00 16.70 10 SER B CA 1
ATOM 2950 C C . SER B 1 13 ? -17.599 38.066 78.611 1.00 19.56 10 SER B C 1
ATOM 2951 O O . SER B 1 13 ? -16.661 37.377 79.021 1.00 17.02 10 SER B O 1
ATOM 2954 N N . ALA B 1 14 ? -18.247 38.929 79.391 1.00 17.27 11 ALA B N 1
ATOM 2955 C CA . ALA B 1 14 ? -17.870 39.109 80.791 1.00 13.77 11 ALA B CA 1
ATOM 2956 C C . ALA B 1 14 ? -18.333 37.905 81.587 1.00 14.50 11 ALA B C 1
ATOM 2957 O O . ALA B 1 14 ? -19.375 37.948 82.233 1.00 17.26 11 ALA B O 1
ATOM 2959 N N . LEU B 1 15 ? -17.576 36.822 81.530 1.00 14.41 12 LEU B N 1
ATOM 2960 C CA . LEU B 1 15 ? -17.990 35.600 82.199 1.00 18.30 12 LEU B CA 1
ATOM 2961 C C . LEU B 1 15 ? -17.649 35.640 83.684 1.00 21.99 12 LEU B C 1
ATOM 2962 O O . LEU B 1 15 ? -18.273 34.944 84.493 1.00 19.86 12 LEU B O 1
ATOM 2967 N N . THR B 1 16 ? -16.649 36.450 84.030 1.00 21.46 13 THR B N 1
ATOM 2968 C CA . THR B 1 16 ? -16.339 36.770 85.422 1.00 19.64 13 THR B CA 1
ATOM 2969 C C . THR B 1 16 ? -16.157 38.270 85.590 1.00 20.03 13 THR B C 1
ATOM 2970 O O . THR B 1 16 ? -16.151 39.015 84.612 1.00 20.75 13 THR B O 1
ATOM 2974 N N . GLY B 1 17 ? -15.999 38.705 86.838 1.00 19.42 14 GLY B N 1
ATOM 2975 C CA . GLY B 1 17 ? -15.794 40.112 87.119 1.00 22.95 14 GLY B CA 1
ATOM 2976 C C . GLY B 1 17 ? -17.051 40.783 87.636 1.00 23.12 14 GLY B C 1
ATOM 2977 O O . GLY B 1 17 ? -18.099 40.135 87.748 1.00 23.06 14 GLY B O 1
ATOM 2978 N N . PRO B 1 18 ? -16.964 42.093 87.941 1.00 21.96 15 PRO B N 1
ATOM 2979 C CA . PRO B 1 18 ? -18.071 42.782 88.607 1.00 22.13 15 PRO B CA 1
ATOM 2980 C C . PRO B 1 18 ? -19.270 43.053 87.693 1.00 19.61 15 PRO B C 1
ATOM 2981 O O . PRO B 1 18 ? -20.232 43.670 88.132 1.00 23.05 15 PRO B O 1
ATOM 2985 N N . TYR B 1 19 ? -19.206 42.595 86.446 1.00 16.00 16 TYR B N 1
ATOM 2986 C CA . TYR B 1 19 ? -20.276 42.803 85.479 1.00 12.56 16 TYR B CA 1
ATOM 2987 C C . TYR B 1 19 ? -20.665 41.492 84.798 1.00 14.94 16 TYR B C 1
ATOM 2988 O O . TYR B 1 19 ? -21.255 41.493 83.712 1.00 16.76 16 TYR B O 1
ATOM 2997 N N . ASN B 1 20 ? -20.352 40.371 85.444 1.00 18.73 17 ASN B N 1
ATOM 2998 C CA . ASN B 1 20 ? -20.544 39.063 84.817 1.00 18.13 17 ASN B CA 1
ATOM 2999 C C . ASN B 1 20 ? -21.998 38.596 84.720 1.00 18.97 17 ASN B C 1
ATOM 3000 O O . ASN B 1 20 ? -22.282 37.542 84.144 1.00 18.93 17 ASN B O 1
ATOM 3005 N N . GLU B 1 21 ? -22.920 39.382 85.268 1.00 17.22 18 GLU B N 1
ATOM 3006 C CA . GLU B 1 21 ? -24.325 39.063 85.108 1.00 16.17 18 GLU B CA 1
ATOM 3007 C C . GLU B 1 21 ? -24.689 39.098 83.629 1.00 17.41 18 GLU B C 1
ATOM 3008 O O . GLU B 1 21 ? -25.599 38.399 83.194 1.00 20.08 18 GLU B O 1
ATOM 3014 N N . PHE B 1 22 ? -23.948 39.878 82.852 1.00 14.92 19 PHE B N 1
ATOM 3015 C CA . PHE B 1 22 ? -24.173 39.943 81.415 1.00 16.38 19 PHE B CA 1
ATOM 3016 C C . PHE B 1 22 ? -23.529 38.801 80.633 1.00 14.06 19 PHE B C 1
ATOM 3017 O O . PHE B 1 22 ? -24.173 38.202 79.780 1.00 15.74 19 PHE B O 1
ATOM 3025 N N . GLY B 1 23 ? -22.269 38.495 80.919 1.00 21.02 20 GLY B N 1
ATOM 3026 C CA . GLY B 1 23 ? -21.572 37.458 80.181 1.00 16.82 20 GLY B CA 1
ATOM 3027 C C . GLY B 1 23 ? -21.977 36.041 80.532 1.00 15.77 20 GLY B C 1
ATOM 3028 O O . GLY B 1 23 ? -22.217 35.224 79.646 1.00 16.29 20 GLY B O 1
ATOM 3029 N N . GLU B 1 24 ? -22.043 35.726 81.819 1.00 17.82 21 GLU B N 1
ATOM 3030 C CA . GLU B 1 24 ? -22.444 34.384 82.213 1.00 20.52 21 GLU B CA 1
ATOM 3031 C C . GLU B 1 24 ? -23.922 34.163 81.919 1.00 20.64 21 GLU B C 1
ATOM 3032 O O . GLU B 1 24 ? -24.342 33.044 81.628 1.00 19.62 21 GLU B O 1
ATOM 3038 N N . GLY B 1 25 ? -24.697 35.245 81.989 1.00 18.22 22 GLY B N 1
ATOM 3039 C CA . GLY B 1 25 ? -26.087 35.244 81.572 1.00 13.84 22 GLY B CA 1
ATOM 3040 C C . GLY B 1 25 ? -26.217 34.888 80.102 1.00 19.23 22 GLY B C 1
ATOM 3041 O O . GLY B 1 25 ? -26.965 33.982 79.756 1.00 22.76 22 GLY B O 1
ATOM 3042 N N . ASN B 1 26 ? -25.489 35.581 79.232 1.00 16.57 23 ASN B N 1
ATOM 3043 C CA . ASN B 1 26 ? -25.532 35.279 77.800 1.00 16.77 23 ASN B CA 1
ATOM 3044 C C . ASN B 1 26 ? -25.011 33.876 77.490 1.00 18.99 23 ASN B C 1
ATOM 3045 O O . ASN B 1 26 ? -25.512 33.213 76.576 1.00 18.28 23 ASN B O 1
ATOM 3050 N N A ARG B 1 27 ? -24.008 33.427 78.243 0.52 18.35 24 ARG B N 1
ATOM 3051 N N B ARG B 1 27 ? -24.009 33.441 78.253 0.48 18.36 24 ARG B N 1
ATOM 3052 C CA A ARG B 1 27 ? -23.418 32.113 78.017 0.52 18.48 24 ARG B CA 1
ATOM 3053 C CA B ARG B 1 27 ? -23.391 32.133 78.073 0.48 18.85 24 ARG B CA 1
ATOM 3054 C C A ARG B 1 27 ? -24.439 31.019 78.272 0.52 20.60 24 ARG B C 1
ATOM 3055 C C B ARG B 1 27 ? -24.405 31.023 78.295 0.48 20.60 24 ARG B C 1
ATOM 3056 O O A ARG B 1 27 ? -24.603 30.113 77.461 0.52 24.22 24 ARG B O 1
ATOM 3057 O O B ARG B 1 27 ? -24.533 30.115 77.479 0.48 23.98 24 ARG B O 1
ATOM 3072 N N . ARG B 1 28 ? -25.129 31.109 79.404 1.00 20.52 25 ARG B N 1
ATOM 3073 C CA . ARG B 1 28 ? -26.150 30.133 79.735 1.00 17.36 25 ARG B CA 1
ATOM 3074 C C . ARG B 1 28 ? -27.214 30.073 78.654 1.00 17.07 25 ARG B C 1
ATOM 3075 O O . ARG B 1 28 ? -27.735 29.003 78.357 1.00 17.93 25 ARG B O 1
ATOM 3083 N N . ALA B 1 29 ? -27.509 31.222 78.054 1.00 15.73 26 ALA B N 1
ATOM 3084 C CA . ALA B 1 29 ? -28.563 31.329 77.053 1.00 16.45 26 ALA B CA 1
ATOM 3085 C C . ALA B 1 29 ? -28.146 30.747 75.718 1.00 22.02 26 ALA B C 1
ATOM 3086 O O . ALA B 1 29 ? -28.917 30.037 75.070 1.00 20.43 26 ALA B O 1
ATOM 3088 N N . VAL B 1 30 ? -26.934 31.084 75.290 1.00 23.09 27 VAL B N 1
ATOM 3089 C CA . VAL B 1 30 ? -26.409 30.569 74.030 1.00 24.43 27 VAL B CA 1
ATOM 3090 C C . VAL B 1 30 ? -26.257 29.049 74.093 1.00 20.69 27 VAL B C 1
ATOM 3091 O O . VAL B 1 30 ? -26.604 28.344 73.153 1.00 22.07 27 VAL B O 1
ATOM 3095 N N . GLU B 1 31 ? -25.760 28.561 75.210 1.00 17.01 28 GLU B N 1
ATOM 3096 C CA . GLU B 1 31 ? -25.613 27.143 75.427 1.00 18.22 28 GLU B CA 1
ATOM 3097 C C . G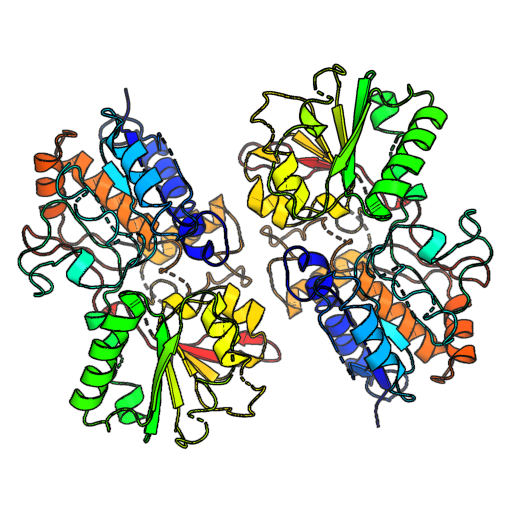LU B 1 31 ? -26.998 26.466 75.389 1.00 21.23 28 GLU B C 1
ATOM 3098 O O . GLU B 1 31 ? -27.131 25.328 75.003 1.00 23.06 28 GLU B O 1
ATOM 3104 N N . LEU B 1 32 ? -28.022 27.175 75.829 1.00 22.77 29 LEU B N 1
ATOM 3105 C CA . LEU B 1 32 ? -29.381 26.655 75.766 1.00 21.67 29 LEU B CA 1
ATOM 3106 C C . LEU B 1 32 ? -29.882 26.616 74.326 1.00 20.87 29 LEU B C 1
ATOM 3107 O O . LEU B 1 32 ? -30.482 25.635 73.907 1.00 22.44 29 LEU B O 1
ATOM 3112 N N . ALA B 1 33 ? -29.631 27.672 73.561 1.00 18.85 30 ALA B N 1
ATOM 3113 C CA . ALA B 1 33 ? -30.021 27.671 72.153 1.00 19.05 30 ALA B CA 1
ATOM 3114 C C . ALA B 1 33 ? -29.294 26.573 71.372 1.00 23.12 30 ALA B C 1
ATOM 3115 O O . ALA B 1 33 ? -29.886 25.913 70.517 1.00 24.00 30 ALA B O 1
ATOM 3117 N N . VAL B 1 34 ? -28.013 26.378 71.671 1.00 25.58 31 VAL B N 1
ATOM 3118 C CA . VAL B 1 34 ? -27.219 25.357 71.003 1.00 21.07 31 VAL B CA 1
ATOM 3119 C C . VAL B 1 34 ? -27.741 23.971 71.327 1.00 21.33 31 VAL B C 1
ATOM 3120 O O . VAL B 1 34 ? -27.824 23.103 70.463 1.00 22.36 31 VAL B O 1
ATOM 3124 N N . GLU B 1 35 ? -28.100 23.765 72.582 1.00 22.22 32 GLU B N 1
ATOM 3125 C CA . GLU B 1 35 ? -28.535 22.452 73.031 1.00 25.70 32 GLU B CA 1
ATOM 3126 C C . GLU B 1 35 ? -29.880 22.078 72.420 1.00 29.89 32 GLU B C 1
ATOM 3127 O O . GLU B 1 35 ? -30.103 20.927 72.039 1.00 32.39 32 GLU B O 1
ATOM 3133 N N . GLN B 1 36 ? -30.771 23.058 72.319 1.00 24.48 33 GLN B N 1
ATOM 3134 C CA . GLN B 1 36 ? -32.092 22.827 71.778 1.00 22.44 33 GLN B CA 1
ATOM 3135 C C . GLN B 1 36 ? -31.997 22.524 70.298 1.00 28.31 33 GLN B C 1
ATOM 3136 O O . GLN B 1 36 ? -32.684 21.641 69.800 1.00 30.50 33 GLN B O 1
ATOM 3142 N N . TRP B 1 37 ? -31.142 23.253 69.591 1.00 29.92 34 TRP B N 1
ATOM 3143 C CA . TRP B 1 37 ? -31.019 23.066 68.153 1.00 26.63 34 TRP B CA 1
ATOM 3144 C C . TRP B 1 37 ? -30.426 21.712 67.848 1.00 31.98 34 TRP B C 1
ATOM 3145 O O . TRP B 1 37 ? -30.879 21.011 66.945 1.00 35.86 34 TRP B O 1
ATOM 3156 N N . ASN B 1 38 ? -29.399 21.348 68.601 1.00 31.89 35 ASN B N 1
ATOM 3157 C CA . ASN B 1 38 ? -28.701 20.096 68.362 1.00 31.11 35 ASN B CA 1
ATOM 3158 C C . ASN B 1 38 ? -29.584 18.883 68.615 1.00 34.89 35 ASN B C 1
ATOM 3159 O O . ASN B 1 38 ? -29.283 17.777 68.160 1.00 31.81 35 ASN B O 1
ATOM 3164 N N . ALA B 1 39 ? -30.681 19.097 69.334 1.00 37.46 36 ALA B N 1
ATOM 3165 C CA . ALA B 1 39 ? -31.690 18.054 69.500 1.00 32.84 36 ALA B CA 1
ATOM 3166 C C . ALA B 1 39 ? -32.539 17.908 68.236 1.00 31.01 36 ALA B C 1
ATOM 3167 O O . ALA B 1 39 ? -33.213 16.907 68.055 1.00 35.83 36 ALA B O 1
ATOM 3169 N N . LYS B 1 40 ? -32.514 18.910 67.363 1.00 34.14 37 LYS B N 1
ATOM 3170 C CA . LYS B 1 40 ? -33.177 18.792 66.068 1.00 34.79 37 LYS B CA 1
ATOM 3171 C C . LYS B 1 40 ? -32.168 18.250 65.053 1.00 34.29 37 LYS B C 1
ATOM 3172 O O . LYS B 1 40 ? -32.396 18.302 63.845 1.00 37.53 37 LYS B O 1
ATOM 3178 N N . GLY B 1 41 ? -31.049 17.735 65.554 1.00 30.01 38 GLY B N 1
ATOM 3179 C CA . GLY B 1 41 ? -29.985 17.243 64.699 1.00 30.87 38 GLY B CA 1
ATOM 3180 C C . GLY B 1 41 ? -28.889 18.256 64.433 1.00 37.01 38 GLY B C 1
ATOM 3181 O O . GLY B 1 41 ? -27.908 17.957 63.753 1.00 37.46 38 GLY B O 1
ATOM 3182 N N . GLY B 1 42 ? -29.048 19.456 64.982 1.00 36.50 39 GLY B N 1
ATOM 3183 C CA . GLY B 1 42 ? -28.113 20.536 64.736 1.00 27.98 39 GLY B CA 1
ATOM 3184 C C . GLY B 1 42 ? -28.697 21.480 63.714 1.00 28.14 39 GLY B C 1
ATOM 3185 O O . GLY B 1 42 ? -29.912 21.674 63.656 1.00 28.87 39 GLY B O 1
ATOM 3186 N N . ILE B 1 43 ? -27.837 22.080 62.909 1.00 28.31 40 ILE B N 1
ATOM 3187 C CA . ILE B 1 43 ? -28.311 22.891 61.805 1.00 28.75 40 ILE B CA 1
ATOM 3188 C C . ILE B 1 43 ? -28.235 22.042 60.556 1.00 31.25 40 ILE B C 1
ATOM 3189 O O . ILE B 1 43 ? -27.145 21.726 60.077 1.00 31.76 40 ILE B O 1
ATOM 3194 N N . ASN B 1 44 ? -29.407 21.674 60.043 1.00 33.04 41 ASN B N 1
ATOM 3195 C CA . ASN B 1 44 ? -29.520 20.730 58.937 1.00 35.78 41 ASN B CA 1
ATOM 3196 C C . ASN B 1 44 ? -28.615 19.510 59.091 1.00 36.76 41 ASN B C 1
ATOM 3197 O O . ASN B 1 44 ? -27.884 19.155 58.171 1.00 37.49 41 ASN B O 1
ATOM 3202 N N . GLY B 1 45 ? -28.645 18.893 60.269 1.00 37.56 42 GLY B N 1
ATOM 3203 C CA . GLY B 1 45 ? -27.975 17.622 60.468 1.00 38.56 42 GLY B CA 1
ATOM 3204 C C . GLY B 1 45 ? -26.557 17.685 60.992 1.00 37.21 42 GLY B C 1
ATOM 3205 O O . GLY B 1 45 ? -25.989 16.653 61.356 1.00 38.43 42 GLY B O 1
ATOM 3206 N N . LYS B 1 46 ? -25.984 18.886 61.022 1.00 40.17 43 LYS B N 1
ATOM 3207 C CA . LYS B 1 46 ? -24.650 19.078 61.582 1.00 38.36 43 LYS B CA 1
ATOM 3208 C C . LYS B 1 46 ? -24.736 19.706 62.952 1.00 34.57 43 LYS B C 1
ATOM 3209 O O . LYS B 1 46 ? -25.394 20.727 63.142 1.00 34.86 43 LYS B O 1
ATOM 3215 N N . LYS B 1 47 ? -24.081 19.074 63.911 1.00 30.39 44 LYS B N 1
ATOM 3216 C CA . LYS B 1 47 ? -24.142 19.523 65.287 1.00 30.29 44 LYS B CA 1
ATOM 3217 C C . LYS B 1 47 ? -23.460 20.884 65.448 1.00 30.68 44 LYS B C 1
ATOM 3218 O O . LYS B 1 47 ? -22.523 21.211 64.723 1.00 32.51 44 LYS B O 1
ATOM 3224 N N . ILE B 1 48 ? -23.955 21.688 66.383 1.00 33.64 45 ILE B N 1
ATOM 3225 C CA . ILE B 1 48 ? -23.352 22.982 66.691 1.00 29.97 45 ILE B CA 1
ATOM 3226 C C . ILE B 1 48 ? -22.427 22.834 67.894 1.00 30.30 45 ILE B C 1
ATOM 3227 O O . ILE B 1 48 ? -22.753 22.123 68.848 1.00 30.96 45 ILE B O 1
ATOM 3232 N N . GLU B 1 49 ? -21.271 23.490 67.848 1.00 30.59 46 GLU B N 1
ATOM 3233 C CA . GLU B 1 49 ? -20.377 23.512 69.002 1.00 30.37 46 GLU B CA 1
ATOM 3234 C C . GLU B 1 49 ? -19.791 24.896 69.233 1.00 28.93 46 GLU B C 1
ATOM 3235 O O . GLU B 1 49 ? -19.447 25.609 68.288 1.00 29.65 46 GLU B O 1
ATOM 3241 N N . ILE B 1 50 ? -19.700 25.280 70.500 1.00 25.50 47 ILE B N 1
ATOM 3242 C CA . ILE B 1 50 ? -19.060 26.527 70.864 1.00 24.13 47 ILE B CA 1
ATOM 3243 C C . ILE B 1 50 ? -17.561 26.262 70.859 1.00 22.73 47 ILE B C 1
ATOM 3244 O O . ILE B 1 50 ? -17.002 25.768 71.831 1.00 25.52 47 ILE B O 1
ATOM 3249 N N . ALA B 1 51 ? -16.926 26.561 69.730 1.00 21.88 48 ALA B N 1
ATOM 3250 C CA . ALA B 1 51 ? -15.521 26.234 69.506 1.00 31.98 48 ALA B CA 1
ATOM 3251 C C . ALA B 1 51 ? -14.595 26.944 70.484 1.00 26.48 48 ALA B C 1
ATOM 3252 O O . ALA B 1 51 ? -13.650 26.352 71.009 1.00 25.99 48 ALA B O 1
ATOM 3262 N N . LEU B 1 53 ? -14.789 29.851 73.774 1.00 22.02 50 LEU B N 1
ATOM 3263 C CA . LEU B 1 53 ? -15.590 30.652 74.698 1.00 23.43 50 LEU B CA 1
ATOM 3264 C C . LEU B 1 53 ? -14.668 31.305 75.720 1.00 22.14 50 LEU B C 1
ATOM 3265 O O . LEU B 1 53 ? -14.117 30.639 76.600 1.00 25.96 50 LEU B O 1
ATOM 3270 N N . LEU B 1 54 ? -14.501 32.614 75.580 1.00 19.86 51 LEU B N 1
ATOM 3271 C CA . LEU B 1 54 ? -13.474 33.354 76.299 1.00 17.82 51 LEU B CA 1
ATOM 3272 C C . LEU B 1 54 ? -14.091 34.380 77.261 1.00 21.65 51 LEU B C 1
ATOM 3273 O O . LEU B 1 54 ? -15.224 34.809 77.063 1.00 24.13 51 LEU B O 1
ATOM 3278 N N . ASP B 1 55 ? -13.341 34.765 78.293 1.00 19.34 52 ASP B N 1
ATOM 3279 C CA . ASP B 1 55 ? -13.798 35.711 79.307 1.00 19.39 52 ASP B CA 1
ATOM 3280 C C . ASP B 1 55 ? -13.031 37.021 79.207 1.00 22.74 52 ASP B C 1
ATOM 3281 O O . ASP B 1 55 ? -11.822 37.048 79.396 1.00 29.00 52 ASP B O 1
ATOM 3286 N N . ASP B 1 56 ? -13.724 38.110 78.909 1.00 15.19 53 ASP B N 1
ATOM 3287 C CA . ASP B 1 56 ? -13.057 39.391 78.820 1.00 19.16 53 ASP B CA 1
ATOM 3288 C C . ASP B 1 56 ? -13.420 40.309 79.970 1.00 18.02 53 ASP B C 1
ATOM 3289 O O . ASP B 1 56 ? -12.998 41.457 79.999 1.00 21.36 53 ASP B O 1
ATOM 3294 N N . GLN B 1 57 ? -14.226 39.803 80.896 1.00 16.78 54 GLN B N 1
ATOM 3295 C CA . GLN B 1 57 ? -14.550 40.525 82.125 1.00 17.45 54 GLN B CA 1
ATOM 3296 C C . GLN B 1 57 ? -15.101 41.933 81.900 1.00 20.42 54 GLN B C 1
ATOM 3297 O O . GLN B 1 57 ? -14.960 42.809 82.753 1.00 21.62 54 GLN B O 1
ATOM 3303 N N . LEU B 1 58 ? -15.726 42.134 80.744 1.00 20.30 55 LEU B N 1
ATOM 3304 C CA . LEU B 1 58 ? -16.193 43.448 80.306 1.00 20.44 55 LEU B CA 1
ATOM 3305 C C . LEU B 1 58 ? -15.042 44.427 80.143 1.00 22.69 55 LEU B C 1
ATOM 3306 O O . LEU B 1 58 ? -15.252 45.635 80.131 1.00 23.58 55 LEU B O 1
ATOM 3311 N N . ASN B 1 59 ? -13.826 43.899 80.010 1.00 23.18 56 ASN B N 1
ATOM 3312 C CA . ASN B 1 59 ? -12.640 44.727 79.804 1.00 22.57 56 ASN B CA 1
ATOM 3313 C C . ASN B 1 59 ? -12.301 44.864 78.327 1.00 22.67 56 ASN B C 1
ATOM 3314 O O . ASN B 1 59 ? -12.111 43.865 77.642 1.00 23.33 56 ASN B O 1
ATOM 3319 N N . PRO B 1 60 ? -12.219 46.106 77.829 1.00 23.66 57 PRO B N 1
ATOM 3320 C CA . PRO B 1 60 ? -12.016 46.267 76.387 1.00 23.93 57 PRO B CA 1
ATOM 3321 C C . PRO B 1 60 ? -10.705 45.660 75.888 1.00 20.94 57 PRO B C 1
ATOM 3322 O O . PRO B 1 60 ? -10.716 45.051 74.827 1.00 23.21 57 PRO B O 1
ATOM 3326 N N . ASP B 1 61 ? -9.628 45.806 76.641 1.00 21.04 58 ASP B N 1
ATOM 3327 C CA . ASP B 1 61 ? -8.350 45.240 76.232 1.00 24.28 58 ASP B CA 1
ATOM 3328 C C . ASP B 1 61 ? -8.394 43.709 76.127 1.00 20.77 58 ASP B C 1
ATOM 3329 O O . ASP B 1 61 ? -7.897 43.127 75.190 1.00 20.07 58 ASP B O 1
ATOM 3334 N N A ARG B 1 62 ? -9.025 43.050 77.084 0.60 22.31 59 ARG B N 1
ATOM 3335 N N B ARG B 1 62 ? -9.030 43.044 77.078 0.40 22.04 59 ARG B N 1
ATOM 3336 C CA A ARG B 1 62 ? -9.211 41.602 77.039 0.60 21.62 59 ARG B CA 1
ATOM 3337 C CA B ARG B 1 62 ? -9.215 41.596 77.026 0.40 21.35 59 ARG B CA 1
ATOM 3338 C C A ARG B 1 62 ? -10.050 41.216 75.828 0.60 19.28 59 ARG B C 1
ATOM 3339 C C B ARG B 1 62 ? -10.042 41.223 75.808 0.40 19.84 59 ARG B C 1
ATOM 3340 O O A ARG B 1 62 ? -9.725 40.271 75.120 0.60 22.56 59 ARG B O 1
ATOM 3341 O O B ARG B 1 62 ? -9.707 40.293 75.081 0.40 22.28 59 ARG B O 1
ATOM 3356 N N . ALA B 1 63 ? -11.126 41.961 75.598 1.00 19.83 60 ALA B N 1
ATOM 3357 C CA . ALA B 1 63 ? -12.025 41.711 74.478 1.00 19.67 60 ALA B CA 1
ATOM 3358 C C . ALA B 1 63 ? -11.279 41.726 73.154 1.00 19.53 60 ALA B C 1
ATOM 3359 O O . ALA B 1 63 ? -11.394 40.808 72.356 1.00 20.98 60 ALA B O 1
ATOM 3361 N N . VAL B 1 64 ? -10.504 42.780 72.943 1.00 21.24 61 VAL B N 1
ATOM 3362 C CA . VAL B 1 64 ? -9.647 42.898 71.772 1.00 24.88 61 VAL B CA 1
ATOM 3363 C C . VAL B 1 64 ? -8.751 41.679 71.568 1.00 22.90 61 VAL B C 1
ATOM 3364 O O . VAL B 1 64 ? -8.689 41.123 70.474 1.00 24.59 61 VAL B O 1
ATOM 3368 N N . GLN B 1 65 ? -8.072 41.256 72.626 1.00 26.76 62 GLN B N 1
ATOM 3369 C CA . GLN B 1 65 ? -7.305 40.019 72.582 1.00 28.65 62 GLN B CA 1
ATOM 3370 C C . GLN B 1 65 ? -8.174 38.811 72.207 1.00 26.57 62 GLN B C 1
ATOM 3371 O O . GLN B 1 65 ? -7.838 38.042 71.304 1.00 24.06 62 GLN B O 1
ATOM 3377 N N . ASN B 1 66 ? -9.286 38.647 72.913 1.00 23.09 63 ASN B N 1
ATOM 3378 C CA . ASN B 1 66 ? -10.146 37.492 72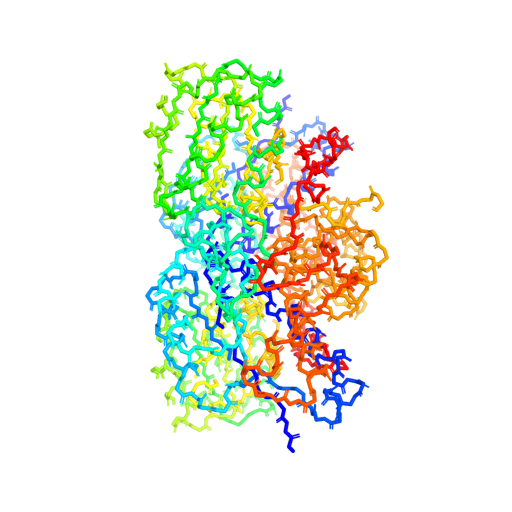.711 1.00 18.95 63 ASN B CA 1
ATOM 3379 C C . ASN B 1 66 ? -10.749 37.454 71.316 1.00 22.70 63 ASN B C 1
ATOM 3380 O O . ASN B 1 66 ? -10.853 36.395 70.697 1.00 21.34 63 ASN B O 1
ATOM 3385 N N . ILE B 1 67 ? -11.139 38.619 70.818 1.00 23.97 64 ILE B N 1
ATOM 3386 C CA . ILE B 1 67 ? -11.655 38.715 69.461 1.00 23.12 64 ILE B CA 1
ATOM 3387 C C . ILE B 1 67 ? -10.547 38.410 68.460 1.00 24.79 64 ILE B C 1
ATOM 3388 O O . ILE B 1 67 ? -10.763 37.688 67.497 1.00 25.92 64 ILE B O 1
ATOM 3393 N N . ARG B 1 68 ? -9.356 38.947 68.700 1.00 27.25 65 ARG B N 1
ATOM 3394 C CA . ARG B 1 68 ? -8.197 38.571 67.900 1.00 29.84 65 ARG B CA 1
ATOM 3395 C C . ARG B 1 68 ? -8.084 37.046 67.828 1.00 27.60 65 ARG B C 1
ATOM 3396 O O . ARG B 1 68 ? -7.988 36.473 66.752 1.00 28.61 65 ARG B O 1
ATOM 3404 N N . ALA B 1 69 ? -8.147 36.394 68.981 1.00 25.90 66 ALA B N 1
ATOM 3405 C CA . ALA B 1 69 ? -7.985 34.952 69.057 1.00 22.64 66 ALA B CA 1
ATOM 3406 C C . ALA B 1 69 ? -9.031 34.213 68.228 1.00 23.24 66 ALA B C 1
ATOM 3407 O O . ALA B 1 69 ? -8.693 33.371 67.402 1.00 26.66 66 ALA B O 1
ATOM 3409 N N . ILE B 1 70 ? -10.299 34.526 68.463 1.00 25.52 67 ILE B N 1
ATOM 3410 C CA . ILE B 1 70 ? -11.394 33.929 67.704 1.00 23.77 67 ILE B CA 1
ATOM 3411 C C . ILE B 1 70 ? -11.245 34.197 66.201 1.00 25.72 67 ILE B C 1
ATOM 3412 O O . ILE B 1 70 ? -11.384 33.285 65.387 1.00 27.33 67 ILE B O 1
ATOM 3417 N N . LEU B 1 71 ? -10.935 35.439 65.837 1.00 24.89 68 LEU B N 1
ATOM 3418 C CA . LEU B 1 71 ? -10.802 35.813 64.429 1.00 26.25 68 LEU B CA 1
ATOM 3419 C C . LEU B 1 71 ? -9.685 35.046 63.732 1.00 34.19 68 LEU B C 1
ATOM 3420 O O . LEU B 1 71 ? -9.608 35.046 62.505 1.00 41.12 68 LEU B O 1
ATOM 3425 N N . ASP B 1 72 ? -8.821 34.395 64.506 1.00 37.60 69 ASP B N 1
ATOM 3426 C CA . ASP B 1 72 ? -7.709 33.633 63.935 1.00 36.77 69 ASP B CA 1
ATOM 3427 C C . ASP B 1 72 ? -8.123 32.234 63.482 1.00 36.85 69 ASP B C 1
ATOM 3428 O O . ASP B 1 72 ? -7.430 31.613 62.683 1.00 37.47 69 ASP B O 1
ATOM 3433 N N . ASN B 1 73 ? -9.270 31.752 63.964 1.00 36.74 70 ASN B N 1
ATOM 3434 C CA . ASN B 1 73 ? -9.805 30.476 63.515 1.00 37.09 70 ASN B CA 1
ATOM 3435 C C . ASN B 1 73 ? -10.576 30.739 62.242 1.00 35.45 70 ASN B C 1
ATOM 3436 O O . ASN B 1 73 ? -11.684 31.210 62.308 1.00 35.46 70 ASN B O 1
ATOM 3441 N N . LYS B 1 74 ? -10.010 30.401 61.089 1.00 36.01 71 LYS B N 1
ATOM 3442 C CA . LYS B 1 74 ? -10.683 30.635 59.815 1.00 37.28 71 LYS B CA 1
ATOM 3443 C C . LYS B 1 74 ? -11.941 29.795 59.711 1.00 34.05 71 LYS B C 1
ATOM 3444 O O . LYS B 1 74 ? -12.778 30.010 58.834 1.00 32.17 71 LYS B O 1
ATOM 3450 N N . ASP B 1 75 ? -12.067 28.839 60.622 1.00 36.76 72 ASP B N 1
ATOM 3451 C CA . ASP B 1 75 ? -13.214 27.945 60.636 1.00 39.78 72 ASP B CA 1
ATOM 3452 C C . ASP B 1 75 ? -14.357 28.415 61.536 1.00 33.40 72 ASP B C 1
ATOM 3453 O O . ASP B 1 75 ? -15.420 27.795 61.565 1.00 33.47 72 ASP B O 1
ATOM 3458 N N . ILE B 1 76 ? -14.154 29.505 62.267 1.00 28.15 73 ILE B N 1
ATOM 3459 C CA . ILE B 1 76 ? -15.286 30.108 62.957 1.00 32.12 73 ILE B CA 1
ATOM 3460 C C . ILE B 1 76 ? -16.130 30.803 61.889 1.00 32.24 73 ILE B C 1
ATOM 3461 O O . ILE B 1 76 ? -15.623 31.600 61.109 1.00 31.17 73 ILE B O 1
ATOM 3466 N N . VAL B 1 77 ? -17.413 30.480 61.826 1.00 32.63 74 VAL B N 1
ATOM 3467 C CA . VAL B 1 77 ? -18.250 31.064 60.787 1.00 36.33 74 VAL B CA 1
ATOM 3468 C C . VAL B 1 77 ? -19.195 32.130 61.337 1.00 31.61 74 VAL B C 1
ATOM 3469 O O . VAL B 1 77 ? -19.842 32.843 60.577 1.00 33.94 74 VAL B O 1
ATOM 3473 N N . GLY B 1 78 ? -19.231 32.253 62.662 1.00 26.88 75 GLY B N 1
ATOM 3474 C CA . GLY B 1 78 ? -20.045 33.253 63.331 1.00 25.05 75 GLY B CA 1
ATOM 3475 C C . GLY B 1 78 ? -19.648 33.456 64.783 1.00 23.40 75 GLY B C 1
ATOM 3476 O O . GLY B 1 78 ? -19.183 32.527 65.453 1.00 27.50 75 GLY B O 1
ATOM 3477 N N . ILE B 1 79 ? -19.837 34.672 65.278 1.00 22.67 76 ILE B N 1
ATOM 3478 C CA . ILE B 1 79 ? -19.384 35.009 66.617 1.00 25.65 76 ILE B CA 1
ATOM 3479 C C . ILE B 1 79 ? -20.450 35.682 67.450 1.00 26.50 76 ILE B C 1
ATOM 3480 O O . ILE B 1 79 ? -21.131 36.609 66.990 1.00 27.23 76 ILE B O 1
ATOM 3485 N N . ILE B 1 80 ? -20.585 35.215 68.685 1.00 23.79 77 ILE B N 1
ATOM 3486 C CA . ILE B 1 80 ? -21.424 35.893 69.663 1.00 26.02 77 ILE B CA 1
ATOM 3487 C C . ILE B 1 80 ? -20.528 36.855 70.434 1.00 22.81 77 ILE B C 1
ATOM 3488 O O . ILE B 1 80 ? -19.618 36.421 71.125 1.00 23.62 77 ILE B O 1
ATOM 3493 N N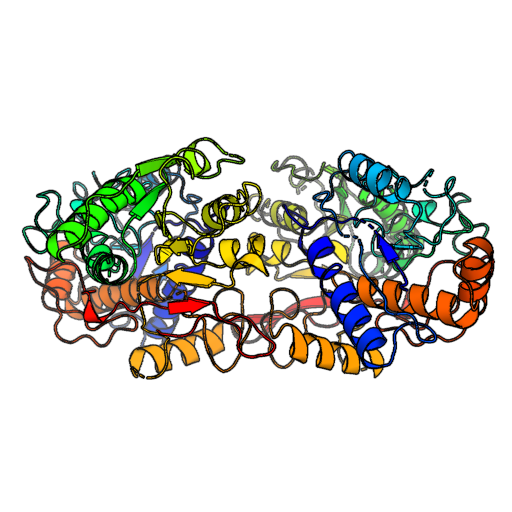 . GLY B 1 81 ? -20.769 38.154 70.307 1.00 21.91 78 GLY B N 1
ATOM 3494 C CA . GLY B 1 81 ? -19.836 39.146 70.818 1.00 21.65 78 GLY B CA 1
ATOM 3495 C C . GLY B 1 81 ? -20.025 39.521 72.273 1.00 23.51 78 GLY B C 1
ATOM 3496 O O . GLY B 1 81 ? -21.031 39.161 72.887 1.00 19.35 78 GLY B O 1
ATOM 3497 N N . PRO B 1 82 ? -19.056 40.262 72.831 1.00 24.46 79 PRO B N 1
ATOM 3498 C CA . PRO B 1 82 ? -19.045 40.609 74.252 1.00 21.62 79 PRO B CA 1
ATOM 3499 C C . PRO B 1 82 ? -20.093 41.615 74.642 1.00 20.60 79 PRO B C 1
ATOM 3500 O O . PRO B 1 82 ? -20.465 42.478 73.852 1.00 21.62 79 PRO B O 1
ATOM 3504 N N . ALA B 1 83 ? -20.549 41.480 75.882 1.00 19.51 80 ALA B N 1
ATOM 3505 C CA . ALA B 1 83 ? -21.337 42.489 76.568 1.00 19.21 80 ALA B CA 1
ATOM 3506 C C . ALA B 1 83 ? -20.578 43.811 76.613 1.00 20.68 80 ALA B C 1
ATOM 3507 O O . ALA B 1 83 ? -19.348 43.821 76.715 1.00 26.61 80 ALA B O 1
ATOM 3509 N N . GLY B 1 84 ? -21.294 44.929 76.528 1.00 20.07 81 GLY B N 1
ATOM 3510 C CA . GLY B 1 84 ? -20.682 46.227 76.776 1.00 22.39 81 GLY B CA 1
ATOM 3511 C C . GLY B 1 84 ? -20.215 47.033 75.575 1.00 21.86 81 GLY B C 1
ATOM 3512 O O . GLY B 1 84 ? -19.559 46.513 74.674 1.00 20.84 81 GLY B O 1
ATOM 3513 N N . SER B 1 85 ? -20.546 48.322 75.580 1.00 25.51 82 SER B N 1
ATOM 3514 C CA . SER B 1 85 ? -20.197 49.201 74.473 1.00 23.77 82 SER B CA 1
ATOM 3515 C C . SER B 1 85 ? -18.695 49.442 74.446 1.00 23.75 82 SER B C 1
ATOM 3516 O O . SER B 1 85 ? -18.119 49.659 73.382 1.00 28.84 82 SER B O 1
ATOM 3519 N N . GLY B 1 86 ? -18.064 49.388 75.616 1.00 22.00 83 GLY B N 1
ATOM 3520 C CA . GLY B 1 86 ? -16.613 49.495 75.712 1.00 25.09 83 GLY B CA 1
ATOM 3521 C C . GLY B 1 86 ? -15.857 48.457 74.902 1.00 22.91 83 GLY B C 1
ATOM 3522 O O . GLY B 1 86 ? -15.091 48.802 73.999 1.00 26.88 83 GLY B O 1
ATOM 3523 N N . PRO B 1 87 ? -16.042 47.179 75.241 1.00 19.95 84 PRO B N 1
ATOM 3524 C CA . PRO B 1 87 ? -15.457 46.090 74.466 1.00 21.03 84 PRO B CA 1
ATOM 3525 C C . PRO B 1 87 ? -15.895 46.147 73.019 1.00 23.04 84 PRO B C 1
ATOM 3526 O O . PRO B 1 87 ? -15.087 45.908 72.123 1.00 29.24 84 PRO B O 1
ATOM 3538 N N . LEU B 1 89 ? -16.919 48.728 71.044 1.00 23.39 86 LEU B N 1
ATOM 3539 C CA . LEU B 1 89 ? -16.246 49.747 70.251 1.00 25.78 86 LEU B CA 1
ATOM 3540 C C . LEU B 1 89 ? -14.767 49.441 70.107 1.00 25.74 86 LEU B C 1
ATOM 3541 O O . LEU B 1 89 ? -14.115 49.916 69.187 1.00 25.66 86 LEU B O 1
ATOM 3546 N N . ALA B 1 90 ? -14.245 48.637 71.025 1.00 24.57 87 ALA B N 1
ATOM 3547 C CA . ALA B 1 90 ? -12.850 48.239 70.988 1.00 23.59 87 ALA B CA 1
ATOM 3548 C C . ALA B 1 90 ? -12.580 47.215 69.884 1.00 24.76 87 ALA B C 1
ATOM 3549 O O . ALA B 1 90 ? -11.480 47.144 69.352 1.00 28.81 87 ALA B O 1
ATOM 3551 N N . VAL B 1 91 ? -13.584 46.423 69.533 1.00 29.40 88 VAL B N 1
ATOM 3552 C CA . VAL B 1 91 ? -13.373 45.335 68.583 1.00 30.95 88 VAL B CA 1
ATOM 3553 C C . VAL B 1 91 ? -14.088 45.533 67.246 1.00 28.04 88 VAL B C 1
ATOM 3554 O O . VAL B 1 91 ? -13.824 44.811 66.281 1.00 30.50 88 VAL B O 1
ATOM 3558 N N . ILE B 1 92 ? -14.964 46.520 67.185 1.00 24.92 89 ILE B N 1
ATOM 3559 C CA . ILE B 1 92 ? -15.867 46.652 66.058 1.00 32.01 89 ILE B CA 1
ATOM 3560 C C . ILE B 1 92 ? -15.041 46.827 64.792 1.00 34.55 89 ILE B C 1
ATOM 3561 O O . ILE B 1 92 ? -15.336 46.262 63.762 1.00 34.69 89 ILE B O 1
ATOM 3566 N N . ASP B 1 93 ? -13.947 47.547 64.926 1.00 38.80 90 ASP B N 1
ATOM 3567 C CA . ASP B 1 93 ? -13.069 47.831 63.828 1.00 39.93 90 ASP B CA 1
ATOM 3568 C C . ASP B 1 93 ? -12.569 46.555 63.175 1.00 37.96 90 ASP B C 1
ATOM 3569 O O . ASP B 1 93 ? -12.770 46.345 61.997 1.00 36.62 90 ASP B O 1
ATOM 3582 N N . VAL B 1 95 ? -13.836 43.630 63.609 1.00 25.55 92 VAL B N 1
ATOM 3583 C CA . VAL B 1 95 ? -14.983 42.831 63.270 1.00 24.31 92 VAL B CA 1
ATOM 3584 C C . VAL B 1 95 ? -15.603 43.205 61.936 1.00 25.98 92 VAL B C 1
ATOM 3585 O O . VAL B 1 95 ? -15.847 42.359 61.132 1.00 26.94 92 VAL B O 1
ATOM 3589 N N . GLN B 1 96 ? -15.789 44.488 61.687 1.00 29.94 93 GLN B N 1
ATOM 3590 C CA . GLN B 1 96 ? -16.399 44.920 60.441 1.00 33.21 93 GLN B CA 1
ATOM 3591 C C . GLN B 1 96 ? -15.463 44.618 59.279 1.00 34.58 93 GLN B C 1
ATOM 3592 O O . GLN B 1 96 ? -15.883 44.129 58.237 1.00 38.20 93 GLN B O 1
ATOM 3598 N N . ALA B 1 97 ? -14.183 44.889 59.482 1.00 29.56 94 ALA B N 1
ATOM 3599 C CA . ALA B 1 97 ? -13.189 44.658 58.458 1.00 38.83 94 ALA B CA 1
ATOM 3600 C C . ALA B 1 97 ? -13.160 43.184 58.110 1.00 37.70 94 ALA B C 1
ATOM 3601 O O . ALA B 1 97 ? -12.973 42.807 56.951 1.00 35.84 94 ALA B O 1
ATOM 3603 N N . ASP B 1 98 ? -13.349 42.359 59.133 1.00 29.52 95 ASP B N 1
ATOM 3604 C CA . ASP B 1 98 ? -13.252 40.916 58.995 1.00 32.19 95 ASP B CA 1
ATOM 3605 C C . ASP B 1 98 ? -14.311 40.360 58.055 1.00 35.06 95 ASP B C 1
ATOM 3606 O O . ASP B 1 98 ? -13.995 39.632 57.116 1.00 31.45 95 ASP B O 1
ATOM 3611 N N . GLY B 1 99 ? -15.570 40.691 58.324 1.00 36.55 96 GLY B N 1
ATOM 3612 C CA . GLY B 1 99 ? -16.651 40.358 57.420 1.00 35.05 96 GLY B CA 1
ATOM 3613 C C . GLY B 1 99 ? -17.634 39.323 57.920 1.00 31.87 96 GLY B C 1
ATOM 3614 O O . GLY B 1 99 ? -18.780 39.293 57.482 1.00 33.25 96 GLY B O 1
ATOM 3615 N N . ARG B 1 100 ? -17.186 38.461 58.825 1.00 32.72 97 ARG B N 1
ATOM 3616 C CA . ARG B 1 100 ? -18.010 37.349 59.300 1.00 32.53 97 ARG B CA 1
ATOM 3617 C C . ARG B 1 100 ? -19.195 37.812 60.151 1.00 35.49 97 ARG B C 1
ATOM 3618 O O . ARG B 1 100 ? -19.115 38.835 60.835 1.00 38.30 97 ARG B O 1
ATOM 3626 N N . PRO B 1 101 ? -20.305 37.060 60.096 1.00 33.87 98 PRO B N 1
ATOM 3627 C CA . PRO B 1 101 ? -21.505 37.356 60.883 1.00 32.70 98 PRO B CA 1
ATOM 3628 C C . PRO B 1 101 ? -21.206 37.458 62.371 1.00 31.16 98 PRO B C 1
ATOM 3629 O O . PRO B 1 101 ? -20.668 36.534 62.978 1.00 32.75 98 PRO B O 1
ATOM 3633 N N . TYR B 1 102 ? -21.567 38.591 62.949 1.00 29.42 99 TYR B N 1
ATOM 3634 C CA . TYR B 1 102 ? -21.258 38.877 64.332 1.00 23.81 99 TYR B CA 1
ATOM 3635 C C . TYR B 1 102 ? -22.515 39.393 65.024 1.00 21.80 99 TYR B C 1
ATOM 3636 O O . TYR B 1 102 ? -23.110 40.391 64.601 1.00 23.48 99 TYR B O 1
ATOM 3653 N N . ASN B 1 104 ? -24.398 41.184 68.140 1.00 22.53 101 ASN B N 1
ATOM 3654 C CA . ASN B 1 104 ? -24.166 42.080 69.277 1.00 21.84 101 ASN B CA 1
ATOM 3655 C C . ASN B 1 104 ? -25.313 42.005 70.272 1.00 22.93 101 ASN B C 1
ATOM 3656 O O . ASN B 1 104 ? -26.333 42.677 70.114 1.00 24.36 101 ASN B O 1
ATOM 3661 N N . PRO B 1 105 ? -25.150 41.189 71.315 1.00 21.99 102 PRO B N 1
ATOM 3662 C CA . PRO B 1 105 ? -26.281 40.930 72.212 1.00 21.24 102 PRO B CA 1
ATOM 3663 C C . PRO B 1 105 ? -26.686 42.087 73.117 1.00 20.61 102 PRO B C 1
ATOM 3664 O O . PRO B 1 105 ? -27.860 42.152 73.461 1.00 23.97 102 PRO B O 1
ATOM 3668 N N . ILE B 1 106 ? -25.766 42.970 73.497 1.00 17.45 103 ILE B N 1
ATOM 3669 C CA . ILE B 1 106 ? -26.060 43.903 74.581 1.00 21.72 103 ILE B CA 1
ATOM 3670 C C . ILE B 1 106 ? -25.744 45.386 74.343 1.00 23.17 103 ILE B C 1
ATOM 3671 O O . ILE B 1 106 ? -26.574 46.241 74.652 1.00 24.28 103 ILE B O 1
ATOM 3676 N N . ALA B 1 107 ? -24.553 45.690 73.823 1.00 19.78 104 ALA B N 1
ATOM 3677 C CA . ALA B 1 107 ? -24.070 47.073 73.740 1.00 17.61 104 ALA B CA 1
ATOM 3678 C C . ALA B 1 107 ? -25.078 48.023 73.108 1.00 20.75 104 ALA B C 1
ATOM 3679 O O . ALA B 1 107 ? -25.537 47.802 71.986 1.00 24.34 104 ALA B O 1
ATOM 3681 N N . GLN B 1 108 ? -25.411 49.083 73.842 1.00 20.18 105 GLN B N 1
ATOM 3682 C CA . GLN B 1 108 ? -26.507 49.973 73.480 1.00 21.73 105 GLN B CA 1
ATOM 3683 C C . GLN B 1 108 ? -26.073 51.194 72.681 1.00 22.83 105 GLN B C 1
ATOM 3684 O O . GLN B 1 108 ? -26.912 51.957 72.208 1.00 22.01 105 GLN B O 1
ATOM 3690 N N . THR B 1 109 ? -24.771 51.400 72.547 1.00 23.98 106 THR B N 1
ATOM 3691 C CA . THR B 1 109 ? -24.284 52.531 71.765 1.00 27.85 106 THR B CA 1
ATOM 3692 C C . THR B 1 109 ? -24.613 52.274 70.299 1.00 28.56 106 THR B C 1
ATOM 3693 O O . THR B 1 109 ? -24.251 51.250 69.756 1.00 33.28 106 THR B O 1
ATOM 3697 N N . PRO B 1 110 ? -25.355 53.188 69.669 1.00 33.41 107 PRO B N 1
ATOM 3698 C CA . PRO B 1 110 ? -25.856 53.021 68.301 1.00 29.27 107 PRO B CA 1
ATOM 3699 C C . PRO B 1 110 ? -24.805 52.815 67.208 1.00 26.78 107 PRO B C 1
ATOM 3700 O O . PRO B 1 110 ? -25.027 51.944 66.374 1.00 32.00 107 PRO B O 1
ATOM 3704 N N . VAL B 1 111 ? -23.703 53.569 67.203 1.00 35.05 108 VAL B N 1
ATOM 3705 C CA . VAL B 1 111 ? -22.687 53.443 66.140 1.00 35.19 108 VAL B CA 1
ATOM 3706 C C . VAL B 1 111 ? -22.095 52.053 66.090 1.00 27.63 108 VAL B C 1
ATOM 3707 O O . VAL B 1 111 ? -21.436 51.675 65.128 1.00 28.29 108 VAL B O 1
ATOM 3711 N N . VAL B 1 112 ? -22.315 51.300 67.153 1.00 27.01 109 VAL B N 1
ATOM 3712 C CA . VAL B 1 112 ? -22.043 49.881 67.138 1.00 28.27 109 VAL B CA 1
ATOM 3713 C C . VAL B 1 112 ? -22.685 49.255 65.898 1.00 29.14 109 VAL B C 1
ATOM 3714 O O . VAL B 1 112 ? -22.104 48.376 65.263 1.00 26.87 109 VAL B O 1
ATOM 3718 N N . THR B 1 113 ? -23.863 49.746 65.526 1.00 29.79 110 THR B N 1
ATOM 3719 C CA . THR B 1 113 ? -24.550 49.225 64.352 1.00 28.91 110 THR B CA 1
ATOM 3720 C C . THR B 1 113 ? -24.724 50.264 63.240 1.00 30.86 110 THR B C 1
ATOM 3721 O O . THR B 1 113 ? -24.626 49.954 62.054 1.00 32.55 110 THR B O 1
ATOM 3725 N N . TYR B 1 114 ? -24.982 51.501 63.626 1.00 31.33 111 TYR B N 1
ATOM 3726 C CA . TYR B 1 114 ? -25.152 52.553 62.642 1.00 32.03 111 TYR B CA 1
ATOM 3727 C C . TYR B 1 114 ? -24.179 53.668 62.941 1.00 34.53 111 TYR B C 1
ATOM 3728 O O . TYR B 1 114 ? -24.499 54.589 63.691 1.00 39.22 111 TYR B O 1
ATOM 3737 N N . PRO B 1 115 ? -22.981 53.580 62.353 1.00 34.25 112 PRO B N 1
ATOM 3738 C CA . PRO B 1 115 ? -21.891 54.533 62.558 1.00 34.07 112 PRO B CA 1
ATOM 3739 C C . PRO B 1 115 ? -22.292 55.923 62.107 1.00 34.82 112 PRO B C 1
ATOM 3740 O O . PRO B 1 115 ? -21.713 56.892 62.585 1.00 36.35 112 PRO B O 1
ATOM 3744 N N . GLY B 1 116 ? -23.273 56.005 61.209 1.00 34.30 113 GLY B N 1
ATOM 3745 C CA . GLY B 1 116 ? -23.693 57.266 60.614 1.00 38.57 113 GLY B CA 1
ATOM 3746 C C . GLY B 1 116 ? -24.572 58.127 61.497 1.00 35.75 113 GLY B C 1
ATOM 3747 O O . GLY B 1 116 ? -24.960 59.223 61.102 1.00 38.75 113 GLY B O 1
ATOM 3748 N N . GLU B 1 117 ? -24.874 57.618 62.690 1.00 34.26 114 GLU B N 1
ATOM 3749 C CA . GLU B 1 117 ? -25.610 58.343 63.726 1.00 41.88 114 GLU B CA 1
ATOM 3750 C C . GLU B 1 117 ? -27.107 58.460 63.413 1.00 52.03 114 GLU B C 1
ATOM 3751 O O . GLU B 1 117 ? -27.853 59.129 64.136 1.00 59.12 114 GLU B O 1
ATOM 3757 N N . LYS B 1 118 ? -27.540 57.812 62.334 1.00 46.32 115 LYS B N 1
ATOM 3758 C CA . LYS B 1 118 ? -28.956 57.750 61.994 1.00 36.69 115 LYS B CA 1
ATOM 3759 C C . LYS B 1 118 ? -29.429 56.313 62.058 1.00 38.45 115 LYS B C 1
ATOM 3760 O O . LYS B 1 118 ? -29.012 55.480 61.254 1.00 41.41 115 LYS B O 1
ATOM 3766 N N . THR B 1 119 ? -30.306 56.030 63.015 1.00 39.65 116 THR B N 1
ATOM 3767 C CA . THR B 1 119 ? -30.710 54.656 63.319 1.00 38.76 116 THR B CA 1
ATOM 3768 C C . THR B 1 119 ? -31.500 54.038 62.187 1.00 38.91 116 THR B C 1
ATOM 3769 O O . THR B 1 119 ? -32.400 54.664 61.633 1.00 44.64 116 THR B O 1
ATOM 3773 N N . GLY B 1 120 ? -31.150 52.808 61.837 1.00 36.47 117 GLY B N 1
ATOM 3774 C CA . GLY B 1 120 ? -31.918 52.048 60.871 1.00 37.92 117 GLY B CA 1
ATOM 3775 C C . GLY B 1 120 ? -31.436 52.230 59.448 1.00 41.52 117 GLY B C 1
ATOM 3776 O O . GLY B 1 120 ? -32.074 51.755 58.507 1.00 41.10 117 GLY B O 1
ATOM 3777 N N . GLU B 1 121 ? -30.311 52.918 59.286 1.00 44.80 118 GLU B N 1
ATOM 3778 C CA . GLU B 1 121 ? -29.756 53.167 57.962 1.00 42.31 118 GLU B CA 1
ATOM 3779 C C . GLU B 1 121 ? -28.299 52.730 57.870 1.00 41.17 118 GLU B C 1
ATOM 3780 O O . GLU B 1 121 ? -27.490 53.052 58.743 1.00 41.93 118 GLU B O 1
ATOM 3786 N N . LYS B 1 122 ? -27.978 52.013 56.797 1.00 40.98 119 LYS B N 1
ATOM 3787 C CA . LYS B 1 122 ? -26.616 51.569 56.519 1.00 41.16 119 LYS B CA 1
ATOM 3788 C C . LYS B 1 122 ? -25.948 50.916 57.721 1.00 36.11 119 LYS B C 1
ATOM 3789 O O . LYS B 1 122 ? -24.969 51.433 58.254 1.00 33.01 119 LYS B O 1
ATOM 3795 N N . PRO B 1 123 ? -26.485 49.774 58.157 1.00 40.24 120 PRO B N 1
ATOM 3796 C CA . PRO B 1 123 ? -25.875 49.067 59.284 1.00 38.36 120 PRO B CA 1
ATOM 3797 C C . PRO B 1 123 ? -24.574 48.410 58.870 1.00 37.84 120 PRO B C 1
ATOM 3798 O O . PRO B 1 123 ? -24.409 48.086 57.690 1.00 37.63 120 PRO B O 1
ATOM 3802 N N . ARG B 1 124 ? -23.668 48.229 59.828 1.00 34.77 121 ARG B N 1
ATOM 3803 C CA . ARG B 1 124 ? -22.463 47.447 59.600 1.00 36.29 121 ARG B CA 1
ATOM 3804 C C . ARG B 1 124 ? -22.907 46.123 58.998 1.00 39.03 121 ARG B C 1
ATOM 3805 O O . ARG B 1 124 ? -23.701 45.404 59.595 1.00 38.68 121 ARG B O 1
ATOM 3813 N N . PRO B 1 125 ? -22.421 45.821 57.790 1.00 43.92 122 PRO B N 1
ATOM 3814 C CA . PRO B 1 125 ? -22.859 44.698 56.954 1.00 44.65 122 PRO B CA 1
ATOM 3815 C C . PRO B 1 125 ? -22.925 43.344 57.651 1.00 37.54 122 PRO B C 1
ATOM 3816 O O . PRO B 1 125 ? -23.835 42.580 57.343 1.00 37.04 122 PRO B O 1
ATOM 3820 N N . ASN B 1 126 ? -21.990 43.054 58.554 1.00 35.31 123 ASN B N 1
ATOM 3821 C CA . ASN B 1 126 ? -21.897 41.725 59.159 1.00 31.56 123 ASN B CA 1
ATOM 3822 C C . ASN B 1 126 ? -22.425 41.638 60.585 1.00 28.58 123 ASN B C 1
ATOM 3823 O O . ASN B 1 126 ? -22.338 40.583 61.217 1.00 30.23 123 ASN B O 1
ATOM 3828 N N . VAL B 1 127 ? -22.964 42.745 61.086 1.00 28.88 124 VAL B N 1
ATOM 3829 C CA . VAL B 1 127 ? -23.309 42.851 62.499 1.00 28.51 124 VAL B CA 1
ATOM 3830 C C . VAL B 1 127 ? -24.805 42.968 62.738 1.00 30.55 124 VAL B C 1
ATOM 3831 O O . VAL B 1 127 ? -25.481 43.810 62.145 1.00 33.49 124 VAL B O 1
ATOM 3835 N N . PHE B 1 128 ? -25.315 42.123 63.625 1.00 28.27 125 PHE B N 1
ATOM 3836 C CA . PHE B 1 128 ? -26.714 42.185 64.014 1.00 30.87 125 PHE B CA 1
ATOM 3837 C C . PHE B 1 128 ? -26.847 42.362 65.533 1.00 28.32 125 PHE B C 1
ATOM 3838 O O . PHE B 1 128 ? -26.103 41.764 66.304 1.00 29.95 125 PHE B O 1
ATOM 3846 N N . SER B 1 129 ? -27.777 43.217 65.950 1.00 27.85 126 SER B N 1
ATOM 3847 C CA . SER B 1 129 ? -27.830 43.672 67.336 1.00 25.59 126 SER B CA 1
ATOM 3848 C C . SER B 1 129 ? -29.141 43.327 68.025 1.00 27.93 126 SER B C 1
ATOM 3849 O O . SER B 1 129 ? -30.231 43.531 67.475 1.00 29.74 126 SER B O 1
ATOM 3852 N N . PHE B 1 130 ? -29.020 42.815 69.244 1.00 24.80 127 PHE B N 1
ATOM 3853 C CA . PHE B 1 130 ? -30.163 42.376 70.018 1.00 19.36 127 PHE B CA 1
ATOM 3854 C C . PHE B 1 130 ? -30.220 43.265 71.234 1.00 17.32 127 PHE B C 1
ATOM 3855 O O . PHE B 1 130 ? -30.838 42.949 72.238 1.00 21.87 127 PHE B O 1
ATOM 3863 N N . ALA B 1 131 ? -29.551 44.401 71.110 1.00 22.03 128 ALA B N 1
ATOM 3864 C CA . ALA B 1 131 ? -29.501 45.388 72.164 1.00 22.68 128 ALA B CA 1
ATOM 3865 C C . ALA B 1 131 ? -30.734 46.262 72.134 1.00 22.30 128 ALA B C 1
ATOM 3866 O O . ALA B 1 131 ? -31.377 46.432 71.096 1.00 20.66 128 ALA B O 1
ATOM 3868 N N . LEU B 1 132 ? -31.071 46.799 73.294 1.00 21.95 129 LEU B N 1
ATOM 3869 C CA . LEU B 1 132 ? -31.912 47.968 73.380 1.00 22.96 129 LEU B CA 1
ATOM 3870 C C . LEU B 1 132 ? -30.973 49.143 73.127 1.00 27.79 129 LEU B C 1
ATOM 3871 O O . LEU B 1 132 ? -30.069 49.379 73.903 1.00 23.35 129 LEU B O 1
ATOM 3876 N N . GLN B 1 133 ? -31.157 49.873 72.035 1.00 28.22 130 GLN B N 1
ATOM 3877 C CA . GLN B 1 133 ? -30.272 50.999 71.761 1.00 25.04 130 GLN B CA 1
ATOM 3878 C C . GLN B 1 133 ? -30.616 52.184 72.651 1.00 24.76 130 GLN B C 1
ATOM 3879 O O . GLN B 1 133 ? -31.763 52.349 73.065 1.00 25.54 130 GLN B O 1
ATOM 3885 N N . ASN B 1 134 ? -29.623 53.008 72.948 1.00 23.11 131 ASN B N 1
ATOM 3886 C CA . ASN B 1 134 ? -29.844 54.132 73.840 1.00 29.23 131 ASN B CA 1
ATOM 3887 C C . ASN B 1 134 ? -30.804 55.171 73.285 1.00 30.21 131 ASN B C 1
ATOM 3888 O O . ASN B 1 134 ? -31.434 55.896 74.051 1.00 34.67 131 ASN B O 1
ATOM 3893 N N . ASP B 1 135 ? -30.913 55.247 71.961 1.00 29.36 132 ASP B N 1
ATOM 3894 C CA . ASP B 1 135 ? -31.825 56.198 71.329 1.00 30.38 132 ASP B CA 1
ATOM 3895 C C . ASP B 1 135 ? -33.243 55.653 71.304 1.00 33.88 132 ASP B C 1
ATOM 3896 O O . ASP B 1 135 ? -34.160 56.301 70.805 1.00 38.94 132 ASP B O 1
ATOM 3901 N N . ILE B 1 136 ? -33.417 54.450 71.832 1.00 31.94 133 ILE B N 1
ATOM 3902 C CA . ILE B 1 136 ? -34.737 53.851 71.948 1.00 31.77 133 ILE B CA 1
ATOM 3903 C C . ILE B 1 136 ? -35.158 53.797 73.424 1.00 29.52 133 ILE B C 1
ATOM 3904 O O . ILE B 1 136 ? -36.311 54.047 73.758 1.00 28.35 133 ILE B O 1
ATOM 3909 N N . GLU B 1 137 ? -34.210 53.511 74.310 1.00 28.28 134 GLU B N 1
ATOM 3910 C CA . GLU B 1 137 ? -34.499 53.551 75.738 1.00 28.37 134 GLU B CA 1
ATOM 3911 C C . GLU B 1 137 ? -34.821 54.971 76.195 1.00 28.76 134 GLU B C 1
ATOM 3912 O O . GLU B 1 137 ? -35.713 55.176 77.011 1.00 28.88 134 GLU B O 1
ATOM 3918 N N . ALA B 1 138 ? -34.081 55.938 75.661 1.00 26.91 135 ALA B N 1
ATOM 3919 C CA . ALA B 1 138 ? -34.218 57.340 76.048 1.00 29.42 135 ALA B CA 1
ATOM 3920 C C . ALA B 1 138 ? -35.599 57.900 75.709 1.00 32.14 135 ALA B C 1
ATOM 3921 O O . ALA B 1 138 ? -36.124 58.776 76.403 1.00 28.44 135 ALA B O 1
ATOM 3923 N N . VAL B 1 139 ? -36.175 57.395 74.626 1.00 30.29 136 VAL B N 1
ATOM 3924 C CA . VAL B 1 139 ? -37.515 57.784 74.235 1.00 33.06 136 VAL B CA 1
ATOM 3925 C C . VAL B 1 139 ? -38.455 57.484 75.370 1.00 31.18 136 VAL B C 1
ATOM 3926 O O . VAL B 1 139 ? -39.110 58.368 75.880 1.00 37.51 136 VAL B O 1
ATOM 3930 N N . ALA B 1 140 ? -38.495 56.226 75.775 1.00 28.21 137 ALA B N 1
ATOM 3931 C CA . ALA B 1 140 ? -39.379 55.807 76.844 1.00 27.08 137 ALA B CA 1
ATOM 3932 C C . ALA B 1 140 ? -39.060 56.558 78.131 1.00 28.08 137 ALA B C 1
ATOM 3933 O O . ALA B 1 140 ? -39.956 56.972 78.869 1.00 26.89 137 ALA B O 1
ATOM 3943 N N . GLY B 1 142 ? -37.053 59.489 78.649 1.00 29.57 139 GLY B N 1
ATOM 3944 C CA . GLY B 1 142 ? -37.214 60.926 78.580 1.00 32.90 139 GLY B CA 1
ATOM 3945 C C . GLY B 1 142 ? -38.680 61.309 78.602 1.00 34.66 139 GLY B C 1
ATOM 3946 O O . GLY B 1 142 ? -39.061 62.308 79.203 1.00 40.36 139 GLY B O 1
ATOM 3947 N N A GLU B 1 143 ? -39.509 60.513 77.935 0.67 32.71 140 GLU B N 1
ATOM 3948 N N B GLU B 1 143 ? -39.502 60.500 77.945 0.33 33.58 140 GLU B N 1
ATOM 3949 C CA A GLU B 1 143 ? -40.942 60.736 77.966 0.67 36.28 140 GLU B CA 1
ATOM 3950 C CA B GLU B 1 143 ? -40.942 60.688 77.944 0.33 36.76 140 GLU B CA 1
ATOM 3951 C C A GLU B 1 143 ? -41.434 60.698 79.392 0.67 35.97 140 GLU B C 1
ATOM 3952 C C B GLU B 1 143 ? -41.461 60.663 79.367 0.33 36.05 140 GLU B C 1
ATOM 3953 O O A GLU B 1 143 ? -42.247 61.523 79.799 0.67 37.81 140 GLU B O 1
ATOM 3954 O O B GLU B 1 143 ? -42.307 61.469 79.751 0.33 37.61 140 GLU B O 1
ATOM 3965 N N . TYR B 1 144 ? -40.941 59.725 80.147 1.00 34.08 141 TYR B N 1
ATOM 3966 C CA . TYR B 1 144 ? -41.395 59.531 81.508 1.00 31.11 141 TYR B CA 1
ATOM 3967 C C . TYR B 1 144 ? -40.996 60.684 82.402 1.00 28.80 141 TYR B C 1
ATOM 3968 O O . TYR B 1 144 ? -41.821 61.240 83.122 1.00 33.70 141 TYR B O 1
ATOM 3977 N N . LEU B 1 145 ? -39.715 61.020 82.371 1.00 28.66 142 LEU B N 1
ATOM 3978 C CA . LEU B 1 145 ? -39.185 62.049 83.248 1.00 31.81 142 LEU B CA 1
ATOM 3979 C C . LEU B 1 145 ? -39.768 63.430 82.945 1.00 37.69 142 LEU B C 1
ATOM 3980 O O . LEU B 1 145 ? -39.965 64.241 83.856 1.00 41.85 142 LEU B O 1
ATOM 3985 N N . ALA B 1 146 ? -40.028 63.699 81.669 1.00 36.39 143 ALA B N 1
ATOM 3986 C CA . ALA B 1 146 ? -40.630 64.963 81.267 1.00 35.99 143 ALA B CA 1
ATOM 3987 C C . ALA B 1 146 ? -41.921 65.196 82.047 1.00 36.03 143 ALA B C 1
ATOM 3988 O O . ALA B 1 146 ? -42.060 66.193 82.751 1.00 36.51 143 ALA B O 1
ATOM 3990 N N . LYS B 1 147 ? -42.852 64.257 81.926 1.00 37.96 144 LYS B N 1
ATOM 3991 C CA . LYS B 1 147 ? -44.094 64.281 82.686 1.00 40.65 144 LYS B CA 1
ATOM 3992 C C . LYS B 1 147 ? -43.834 64.463 84.176 1.00 40.91 144 LYS B C 1
ATOM 3993 O O . LYS B 1 147 ? -44.507 65.239 84.853 1.00 44.92 144 LYS B O 1
ATOM 3999 N N . LYS B 1 148 ? -42.820 63.767 84.667 1.00 37.58 145 LYS B N 1
ATOM 4000 C CA . LYS B 1 148 ? -42.657 63.543 86.091 1.00 32.34 145 LYS B CA 1
ATOM 4001 C C . LYS B 1 148 ? -41.947 64.653 86.853 1.00 30.61 145 LYS B C 1
ATOM 4002 O O . LYS B 1 148 ? -42.434 65.099 87.881 1.00 35.63 145 LYS B O 1
ATOM 4008 N N . PHE B 1 149 ? -40.796 65.095 86.366 1.00 30.97 146 PHE B N 1
ATOM 4009 C CA . PHE B 1 149 ? -39.967 66.016 87.141 1.00 32.00 146 PHE B CA 1
ATOM 4010 C C . PHE B 1 149 ? -39.596 67.282 86.397 1.00 35.98 146 PHE B C 1
ATOM 4011 O O . PHE B 1 149 ? -39.504 67.295 85.175 1.00 41.38 146 PHE B O 1
ATOM 4019 N N . LYS B 1 150 ? -39.349 68.343 87.152 1.00 38.73 147 LYS B N 1
ATOM 4020 C CA . LYS B 1 150 ? -39.008 69.629 86.563 1.00 41.21 147 LYS B CA 1
ATOM 4021 C C . LYS B 1 150 ? -37.497 69.819 86.575 1.00 41.40 147 LYS B C 1
ATOM 4022 O O . LYS B 1 150 ? -36.930 70.372 85.640 1.00 43.93 147 LYS B O 1
ATOM 4028 N N . ARG B 1 151 ? -36.847 69.348 87.634 1.00 39.18 148 ARG B N 1
ATOM 4029 C CA . ARG B 1 151 ? -35.406 69.489 87.760 1.00 39.51 148 ARG B CA 1
ATOM 4030 C C . ARG B 1 151 ? -34.762 68.125 87.810 1.00 42.57 148 ARG B C 1
ATOM 4031 O O . ARG B 1 151 ? -34.877 67.397 88.798 1.00 43.59 148 ARG B O 1
ATOM 4039 N N . VAL B 1 152 ? -34.079 67.774 86.734 1.00 41.16 149 VAL B N 1
ATOM 4040 C CA . VAL B 1 152 ? -33.468 66.466 86.671 1.00 39.40 149 VAL B CA 1
ATOM 4041 C C . VAL B 1 152 ? -31.971 66.549 86.433 1.00 33.69 149 VAL B C 1
ATOM 4042 O O . VAL B 1 152 ? -31.502 67.318 85.594 1.00 34.81 149 VAL B O 1
ATOM 4046 N N . GLY B 1 153 ? -31.234 65.750 87.192 1.00 32.15 150 GLY B N 1
ATOM 4047 C CA . GLY B 1 153 ? -29.830 65.538 86.930 1.00 29.03 150 GLY B CA 1
ATOM 4048 C C . GLY B 1 153 ? -29.602 64.155 86.359 1.00 28.41 150 GLY B C 1
ATOM 4049 O O . GLY B 1 153 ? -30.308 63.208 86.693 1.00 25.55 150 GLY B O 1
ATOM 4050 N N . ILE B 1 154 ? -28.610 64.036 85.490 1.00 27.98 151 ILE B N 1
ATOM 4051 C CA . ILE B 1 154 ? -28.253 62.751 84.924 1.00 25.44 151 ILE B CA 1
ATOM 4052 C C . ILE B 1 154 ? -26.818 62.390 85.262 1.00 31.12 151 ILE B C 1
ATOM 4053 O O . ILE B 1 154 ? -25.897 63.151 84.981 1.00 33.43 151 ILE B O 1
ATOM 4058 N N . ILE B 1 155 ? -26.617 61.217 85.841 1.00 28.08 152 ILE B N 1
ATOM 4059 C CA . ILE B 1 155 ? -25.267 60.727 86.058 1.00 29.18 152 ILE B CA 1
ATOM 4060 C C . ILE B 1 155 ? -25.053 59.462 85.231 1.00 30.29 152 ILE B C 1
ATOM 4061 O O . ILE B 1 155 ? -25.939 58.620 85.136 1.00 27.14 152 ILE B O 1
ATOM 4066 N N . HIS B 1 156 ? -23.885 59.338 84.613 1.00 31.96 153 HIS B N 1
ATOM 4067 C CA . HIS B 1 156 ? -23.640 58.234 83.692 1.00 29.31 153 HIS B CA 1
ATOM 4068 C C . HIS B 1 156 ? -22.207 57.715 83.843 1.00 30.30 153 HIS B C 1
ATOM 4069 O O . HIS B 1 156 ? -21.299 58.478 84.181 1.00 27.46 153 HIS B O 1
ATOM 4076 N N . GLU B 1 157 ? -22.000 56.419 83.618 1.00 24.98 154 GLU B N 1
ATOM 4077 C CA . GLU B 1 157 ? -20.642 55.884 83.611 1.00 24.36 154 GLU B CA 1
ATOM 4078 C C . GLU B 1 157 ? -19.905 56.537 82.452 1.00 30.75 154 GLU B C 1
ATOM 4079 O O . GLU B 1 157 ? -20.532 56.993 81.492 1.00 33.34 154 GLU B O 1
ATOM 4085 N N . SER B 1 158 ? -18.581 56.585 82.532 1.00 28.58 155 SER B N 1
ATOM 4086 C CA . SER B 1 158 ? -17.798 57.315 81.542 1.00 29.47 155 SER B CA 1
ATOM 4087 C C . SER B 1 158 ? -17.523 56.544 80.248 1.00 33.46 155 SER B C 1
ATOM 4088 O O . SER B 1 158 ? -16.608 56.888 79.504 1.00 38.44 155 SER B O 1
ATOM 4091 N N . THR B 1 159 ? -18.312 55.511 79.975 1.00 29.63 156 THR B N 1
ATOM 4092 C CA . THR B 1 159 ? -18.179 54.757 78.734 1.00 28.84 156 THR B CA 1
ATOM 4093 C C . THR B 1 159 ? -19.094 55.364 77.691 1.00 31.51 156 THR B C 1
ATOM 4094 O O . THR B 1 159 ? -19.863 56.266 77.999 1.00 31.94 156 THR B O 1
ATOM 4098 N N . ALA B 1 160 ? -19.029 54.864 76.462 1.00 30.01 157 ALA B N 1
ATOM 4099 C CA . ALA B 1 160 ? -19.914 55.361 75.416 1.00 28.73 157 ALA B CA 1
ATOM 4100 C C . ALA B 1 160 ? -21.370 55.005 75.688 1.00 29.57 157 ALA B C 1
ATOM 4101 O O . ALA B 1 160 ? -22.278 55.606 75.123 1.00 36.64 157 ALA B O 1
ATOM 4103 N N . TYR B 1 161 ? -21.595 54.020 76.544 1.00 28.19 158 TYR B N 1
ATOM 4104 C CA . TYR B 1 161 ? -22.944 53.693 76.955 1.00 27.91 158 TYR B CA 1
ATOM 4105 C C . TYR B 1 161 ? -23.515 54.860 77.751 1.00 28.56 158 TYR B C 1
ATOM 4106 O O . TYR B 1 161 ? -24.616 55.332 77.478 1.00 30.46 158 TYR B O 1
ATOM 4115 N N . GLY B 1 162 ? -22.759 55.339 78.729 1.00 25.34 159 GLY B N 1
ATOM 4116 C CA . GLY B 1 162 ? -23.253 56.400 79.577 1.00 23.23 159 GLY B CA 1
ATOM 4117 C C . GLY B 1 162 ? -23.256 57.713 78.834 1.00 27.43 159 GLY B C 1
ATOM 4118 O O . GLY B 1 162 ? -24.123 58.556 79.043 1.00 27.28 159 GLY B O 1
ATOM 4119 N N . VAL B 1 163 ? -22.285 57.875 77.945 1.00 28.92 160 VAL B N 1
ATOM 4120 C CA . VAL B 1 163 ? -22.048 59.163 77.304 1.00 31.26 160 VAL B CA 1
ATOM 4121 C C . VAL B 1 163 ? -23.039 59.438 76.171 1.00 33.49 160 VAL B C 1
ATOM 4122 O O . VAL B 1 163 ? -23.580 60.541 76.069 1.00 39.06 160 VAL B O 1
ATOM 4126 N N . THR B 1 164 ? -23.302 58.440 75.336 1.00 28.11 161 THR B N 1
ATOM 4127 C CA . THR B 1 164 ? -24.337 58.586 74.325 1.00 29.66 161 THR B CA 1
ATOM 4128 C C . THR B 1 164 ? -25.684 58.355 74.984 1.00 28.51 161 THR B C 1
ATOM 4129 O O . THR B 1 164 ? -26.731 58.654 74.413 1.00 28.11 161 THR B O 1
ATOM 4133 N N . GLY B 1 165 ? -25.637 57.809 76.194 1.00 27.58 162 GLY B N 1
ATOM 4134 C CA . GLY B 1 165 ? -26.828 57.632 76.989 1.00 28.45 162 GLY B CA 1
ATOM 4135 C C . GLY B 1 165 ? -27.331 58.988 77.424 1.00 32.83 162 GLY B C 1
ATOM 4136 O O . GLY B 1 165 ? -28.479 59.343 77.162 1.00 33.46 162 GLY B O 1
ATOM 4137 N N . VAL B 1 166 ? -26.465 59.745 78.091 1.00 29.96 163 VAL B N 1
ATOM 4138 C CA . VAL B 1 166 ? -26.839 61.048 78.613 1.00 29.31 163 VAL B CA 1
ATOM 4139 C C . VAL B 1 166 ? -27.214 61.949 77.451 1.00 35.01 163 VAL B C 1
ATOM 4140 O O . VAL B 1 166 ? -28.092 62.808 77.582 1.00 38.31 163 VAL B O 1
ATOM 4144 N N . ASP B 1 167 ? -26.577 61.719 76.305 1.00 33.15 164 ASP B N 1
ATOM 4145 C CA . ASP B 1 167 ? -26.881 62.465 75.087 1.00 39.78 164 ASP B CA 1
ATOM 4146 C C . ASP B 1 167 ? -28.321 62.257 74.630 1.00 38.39 164 ASP B C 1
ATOM 4147 O O . ASP B 1 167 ? -29.118 63.198 74.613 1.00 43.44 164 ASP B O 1
ATOM 4152 N N . TYR B 1 168 ? -28.651 61.027 74.258 1.00 31.38 165 TYR B N 1
ATOM 4153 C CA . TYR B 1 168 ? -29.988 60.709 73.794 1.00 28.36 165 TYR B CA 1
ATOM 4154 C C . TYR B 1 168 ? -31.065 61.038 74.817 1.00 31.16 165 TYR B C 1
ATOM 4155 O O . TYR B 1 168 ? -32.122 61.560 74.465 1.00 38.28 165 TYR B O 1
ATOM 4164 N N . LEU B 1 169 ? -30.793 60.752 76.083 1.00 28.24 166 LEU B N 1
ATOM 4165 C CA . LEU B 1 169 ? -31.762 61.037 77.133 1.00 30.80 166 LEU B CA 1
ATOM 4166 C C . LEU B 1 169 ? -32.185 62.504 77.134 1.00 32.67 166 LEU B C 1
ATOM 4167 O O . LEU B 1 169 ? -33.370 62.810 77.076 1.00 28.88 166 LEU B O 1
ATOM 4172 N N . ALA B 1 170 ? -31.212 63.406 77.185 1.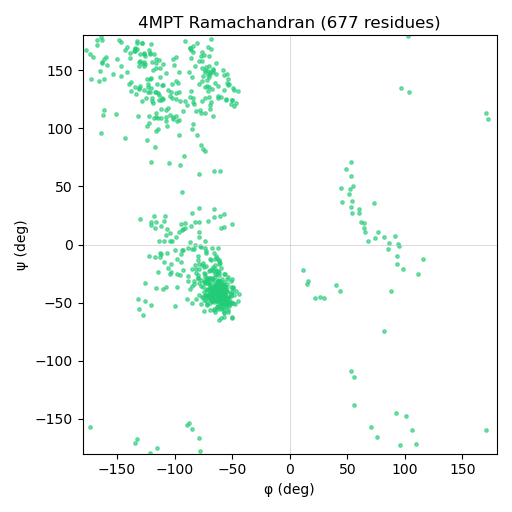00 35.19 167 ALA B N 1
ATOM 4173 C CA . ALA B 1 170 ? -31.507 64.836 77.193 1.00 36.23 167 ALA B CA 1
ATOM 4174 C C . ALA B 1 170 ? -32.402 65.212 76.023 1.00 37.68 167 ALA B C 1
ATOM 4175 O O . ALA B 1 170 ? -33.378 65.941 76.181 1.00 40.27 167 ALA B O 1
ATOM 4177 N N . ALA B 1 171 ? -32.062 64.695 74.850 1.00 38.94 168 ALA B N 1
ATOM 4178 C CA . ALA B 1 171 ? -32.802 65.005 73.640 1.00 40.91 168 ALA B CA 1
ATOM 4179 C C . ALA B 1 171 ? -34.269 64.654 73.802 1.00 46.73 168 ALA B C 1
ATOM 4180 O O . ALA B 1 171 ? -35.131 65.525 73.688 1.00 52.61 168 ALA B O 1
ATOM 4182 N N . SER B 1 172 ? -34.548 63.382 74.077 1.00 43.36 169 SER B N 1
ATOM 4183 C CA . SER B 1 172 ? -35.929 62.905 74.194 1.00 41.80 169 SER B CA 1
ATOM 4184 C C . SER B 1 172 ? -36.729 63.717 75.214 1.00 39.08 169 SER B C 1
ATOM 4185 O O . SER B 1 172 ? -37.891 64.051 74.981 1.00 40.42 169 SER B O 1
ATOM 4188 N N . ILE B 1 173 ? -36.089 64.038 76.332 1.00 35.96 170 ILE B N 1
ATOM 4189 C CA . ILE B 1 173 ? -36.647 64.957 77.315 1.00 38.12 170 ILE B CA 1
ATOM 4190 C C . ILE B 1 173 ? -37.051 66.289 76.679 1.00 39.64 170 ILE B C 1
ATOM 4191 O O . ILE B 1 173 ? -38.164 66.769 76.878 1.00 41.37 170 ILE B O 1
ATOM 4196 N N . ALA B 1 174 ? -36.139 66.880 75.916 1.00 41.03 171 ALA B N 1
ATOM 4197 C CA . ALA B 1 174 ? -36.406 68.139 75.238 1.00 40.19 171 ALA B CA 1
ATOM 4198 C C . ALA B 1 174 ? -37.513 67.971 74.213 1.00 39.21 171 ALA B C 1
ATOM 4199 O O . ALA B 1 174 ? -38.389 68.822 74.092 1.00 44.12 171 ALA B O 1
ATOM 4201 N N . LYS B 1 175 ? -37.456 66.872 73.472 1.00 39.02 172 LYS B N 1
ATOM 4202 C CA . LYS B 1 175 ? -38.479 66.531 72.491 1.00 44.19 172 LYS B CA 1
ATOM 4203 C C . LYS B 1 175 ? -39.866 66.466 73.126 1.00 45.82 172 LYS B C 1
ATOM 4204 O O . LYS B 1 175 ? -40.854 66.933 72.551 1.00 49.02 172 LYS B O 1
ATOM 4210 N N . ASN B 1 176 ? -39.931 65.899 74.323 1.00 40.67 173 ASN B N 1
ATOM 4211 C CA . ASN B 1 176 ? -41.201 65.674 74.987 1.00 35.18 173 ASN B CA 1
ATOM 4212 C C . ASN B 1 176 ? -41.663 66.877 75.778 1.00 40.35 173 ASN B C 1
ATOM 4213 O O . ASN B 1 176 ? -42.548 66.766 76.624 1.00 41.19 173 ASN B O 1
ATOM 4218 N N . GLY B 1 177 ? -41.064 68.029 75.500 1.00 42.35 174 GLY B N 1
ATOM 4219 C CA . GLY B 1 177 ? -41.465 69.255 76.160 1.00 44.15 174 GLY B CA 1
ATOM 4220 C C . GLY B 1 177 ? -40.995 69.278 77.595 1.00 46.47 174 GLY B C 1
ATOM 4221 O O . GLY B 1 177 ? -41.685 69.778 78.480 1.00 49.03 174 GLY B O 1
ATOM 4222 N N . GLY B 1 178 ? -39.813 68.721 77.825 1.00 47.49 175 GLY B N 1
ATOM 4223 C CA . GLY B 1 178 ? -39.214 68.744 79.142 1.00 48.59 175 GLY B CA 1
ATOM 4224 C C . GLY B 1 178 ? -38.010 69.664 79.183 1.00 55.60 175 GLY B C 1
ATOM 4225 O O . GLY B 1 178 ? -37.373 69.924 78.157 1.00 60.72 175 GLY B O 1
ATOM 4226 N N . ALA B 1 179 ? -37.696 70.156 80.376 1.00 51.04 176 ALA B N 1
ATOM 4227 C CA . ALA B 1 179 ? -36.565 71.051 80.558 1.00 46.20 176 ALA B CA 1
ATOM 4228 C C . ALA B 1 179 ? -35.241 70.362 80.295 1.00 46.67 176 ALA B C 1
ATOM 4229 O O . ALA B 1 179 ? -35.096 69.158 80.509 1.00 45.10 176 ALA B O 1
ATOM 4231 N N . LYS B 1 180 ? -34.277 71.143 79.829 1.00 46.78 177 LYS B N 1
ATOM 4232 C CA . LYS B 1 180 ? -32.904 70.700 79.762 1.00 42.26 177 LYS B CA 1
ATOM 4233 C C . LYS B 1 180 ? -32.469 70.228 81.140 1.00 41.62 177 LYS B C 1
ATOM 4234 O O . LYS B 1 180 ? -32.811 70.849 82.144 1.00 41.82 177 LYS B O 1
ATOM 4240 N N . PRO B 1 181 ? -31.724 69.114 81.190 1.00 42.25 178 PRO B N 1
ATOM 4241 C CA . PRO B 1 181 ? -31.191 68.573 82.445 1.00 38.31 178 PRO B CA 1
ATOM 4242 C C . PRO B 1 181 ? -30.504 69.629 83.306 1.00 39.16 178 PRO B C 1
ATOM 4243 O O . PRO B 1 181 ? -29.685 70.419 82.830 1.00 38.03 178 PRO B O 1
ATOM 4247 N N . VAL B 1 182 ? -30.854 69.625 84.585 1.00 39.16 179 VAL B N 1
ATOM 4248 C CA . VAL B 1 182 ? -30.390 70.624 85.534 1.00 38.60 179 VAL B CA 1
ATOM 4249 C C . VAL B 1 182 ? -28.890 70.483 85.836 1.00 42.06 179 VAL B C 1
ATOM 4250 O O . VAL B 1 182 ? -28.245 71.446 86.262 1.00 44.83 179 VAL B O 1
ATOM 4254 N N . ALA B 1 183 ? -28.341 69.290 85.590 1.00 41.43 180 ALA B N 1
ATOM 4255 C CA . ALA B 1 183 ? -26.931 68.985 85.852 1.00 34.80 180 ALA B CA 1
ATOM 4256 C C . ALA B 1 183 ? -26.584 67.607 85.303 1.00 31.98 180 ALA B C 1
ATOM 4257 O O . ALA B 1 183 ? -27.393 66.696 85.375 1.00 35.92 180 ALA B O 1
ATOM 4259 N N . THR B 1 184 ? -25.387 67.442 84.754 1.00 34.28 181 THR B N 1
ATOM 4260 C CA . THR B 1 184 ? -24.934 66.110 84.337 1.00 32.32 181 THR B CA 1
ATOM 4261 C C . THR B 1 184 ? -23.500 65.829 84.793 1.00 35.30 181 THR B C 1
ATOM 4262 O O . THR B 1 184 ? -22.625 66.688 84.658 1.00 38.18 181 THR B O 1
ATOM 4266 N N . ASP B 1 185 ? -23.260 64.631 85.328 1.00 33.23 182 ASP B N 1
ATOM 4267 C CA . ASP B 1 185 ? -21.922 64.255 85.785 1.00 29.35 182 ASP B CA 1
ATOM 4268 C C . ASP B 1 185 ? -21.608 62.784 85.499 1.00 30.68 182 ASP B C 1
ATOM 4269 O O . ASP B 1 185 ? -22.503 62.011 85.165 1.00 29.81 182 ASP B O 1
ATOM 4274 N N . SER B 1 186 ? -20.335 62.408 85.643 1.00 34.32 183 SER B N 1
ATOM 4275 C CA . SER B 1 186 ? -19.873 61.057 85.317 1.00 30.35 183 SER B CA 1
ATOM 4276 C C . SER B 1 186 ? -18.974 60.455 86.388 1.00 25.87 183 SER B C 1
ATOM 4277 O O . SER B 1 186 ? -18.492 61.143 87.280 1.00 27.03 183 SER B O 1
ATOM 4280 N N . TYR B 1 187 ? -18.758 59.151 86.284 1.00 29.06 184 TYR B N 1
ATOM 4281 C CA . TYR B 1 187 ? -17.807 58.434 87.124 1.00 27.88 184 TYR B CA 1
ATOM 4282 C C . TYR B 1 187 ? -17.144 57.423 86.230 1.00 28.44 184 TYR B C 1
ATOM 4283 O O . TYR B 1 187 ? -17.591 57.197 85.101 1.00 32.69 184 TYR B O 1
ATOM 4292 N N . ASN B 1 188 ? -16.094 56.789 86.730 1.00 27.51 185 ASN B N 1
ATOM 4293 C CA . ASN B 1 188 ? -15.544 55.639 86.031 1.00 27.75 185 ASN B CA 1
ATOM 4294 C C . ASN B 1 188 ? -16.098 54.341 86.609 1.00 26.13 185 ASN B C 1
ATOM 4295 O O . ASN B 1 188 ? -16.425 54.271 87.796 1.00 28.54 185 ASN B O 1
ATOM 4300 N N . GLN B 1 189 ? -16.227 53.326 85.762 1.00 24.33 186 GLN B N 1
ATOM 4301 C CA . GLN B 1 189 ? -16.722 52.040 86.215 1.00 21.89 186 GLN B CA 1
ATOM 4302 C C . GLN B 1 189 ? -15.887 51.609 87.404 1.00 22.68 186 GLN B C 1
ATOM 4303 O O . GLN B 1 189 ? -14.679 51.818 87.416 1.00 29.61 186 GLN B O 1
ATOM 4309 N N . GLY B 1 190 ? -16.532 51.066 88.428 1.00 19.52 187 GLY B N 1
ATOM 4310 C CA . GLY B 1 190 ? -15.819 50.586 89.598 1.00 21.99 187 GLY B CA 1
ATOM 4311 C C . GLY B 1 190 ? -15.333 51.648 90.566 1.00 23.25 187 GLY B C 1
ATOM 4312 O O . GLY B 1 190 ? -14.551 51.345 91.463 1.00 26.05 187 GLY B O 1
ATOM 4313 N N . ALA B 1 191 ? -15.788 52.883 90.385 1.00 21.21 188 ALA B N 1
ATOM 4314 C CA . ALA B 1 191 ? -15.466 53.954 91.318 1.00 24.75 188 ALA B CA 1
ATOM 4315 C C . ALA B 1 191 ? -15.925 53.536 92.698 1.00 30.43 188 ALA B C 1
ATOM 4316 O O . ALA B 1 191 ? -17.013 53.002 92.845 1.00 35.13 188 ALA B O 1
ATOM 4318 N N A GLN B 1 192 ? -15.098 53.775 93.707 0.55 31.58 189 GLN B N 1
ATOM 4319 N N B GLN B 1 192 ? -15.097 53.777 93.708 0.45 31.84 189 GLN B N 1
ATOM 4320 C CA A GLN B 1 192 ? -15.420 53.328 95.056 0.55 35.01 189 GLN B CA 1
ATOM 4321 C CA B GLN B 1 192 ? -15.415 53.348 95.067 0.45 35.10 189 GLN B CA 1
ATOM 4322 C C A GLN B 1 192 ? -16.191 54.385 95.836 0.55 38.56 189 GLN B C 1
ATOM 4323 C C B GLN B 1 192 ? -16.201 54.405 95.829 0.45 38.57 189 GLN B C 1
ATOM 4324 O O A GLN B 1 192 ? -16.927 54.059 96.771 0.55 39.73 189 GLN B O 1
ATOM 4325 O O B GLN B 1 192 ? -16.952 54.082 96.753 0.45 39.66 189 GLN B O 1
ATOM 4336 N N A ASP B 1 193 ? -16.011 55.647 95.446 0.55 40.85 190 ASP B N 1
ATOM 4337 N N B ASP B 1 193 ? -16.009 55.664 95.445 0.45 40.74 190 ASP B N 1
ATOM 4338 C CA A ASP B 1 193 ? -16.669 56.784 96.092 0.55 41.53 190 ASP B CA 1
ATOM 4339 C CA B ASP B 1 193 ? -16.668 56.797 96.092 0.45 41.53 190 ASP B CA 1
ATOM 4340 C C A ASP B 1 193 ? -17.177 57.763 95.035 0.55 41.49 190 ASP B C 1
ATOM 4341 C C B ASP B 1 193 ? -17.177 57.770 95.035 0.45 41.45 190 ASP B C 1
ATOM 4342 O O A ASP B 1 193 ? -16.440 58.131 94.121 0.55 39.52 190 ASP B O 1
ATOM 4343 O O B ASP B 1 193 ? -16.441 58.139 94.120 0.45 39.77 190 ASP B O 1
ATOM 4360 N N . THR B 1 195 ? -18.859 61.118 95.468 1.00 34.47 192 THR B N 1
ATOM 4361 C CA . THR B 1 195 ? -19.385 62.312 96.130 1.00 34.53 192 THR B CA 1
ATOM 4362 C C . THR B 1 195 ? -19.464 63.577 95.265 1.00 28.85 192 THR B C 1
ATOM 4363 O O . THR B 1 195 ? -20.384 64.377 95.421 1.00 29.63 192 THR B O 1
ATOM 4367 N N . ALA B 1 196 ? -18.512 63.763 94.362 1.00 29.33 193 ALA B N 1
ATOM 4368 C CA . ALA B 1 196 ? -18.508 64.953 93.514 1.00 28.32 193 ALA B CA 1
ATOM 4369 C C . ALA B 1 196 ? -19.805 65.049 92.735 1.00 32.05 193 ALA B C 1
ATOM 4370 O O . ALA B 1 196 ? -20.516 66.049 92.804 1.00 36.45 193 ALA B O 1
ATOM 4372 N N . GLN B 1 197 ? -20.094 63.985 91.997 1.00 32.63 194 GLN B N 1
ATOM 4373 C CA . GLN B 1 197 ? -21.297 63.864 91.183 1.00 30.58 194 GLN B CA 1
ATOM 4374 C C . GLN B 1 197 ? -22.583 64.120 91.961 1.00 29.46 194 GLN B C 1
ATOM 4375 O O . GLN B 1 197 ? -23.384 64.973 91.585 1.00 31.08 194 GLN B O 1
ATOM 4381 N N . VAL B 1 198 ? -22.783 63.371 93.039 1.00 27.36 195 VAL B N 1
ATOM 4382 C CA . VAL B 1 198 ? -23.988 63.517 93.845 1.00 29.97 195 VAL B CA 1
ATOM 4383 C C . VAL B 1 198 ? -24.106 64.951 94.375 1.00 31.65 195 VAL B C 1
ATOM 4384 O O . VAL B 1 198 ? -25.193 65.532 94.404 1.00 33.47 195 VAL B O 1
ATOM 4388 N N . ALA B 1 199 ? -22.977 65.532 94.755 1.00 33.35 196 ALA B N 1
ATOM 4389 C CA . ALA B 1 199 ? -22.966 66.898 95.242 1.00 33.56 196 ALA B CA 1
ATOM 4390 C C . ALA B 1 199 ? -23.371 67.855 94.129 1.00 32.83 196 ALA B C 1
ATOM 4391 O O . ALA B 1 199 ? -24.109 68.811 94.356 1.00 35.10 196 ALA B O 1
ATOM 4393 N N . ARG B 1 200 ? -22.889 67.580 92.923 1.00 30.74 197 ARG B N 1
ATOM 4394 C CA . ARG B 1 200 ? -23.238 68.372 91.751 1.00 35.62 197 ARG B CA 1
ATOM 4395 C C . ARG B 1 200 ? -24.750 68.328 91.500 1.00 45.63 197 ARG B C 1
ATOM 4396 O O . ARG B 1 200 ? -25.326 69.232 90.896 1.00 52.21 197 ARG B O 1
ATOM 4412 N N . LYS B 1 202 ? -27.261 67.642 94.082 1.00 34.69 199 LYS B N 1
ATOM 4413 C CA . LYS B 1 202 ? -27.983 68.252 95.186 1.00 33.55 199 LYS B CA 1
ATOM 4414 C C . LYS B 1 202 ? -27.953 69.753 95.050 1.00 31.95 199 LYS B C 1
ATOM 4415 O O . LYS B 1 202 ? -28.956 70.422 95.250 1.00 34.53 199 LYS B O 1
ATOM 4421 N N A ARG B 1 203 ? -26.797 70.283 94.679 0.52 35.98 200 ARG B N 1
ATOM 4422 N N B ARG B 1 203 ? -26.794 70.286 94.692 0.48 36.07 200 ARG B N 1
ATOM 4423 C CA A ARG B 1 203 ? -26.635 71.724 94.556 0.52 41.47 200 ARG B CA 1
ATOM 4424 C CA B ARG B 1 203 ? -26.646 71.727 94.570 0.48 41.42 200 ARG B CA 1
ATOM 4425 C C A ARG B 1 203 ? -27.398 72.252 93.352 0.52 41.69 200 ARG B C 1
ATOM 4426 C C B ARG B 1 203 ? -27.394 72.252 93.352 0.48 41.68 200 ARG B C 1
ATOM 4427 O O A ARG B 1 203 ? -27.628 73.455 93.224 0.52 42.86 200 ARG B O 1
ATOM 4428 O O B ARG B 1 203 ? -27.602 73.457 93.211 0.48 42.87 200 ARG B O 1
ATOM 4443 N N . ALA B 1 204 ? -27.808 71.337 92.481 1.00 39.33 201 ALA B N 1
ATOM 4444 C CA . ALA B 1 204 ? -28.621 71.696 91.334 1.00 39.73 201 ALA B CA 1
ATOM 4445 C C . ALA B 1 204 ? -30.102 71.525 91.671 1.00 41.50 201 ALA B C 1
ATOM 4446 O O . ALA B 1 204 ? -30.970 71.770 90.830 1.00 42.27 201 ALA B O 1
ATOM 4448 N N . ASN B 1 205 ? -30.381 71.114 92.908 1.00 37.99 202 ASN B N 1
ATOM 4449 C CA . ASN B 1 205 ? -31.753 70.929 93.379 1.00 41.13 202 ASN B CA 1
ATOM 4450 C C . ASN B 1 205 ? -32.552 70.011 92.447 1.00 42.70 202 ASN B C 1
ATOM 4451 O O . ASN B 1 205 ? -33.572 70.410 91.894 1.00 43.66 202 ASN B O 1
ATOM 4456 N N . VAL B 1 206 ? -32.066 68.785 92.268 1.00 41.01 203 VAL B N 1
ATOM 4457 C CA . VAL B 1 206 ? -32.708 67.815 91.387 1.00 36.77 203 VAL B CA 1
ATOM 4458 C C . VAL B 1 206 ? -34.023 67.317 91.970 1.00 36.86 203 VAL B C 1
ATOM 4459 O O . VAL B 1 206 ? -34.159 67.194 93.186 1.00 40.31 203 VAL B O 1
ATOM 4463 N N . ASP B 1 207 ? -34.991 67.036 91.106 1.00 33.88 204 ASP B N 1
ATOM 4464 C CA . ASP B 1 207 ? -36.228 66.404 91.537 1.00 34.35 204 ASP B CA 1
ATOM 4465 C C . ASP B 1 207 ? -36.075 64.906 91.387 1.00 35.90 204 ASP B C 1
ATOM 4466 O O . ASP B 1 207 ? -36.793 64.120 91.999 1.00 34.81 204 ASP B O 1
ATOM 4471 N N . ALA B 1 208 ? -35.140 64.520 90.537 1.00 35.25 205 ALA B N 1
ATOM 4472 C CA . ALA B 1 208 ? -34.865 63.124 90.297 1.00 25.44 205 ALA B CA 1
ATOM 4473 C C . ALA B 1 208 ? -33.466 63.056 89.744 1.00 24.02 205 ALA B C 1
ATOM 4474 O O . ALA B 1 208 ? -32.981 64.029 89.167 1.00 28.62 205 ALA B O 1
ATOM 4476 N N . ILE B 1 209 ? -32.811 61.916 89.932 1.00 25.13 206 ILE B N 1
ATOM 4477 C CA . ILE B 1 209 ? -31.517 61.670 89.302 1.00 29.26 206 ILE B CA 1
ATOM 4478 C C . ILE B 1 209 ? -31.628 60.475 88.391 1.00 21.70 206 ILE B C 1
ATOM 4479 O O . ILE B 1 209 ? -31.985 59.389 88.826 1.00 23.27 206 ILE B O 1
ATOM 4484 N N . ALA B 1 210 ? -31.330 60.686 87.118 1.00 27.44 207 ALA B N 1
ATOM 4485 C CA . ALA B 1 210 ? -31.253 59.596 86.161 1.00 24.90 207 ALA B CA 1
ATOM 4486 C C . ALA B 1 210 ? -29.844 59.017 86.164 1.00 28.09 207 ALA B C 1
ATOM 4487 O O . ALA B 1 210 ? -28.867 59.728 86.399 1.00 30.36 207 ALA B O 1
ATOM 4489 N N . ALA B 1 211 ? -29.737 57.723 85.900 1.00 24.96 208 ALA B N 1
ATOM 4490 C CA . ALA B 1 211 ? -28.450 57.056 85.937 1.00 22.33 208 ALA B CA 1
ATOM 4491 C C . ALA B 1 211 ? -28.332 56.098 84.763 1.00 22.69 208 ALA B C 1
ATOM 4492 O O . ALA B 1 211 ? -29.252 55.331 84.504 1.00 24.63 208 ALA B O 1
ATOM 4494 N N . ILE B 1 212 ? -27.204 56.159 84.051 1.00 21.34 209 ILE B N 1
ATOM 4495 C CA . ILE B 1 212 ? -26.927 55.256 82.931 1.00 23.17 209 ILE B CA 1
ATOM 4496 C C . ILE B 1 212 ? -25.606 54.534 83.166 1.00 22.10 209 ILE B C 1
ATOM 4497 O O . ILE B 1 212 ? -24.536 55.100 82.964 1.00 23.41 209 ILE B O 1
ATOM 4502 N N . GLY B 1 213 ? -25.700 53.282 83.601 1.00 23.10 210 GLY B N 1
ATOM 4503 C CA . GLY B 1 213 ? -24.543 52.506 83.992 1.00 21.85 210 GLY B CA 1
ATOM 4504 C C . GLY B 1 213 ? -24.995 51.097 84.275 1.00 15.80 210 GLY B C 1
ATOM 4505 O O . GLY B 1 213 ? -26.029 50.681 83.777 1.00 16.26 210 GLY B O 1
ATOM 4506 N N . LEU B 1 214 ? -24.222 50.372 85.072 1.00 16.59 211 LEU B N 1
ATOM 4507 C CA . LEU B 1 214 ? -24.500 48.979 85.381 1.00 18.08 211 LEU B CA 1
ATOM 4508 C C . LEU B 1 214 ? -24.653 48.832 86.888 1.00 18.69 211 LEU B C 1
ATOM 4509 O O . LEU B 1 214 ? -24.250 49.717 87.645 1.00 20.21 211 LEU B O 1
ATOM 4514 N N . GLY B 1 215 ? -25.221 47.710 87.312 1.00 18.85 212 GLY B N 1
ATOM 4515 C CA . GLY B 1 215 ? -25.731 47.549 88.661 1.00 15.82 212 GLY B CA 1
ATOM 4516 C C . GLY B 1 215 ? -24.733 47.667 89.790 1.00 19.70 212 GLY B C 1
ATOM 4517 O O . GLY B 1 215 ? -25.092 48.096 90.884 1.00 20.12 212 GLY B O 1
ATOM 4518 N N . LYS B 1 216 ? -23.487 47.273 89.543 1.00 23.19 213 LYS B N 1
ATOM 4519 C CA . LYS B 1 216 ? -22.460 47.371 90.575 1.00 22.09 213 LYS B CA 1
ATOM 4520 C C . LYS B 1 216 ? -22.239 48.828 90.922 1.00 22.51 213 LYS B C 1
ATOM 4521 O O . LYS B 1 216 ? -22.173 49.204 92.088 1.00 22.95 213 LYS B O 1
ATOM 4527 N N . ASP B 1 217 ? -22.123 49.649 89.895 1.00 20.40 214 ASP B N 1
ATOM 4528 C CA . ASP B 1 217 ? -21.917 51.056 90.100 1.00 20.78 214 ASP B CA 1
ATOM 4529 C C . ASP B 1 217 ? -23.187 51.678 90.634 1.00 22.34 214 ASP B C 1
ATOM 4530 O O . ASP B 1 217 ? -23.129 52.615 91.426 1.00 21.89 214 ASP B O 1
ATOM 4535 N N . LEU B 1 218 ? -24.335 51.146 90.220 1.00 21.36 215 LEU B N 1
ATOM 4536 C CA . LEU B 1 218 ? -25.598 51.710 90.669 1.00 21.19 215 LEU B CA 1
ATOM 4537 C C . LEU B 1 218 ? -25.758 51.523 92.165 1.00 18.21 215 LEU B C 1
ATOM 4538 O O . LEU B 1 218 ? -26.262 52.398 92.843 1.00 21.52 215 LEU B O 1
ATOM 4543 N N . ALA B 1 219 ? -25.313 50.393 92.685 1.00 18.16 216 ALA B N 1
ATOM 4544 C CA . ALA B 1 219 ? -25.398 50.178 94.116 1.00 23.67 216 ALA B CA 1
ATOM 4545 C C . ALA B 1 219 ? -24.521 51.189 94.871 1.00 28.09 216 ALA B C 1
ATOM 4546 O O . ALA B 1 219 ? -24.893 51.641 95.956 1.00 25.48 216 ALA B O 1
ATOM 4548 N N . VAL B 1 220 ? -23.383 51.566 94.283 1.00 25.87 217 VAL B N 1
ATOM 4549 C CA . VAL B 1 220 ? -22.511 52.593 94.866 1.00 25.41 217 VAL B CA 1
ATOM 4550 C C . VAL B 1 220 ? -23.143 53.991 94.791 1.00 27.77 217 VAL B C 1
ATOM 4551 O O . VAL B 1 220 ? -23.021 54.797 95.722 1.00 27.50 217 VAL B O 1
ATOM 4555 N N . LEU B 1 221 ? -23.817 54.273 93.680 1.00 28.67 218 LEU B N 1
ATOM 4556 C CA . LEU B 1 221 ? -24.502 55.550 93.495 1.00 32.14 218 LEU B CA 1
ATOM 4557 C C . LEU B 1 221 ? -25.660 55.693 94.469 1.00 27.89 218 LEU B C 1
ATOM 4558 O O . LEU B 1 221 ? -25.870 56.761 95.055 1.00 27.72 218 LEU B O 1
ATOM 4563 N N . ARG B 1 222 ? -26.403 54.608 94.636 1.00 27.57 219 ARG B N 1
ATOM 4564 C CA . ARG B 1 222 ? -27.567 54.607 95.510 1.00 32.05 219 ARG B CA 1
ATOM 4565 C C . ARG B 1 222 ? -27.180 54.988 96.947 1.00 31.20 219 ARG B C 1
ATOM 4566 O O . ARG B 1 222 ? -27.825 55.832 97.578 1.00 31.94 219 ARG B O 1
ATOM 4574 N N A ARG B 1 223 ? -26.119 54.374 97.457 0.52 30.53 220 ARG B N 1
ATOM 4575 N N B ARG B 1 223 ? -26.116 54.370 97.445 0.48 30.57 220 ARG B N 1
ATOM 4576 C CA A ARG B 1 223 ? -25.689 54.632 98.82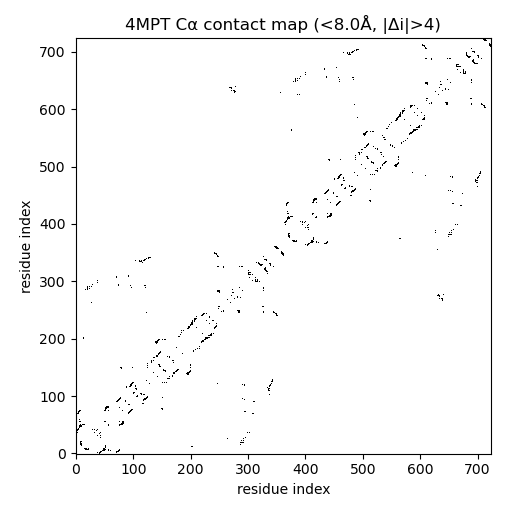8 0.52 32.36 220 ARG B CA 1
ATOM 4577 C CA B ARG B 1 223 ? -25.653 54.614 98.807 0.48 32.51 220 ARG B CA 1
ATOM 4578 C C A ARG B 1 223 ? -25.140 56.038 99.043 0.52 34.15 220 ARG B C 1
ATOM 4579 C C B ARG B 1 223 ? -25.144 56.029 99.033 0.48 34.13 220 ARG B C 1
ATOM 4580 O O A ARG B 1 223 ? -25.371 56.645 100.089 0.52 34.67 220 ARG B O 1
ATOM 4581 O O B ARG B 1 223 ? -25.407 56.632 100.074 0.48 34.66 220 ARG B O 1
ATOM 4596 N N . THR B 1 224 ? -24.402 56.547 98.060 1.00 36.35 221 THR B N 1
ATOM 4597 C CA . THR B 1 224 ? -23.859 57.895 98.147 1.00 34.05 221 THR B CA 1
ATOM 4598 C C . THR B 1 224 ? -24.984 58.911 98.272 1.00 32.28 221 THR B C 1
ATOM 4599 O O . THR B 1 224 ? -24.914 59.780 99.126 1.00 32.94 221 THR B O 1
ATOM 4611 N N . ALA B 1 226 ? -27.935 58.393 99.398 1.00 32.18 223 ALA B N 1
ATOM 4612 C CA . ALA B 1 226 ? -28.472 58.166 100.729 1.00 34.95 223 ALA B CA 1
ATOM 4613 C C . ALA B 1 226 ? -27.568 58.791 101.781 1.00 39.45 223 ALA B C 1
ATOM 4614 O O . ALA B 1 226 ? -28.039 59.452 102.709 1.00 39.23 223 ALA B O 1
ATOM 4616 N N . ARG B 1 227 ? -26.266 58.571 101.635 1.00 41.63 224 ARG B N 1
ATOM 4617 C CA . ARG B 1 227 ? -25.292 59.179 102.531 1.00 41.23 224 ARG B CA 1
ATOM 4618 C C . ARG B 1 227 ? -25.465 60.697 102.537 1.00 39.69 224 ARG B C 1
ATOM 4619 O O . ARG B 1 227 ? -25.620 61.299 103.591 1.00 48.56 224 ARG B O 1
ATOM 4627 N N . LEU B 1 228 ? -25.479 61.308 101.358 1.00 34.94 225 LEU B N 1
ATOM 4628 C CA . LEU B 1 228 ? -25.556 62.763 101.252 1.00 34.74 225 LEU B CA 1
ATOM 4629 C C . LEU B 1 228 ? -26.969 63.313 101.456 1.00 39.41 225 LEU B C 1
ATOM 4630 O O . LEU B 1 228 ? -27.214 64.496 101.218 1.00 40.27 225 LEU B O 1
ATOM 4635 N N . ASN B 1 229 ? -27.880 62.453 101.915 1.00 39.36 226 ASN B N 1
ATOM 4636 C CA . ASN B 1 229 ? -29.279 62.816 102.130 1.00 33.41 226 ASN B CA 1
ATOM 4637 C C . ASN B 1 229 ? -29.920 63.438 100.906 1.00 33.07 226 ASN B C 1
ATOM 4638 O O . ASN B 1 229 ? -30.772 64.323 101.014 1.00 37.93 226 ASN B O 1
ATOM 4643 N N . VAL B 1 230 ? -29.478 62.996 99.738 1.00 31.79 227 VAL B N 1
ATOM 4644 C CA . VAL B 1 230 ? -30.175 63.333 98.527 1.00 29.80 227 VAL B CA 1
ATOM 4645 C C . VAL B 1 230 ? -31.263 62.292 98.431 1.00 35.57 227 VAL B C 1
ATOM 4646 O O . VAL B 1 230 ? -31.023 61.143 98.034 1.00 35.27 227 VAL B O 1
ATOM 4650 N N . ASN B 1 231 ? -32.455 62.695 98.850 1.00 38.48 228 ASN B N 1
ATOM 4651 C CA . ASN B 1 231 ? -33.585 61.791 98.931 1.00 37.28 228 ASN B CA 1
ATOM 4652 C C . ASN B 1 231 ? -34.569 62.053 97.786 1.00 38.57 228 ASN B C 1
ATOM 4653 O O . ASN B 1 231 ? -35.656 62.575 97.996 1.00 46.23 228 ASN B O 1
ATOM 4658 N N . VAL B 1 232 ? -34.155 61.697 96.571 1.00 32.92 229 VAL B N 1
ATOM 4659 C CA . VAL B 1 232 ? -34.969 61.838 95.370 1.00 33.69 229 VAL B CA 1
ATOM 4660 C C . VAL B 1 232 ? -34.998 60.492 94.637 1.00 35.99 229 VAL B C 1
ATOM 4661 O O . VAL B 1 232 ? -34.087 59.672 94.815 1.00 36.11 229 VAL B O 1
ATOM 4665 N N . PRO B 1 233 ? -36.044 60.252 93.822 1.00 31.62 230 PRO B N 1
ATOM 4666 C CA . PRO B 1 233 ? -36.163 58.982 93.097 1.00 29.46 230 PRO B CA 1
ATOM 4667 C C . PRO B 1 233 ? -34.955 58.734 92.217 1.00 25.15 230 PRO B C 1
ATOM 4668 O O . PRO B 1 233 ? -34.325 59.681 91.750 1.00 26.08 230 PRO B O 1
ATOM 4672 N N . LEU B 1 234 ? -34.622 57.471 92.007 1.00 25.98 231 LEU B N 1
ATOM 4673 C CA . LEU B 1 234 ? -33.501 57.141 91.147 1.00 23.45 231 LEU B CA 1
ATOM 4674 C C . LEU B 1 234 ? -34.074 56.480 89.915 1.00 21.74 231 LEU B C 1
ATOM 4675 O O . LEU B 1 234 ? -34.817 55.512 90.018 1.00 24.50 231 LEU B O 1
ATOM 4680 N N . ALA B 1 235 ? -33.756 57.024 88.749 1.00 20.14 232 ALA B N 1
ATOM 4681 C CA . ALA B 1 235 ? -34.317 56.524 87.507 1.00 19.79 232 ALA B CA 1
ATOM 4682 C C . ALA B 1 235 ? -33.212 55.939 86.668 1.00 20.58 232 ALA B C 1
ATOM 4683 O O . ALA B 1 235 ? -32.497 56.662 85.987 1.00 24.76 232 ALA B O 1
ATOM 4685 N N . ALA B 1 236 ? -33.083 54.620 86.703 1.00 21.37 233 ALA B N 1
ATOM 4686 C CA . ALA B 1 236 ? -31.926 53.964 86.112 1.00 21.51 233 ALA B CA 1
ATOM 4687 C C . ALA B 1 236 ? -32.201 53.345 84.744 1.00 18.42 233 ALA B C 1
ATOM 4688 O O . ALA B 1 236 ? -33.343 53.060 84.386 1.00 20.52 233 ALA B O 1
ATOM 4690 N N . SER B 1 237 ? -31.138 53.122 83.985 1.00 21.80 234 SER B N 1
ATOM 4691 C CA . SER B 1 237 ? -31.233 52.397 82.726 1.00 25.03 234 SER B CA 1
ATOM 4692 C C . SER B 1 237 ? -31.415 50.896 82.985 1.00 23.40 234 SER B C 1
ATOM 4693 O O . SER B 1 237 ? -31.150 50.426 84.089 1.00 17.98 234 SER B O 1
ATOM 4696 N N . ASN B 1 238 ? -31.864 50.156 81.968 1.00 24.25 235 ASN B N 1
ATOM 4697 C CA . ASN B 1 238 ? -32.139 48.721 82.088 1.00 19.99 235 ASN B CA 1
ATOM 4698 C C . ASN B 1 238 ? -30.894 48.005 82.575 1.00 17.16 235 ASN B C 1
ATOM 4699 O O . ASN B 1 238 ? -30.965 47.102 83.409 1.00 21.01 235 ASN B O 1
ATOM 4704 N N . GLY B 1 239 ? -29.746 48.437 82.068 1.00 17.47 236 GLY B N 1
ATOM 4705 C CA . GLY B 1 239 ? -28.489 47.799 82.400 1.00 19.15 236 GLY B CA 1
ATOM 4706 C C . GLY B 1 239 ? -28.090 47.983 83.851 1.00 20.59 236 GLY B C 1
ATOM 4707 O O . GLY B 1 239 ? -27.306 47.206 84.390 1.00 22.70 236 GLY B O 1
ATOM 4708 N N . ALA B 1 240 ? -28.643 49.006 84.492 1.00 21.86 237 ALA B N 1
ATOM 4709 C CA . ALA B 1 240 ? -28.235 49.361 85.845 1.00 21.52 237 ALA B CA 1
ATOM 4710 C C . ALA B 1 240 ? -28.980 48.545 86.891 1.00 21.88 237 ALA B C 1
ATOM 4711 O O . ALA B 1 240 ? -28.706 48.653 88.083 1.00 21.32 237 ALA B O 1
ATOM 4713 N N . LEU B 1 241 ? -29.916 47.718 86.443 1.00 23.27 238 LEU B N 1
ATOM 4714 C CA . LEU B 1 241 ? -30.863 47.105 87.359 1.00 23.60 238 LEU B CA 1
ATOM 4715 C C . LEU B 1 241 ? -30.620 45.625 87.577 1.00 23.53 238 LEU B C 1
ATOM 4716 O O . LEU B 1 241 ? -31.521 44.884 87.958 1.00 22.27 238 LEU B O 1
ATOM 4721 N N . GLY B 1 242 ? -29.386 45.204 87.360 1.00 20.38 239 GLY B N 1
ATOM 4722 C CA . GLY B 1 242 ? -29.038 43.814 87.551 1.00 21.16 239 GLY B CA 1
ATOM 4723 C C . GLY B 1 242 ? -28.840 43.408 88.991 1.00 24.67 239 GLY B C 1
ATOM 4724 O O . GLY B 1 242 ? -29.002 44.203 89.919 1.00 18.26 239 GLY B O 1
ATOM 4725 N N . GLN B 1 243 ? -28.469 42.148 89.166 1.00 26.49 240 GLN B N 1
ATOM 4726 C CA . GLN B 1 243 ? -28.252 41.591 90.487 1.00 25.48 240 GLN B CA 1
ATOM 4727 C C . GLN B 1 243 ? -27.321 42.401 91.396 1.00 25.63 240 GLN B C 1
ATOM 4728 O O . GLN B 1 243 ? -27.655 42.602 92.553 1.00 32.77 240 GLN B O 1
ATOM 4734 N N . PRO B 1 244 ? -26.173 42.888 90.882 1.00 24.46 241 PRO B N 1
ATOM 4735 C CA . PRO B 1 244 ? -25.294 43.593 91.818 1.00 25.74 241 PRO B CA 1
ATOM 4736 C C . PRO B 1 244 ? -25.910 44.868 92.392 1.00 26.04 241 PRO B C 1
ATOM 4737 O O . PRO B 1 244 ? -25.491 45.307 93.463 1.00 25.72 241 PRO B O 1
ATOM 4741 N N . TYR B 1 245 ? -26.882 45.453 91.700 1.00 23.56 242 TYR B N 1
ATOM 4742 C CA . TYR B 1 245 ? -27.606 46.574 92.273 1.00 22.30 242 TYR B CA 1
ATOM 4743 C C . TYR B 1 245 ? -28.505 46.046 93.365 1.00 22.76 242 TYR B C 1
ATOM 4744 O O . TYR B 1 245 ? -28.572 46.609 94.459 1.00 26.25 242 TYR B O 1
ATOM 4753 N N . GLN B 1 246 ? -29.204 44.964 93.040 1.00 23.91 243 GLN B N 1
ATOM 4754 C CA . GLN B 1 246 ? -30.032 44.253 93.999 1.00 32.66 243 GLN B CA 1
ATOM 4755 C C . GLN B 1 246 ? -29.171 43.776 95.167 1.00 34.52 243 GLN B C 1
ATOM 4756 O O . GLN B 1 246 ? -29.514 43.993 96.330 1.00 39.36 243 GLN B O 1
ATOM 4762 N N . GLU B 1 247 ? -28.052 43.135 94.837 1.00 32.21 244 GLU B N 1
ATOM 4763 C CA . GLU B 1 247 ? -27.093 42.654 95.823 1.00 33.80 244 GLU B CA 1
ATOM 4764 C C . GLU B 1 247 ? -26.732 43.769 96.793 1.00 30.61 244 GLU B C 1
ATOM 4765 O O . GLU B 1 247 ? -27.012 43.685 97.985 1.00 33.70 244 GLU B O 1
ATOM 4771 N N . GLY B 1 248 ? -26.128 44.823 96.261 1.00 29.45 245 GLY B N 1
ATOM 4772 C CA . GLY B 1 248 ? -25.586 45.900 97.069 1.00 30.19 245 GLY B CA 1
ATOM 4773 C C . GLY B 1 248 ? -26.577 46.722 97.868 1.00 34.24 245 GLY B C 1
ATOM 4774 O O . GLY B 1 248 ? -26.467 46.798 99.090 1.00 37.44 245 GLY B O 1
ATOM 4775 N N . ALA B 1 249 ? -27.539 47.340 97.188 1.00 32.61 246 ALA B N 1
ATOM 4776 C CA . ALA B 1 249 ? -28.415 48.319 97.824 1.00 32.87 246 ALA B CA 1
ATOM 4777 C C . ALA B 1 249 ? -29.437 47.723 98.797 1.00 34.71 246 ALA B C 1
ATOM 4778 O O . ALA B 1 249 ? -29.840 48.387 99.756 1.00 35.26 246 ALA B O 1
ATOM 4780 N N . GLY B 1 250 ? -29.865 46.489 98.544 1.00 34.43 247 GLY B N 1
ATOM 4781 C CA . GLY B 1 250 ? -30.844 45.834 99.396 1.00 37.64 247 GLY B CA 1
ATOM 4782 C C . GLY B 1 250 ? -32.113 46.642 99.613 1.00 40.19 247 GLY B C 1
ATOM 4783 O O . GLY B 1 250 ? -32.919 46.787 98.697 1.00 44.57 247 GLY B O 1
ATOM 4784 N N . GLU B 1 251 ? -32.284 47.171 100.825 1.00 36.13 248 GLU B N 1
ATOM 4785 C CA . GLU B 1 251 ? -33.443 47.991 101.165 1.00 29.64 248 GLU B CA 1
ATOM 4786 C C . GLU B 1 251 ? -33.514 49.260 100.339 1.00 35.44 248 GLU B C 1
ATOM 4787 O O . GLU B 1 251 ? -34.598 49.779 100.074 1.00 44.75 248 GLU B O 1
ATOM 4793 N N . LEU B 1 252 ? -32.359 49.779 99.952 1.00 31.93 249 LEU B N 1
ATOM 4794 C CA . LEU B 1 252 ? -32.325 51.055 99.257 1.00 30.82 249 LEU B CA 1
ATOM 4795 C C . LEU B 1 252 ? -32.922 51.006 97.843 1.00 29.70 249 LEU B C 1
ATOM 4796 O O . LEU B 1 252 ? -33.190 52.058 97.255 1.00 31.11 249 LEU B O 1
ATOM 4801 N N . THR B 1 253 ? -33.145 49.804 97.308 1.00 22.06 250 THR B N 1
ATOM 4802 C CA . THR B 1 253 ? -33.718 49.679 95.963 1.00 21.33 250 THR B CA 1
ATOM 4803 C C . THR B 1 253 ? -35.107 50.304 95.895 1.00 27.27 250 THR B C 1
ATOM 4804 O O . THR B 1 253 ? -35.503 50.844 94.859 1.00 28.45 250 THR B O 1
ATOM 4808 N N . LEU B 1 254 ? -35.836 50.212 97.006 1.00 27.76 251 LEU B N 1
ATOM 4809 C CA . LEU B 1 254 ? -37.199 50.724 97.111 1.00 26.05 251 LEU B CA 1
ATOM 4810 C C . LEU B 1 254 ? -37.341 52.134 96.562 1.00 27.36 251 LEU B C 1
ATOM 4811 O O . LEU B 1 254 ? -36.666 53.059 97.008 1.00 29.55 251 LEU B O 1
ATOM 4816 N N . GLY B 1 255 ? -38.211 52.297 95.578 1.00 30.17 252 GLY B N 1
ATOM 4817 C CA . GLY B 1 255 ? -38.434 53.608 95.016 1.00 31.05 252 GLY B CA 1
ATOM 4818 C C . GLY B 1 255 ? -37.576 53.897 93.806 1.00 30.16 252 GLY B C 1
ATOM 4819 O O . GLY B 1 255 ? -37.856 54.824 93.048 1.00 35.57 252 GLY B O 1
ATOM 4820 N N . THR B 1 256 ? -36.519 53.126 93.612 1.00 23.07 253 THR B N 1
ATOM 4821 C CA . THR B 1 256 ? -35.773 53.280 92.375 1.00 25.85 253 THR B CA 1
ATOM 4822 C C . THR B 1 256 ? -36.675 52.755 91.277 1.00 23.83 253 THR B C 1
ATOM 4823 O O . THR B 1 256 ? -37.470 51.852 91.499 1.00 25.39 253 THR B O 1
ATOM 4827 N N . LEU B 1 257 ? -36.583 53.352 90.103 1.00 21.16 254 LEU B N 1
ATOM 4828 C CA . LEU B 1 257 ? -37.353 52.888 88.977 1.00 23.95 254 LEU B CA 1
ATOM 4829 C C . LEU B 1 257 ? -36.449 52.844 87.770 1.00 20.40 254 LEU B C 1
ATOM 4830 O O . LEU B 1 257 ? -35.361 53.399 87.794 1.00 23.52 254 LEU B O 1
ATOM 4835 N N . GLY B 1 258 ? -36.891 52.185 86.711 1.00 20.80 255 GLY B N 1
ATOM 4836 C CA . GLY B 1 258 ? -36.068 52.092 85.527 1.00 19.99 255 GLY B CA 1
ATOM 4837 C C . GLY B 1 258 ? -36.849 51.678 84.306 1.00 19.38 255 GLY B C 1
ATOM 4838 O O . GLY B 1 258 ? -37.915 51.080 84.426 1.00 20.85 255 GLY B O 1
ATOM 4839 N N . THR B 1 259 ? -36.320 52.020 83.134 1.00 18.45 256 THR B N 1
ATOM 4840 C CA . THR B 1 259 ? -36.858 51.568 81.862 1.00 21.15 256 THR B CA 1
ATOM 4841 C C . THR B 1 259 ? -36.275 50.200 81.581 1.00 20.22 256 THR B C 1
ATOM 4842 O O . THR B 1 259 ? -35.064 50.022 81.688 1.00 21.24 256 THR B O 1
ATOM 4854 N N . ILE B 1 261 ? -36.522 46.373 79.078 1.00 21.10 258 ILE B N 1
ATOM 4855 C CA . ILE B 1 261 ? -37.100 45.434 78.134 1.00 18.73 258 ILE B CA 1
ATOM 4856 C C . ILE B 1 261 ? -38.101 44.583 78.901 1.00 19.95 258 ILE B C 1
ATOM 4857 O O . ILE B 1 261 ? -37.744 43.904 79.863 1.00 19.47 258 ILE B O 1
ATOM 4862 N N . GLY B 1 262 ? -39.357 44.624 78.475 1.00 18.80 259 GLY B N 1
ATOM 4863 C CA . GLY B 1 262 ? -40.444 44.070 79.271 1.00 24.29 259 GLY B CA 1
ATOM 4864 C C . GLY B 1 262 ? -40.851 42.628 79.011 1.00 22.62 259 GLY B C 1
ATOM 4865 O O . GLY B 1 262 ? -41.894 42.190 79.492 1.00 19.48 259 GLY B O 1
ATOM 4866 N N . ALA B 1 263 ? -40.022 41.895 78.276 1.00 18.27 260 ALA B N 1
ATOM 4867 C CA . ALA B 1 263 ? -40.345 40.544 77.825 1.00 18.39 260 ALA B CA 1
ATOM 4868 C C . ALA B 1 263 ? -40.914 39.636 78.897 1.00 18.44 260 ALA B C 1
ATOM 4869 O O . ALA B 1 263 ? -41.828 38.858 78.631 1.00 21.79 260 ALA B O 1
ATOM 4871 N N . PHE B 1 264 ? -40.373 39.721 80.105 1.00 20.22 261 PHE B N 1
ATOM 4872 C CA . PHE B 1 264 ? -40.777 38.793 81.156 1.00 22.35 261 PHE B CA 1
ATOM 4873 C C . PHE B 1 264 ? -41.809 39.357 82.130 1.00 21.37 261 PHE B C 1
ATOM 4874 O O . PHE B 1 264 ? -42.171 38.710 83.107 1.00 21.88 261 PHE B O 1
ATOM 4882 N N . GLY B 1 265 ? -42.303 40.552 81.842 1.00 22.71 262 GLY B N 1
ATOM 4883 C CA . GLY B 1 265 ? -43.433 41.083 82.584 1.00 23.98 262 GLY B CA 1
ATOM 4884 C C . GLY B 1 265 ? -44.730 40.430 82.144 1.00 25.48 262 GLY B C 1
ATOM 4885 O O . GLY B 1 265 ? -44.931 40.180 80.957 1.00 29.75 262 GLY B O 1
ATOM 4886 N N . ASN B 1 266 ? -45.609 40.150 83.099 1.00 28.67 263 ASN B N 1
ATOM 4887 C CA . ASN B 1 266 ? -46.926 39.604 82.783 1.00 32.10 263 ASN B CA 1
ATOM 4888 C C . ASN B 1 266 ? -47.798 40.656 82.127 1.00 27.63 263 ASN B C 1
ATOM 4889 O O . ASN B 1 266 ? -47.886 41.771 82.628 1.00 27.51 263 ASN B O 1
ATOM 4894 N N . PRO B 1 267 ? -48.461 40.303 81.011 1.00 26.21 264 PRO B N 1
ATOM 4895 C CA . PRO B 1 267 ? -48.460 38.972 80.400 1.00 22.13 264 PRO B CA 1
ATOM 4896 C C . PRO B 1 267 ? -47.295 38.789 79.434 1.00 26.39 264 PRO B C 1
ATOM 4897 O O . PRO B 1 267 ? -46.983 39.678 78.637 1.00 27.06 264 PRO B O 1
ATOM 4909 N N . ARG B 1 269 ? -45.361 37.160 76.179 1.00 26.02 266 ARG B N 1
ATOM 4910 C CA . ARG B 1 269 ? -45.664 36.550 74.900 1.00 22.59 266 ARG B CA 1
ATOM 4911 C C . ARG B 1 269 ? -45.236 35.103 74.977 1.00 24.58 266 ARG B C 1
ATOM 4912 O O . ARG B 1 269 ? -44.408 34.740 75.814 1.00 24.02 266 ARG B O 1
ATOM 4920 N N . ALA B 1 270 ? -45.805 34.278 74.108 1.00 24.13 267 ALA B N 1
ATOM 4921 C CA . ALA B 1 270 ? -45.506 32.854 74.115 1.00 26.79 267 ALA B CA 1
ATOM 4922 C C . ALA B 1 270 ? -44.021 32.523 74.049 1.00 20.95 267 ALA B C 1
ATOM 4923 O O . ALA B 1 270 ? -43.567 31.659 74.796 1.00 22.46 267 ALA B O 1
ATOM 4925 N N . PRO B 1 271 ? -43.259 33.184 73.155 1.00 27.72 268 PRO B N 1
ATOM 4926 C CA . PRO B 1 271 ? -41.838 32.818 73.100 1.00 22.40 268 PRO B CA 1
ATOM 4927 C C . PRO B 1 271 ? -41.107 33.060 74.416 1.00 21.07 268 PRO B C 1
ATOM 4928 O O . PRO B 1 271 ? -40.208 32.297 74.773 1.00 22.62 268 PRO B O 1
ATOM 4932 N N . ALA B 1 272 ? -41.488 34.116 75.127 1.00 21.54 269 ALA B N 1
ATOM 4933 C CA . ALA B 1 272 ? -40.863 34.416 76.408 1.00 20.70 269 ALA B CA 1
ATOM 4934 C C . ALA B 1 272 ? -41.258 33.358 77.430 1.00 20.33 269 ALA B C 1
ATOM 4935 O O . ALA B 1 272 ? -40.421 32.835 78.163 1.00 22.71 269 ALA B O 1
ATOM 4937 N N . ALA B 1 273 ? -42.543 33.046 77.480 1.00 23.61 270 ALA B N 1
ATOM 4938 C CA . ALA B 1 273 ? -43.013 32.037 78.407 1.00 26.20 270 ALA B CA 1
ATOM 4939 C C . ALA B 1 273 ? -42.354 30.689 78.103 1.00 25.06 270 ALA B C 1
ATOM 4940 O O . ALA B 1 273 ? -41.934 29.974 79.018 1.00 22.76 270 ALA B O 1
ATOM 4942 N N . ASP B 1 274 ? -42.239 30.356 76.820 1.00 23.16 271 ASP B N 1
ATOM 4943 C CA . ASP B 1 274 ? -41.617 29.097 76.425 1.00 22.75 271 ASP B CA 1
ATOM 4944 C C . ASP B 1 274 ? -40.150 29.064 76.851 1.00 26.58 271 ASP B C 1
ATOM 4945 O O . ASP B 1 274 ? -39.640 28.040 77.301 1.00 23.02 271 ASP B O 1
ATOM 4950 N N . PHE B 1 275 ? -39.477 30.198 76.710 1.00 26.51 272 PHE B N 1
ATOM 4951 C CA . PHE B 1 275 ? -38.072 30.280 77.065 1.00 26.11 272 PHE B CA 1
ATOM 4952 C C . PHE B 1 275 ? -37.868 30.186 78.563 1.00 25.58 272 PHE B C 1
ATOM 4953 O O . PHE B 1 275 ? -36.938 29.545 79.033 1.00 31.17 272 PHE B O 1
ATOM 4961 N N . ALA B 1 276 ? -38.719 30.865 79.315 1.00 22.69 273 ALA B N 1
ATOM 4962 C CA . ALA B 1 276 ? -38.572 30.859 80.753 1.00 21.98 273 ALA B CA 1
ATOM 4963 C C . ALA B 1 276 ? -38.709 29.438 81.269 1.00 21.92 273 ALA B C 1
ATOM 4964 O O . ALA B 1 276 ? -37.913 28.999 82.086 1.00 20.96 273 ALA B O 1
ATOM 4966 N N . LYS B 1 277 ? -39.713 28.718 80.773 1.00 24.58 274 LYS B N 1
ATOM 4967 C CA . LYS B 1 277 ? -39.921 27.323 81.145 1.00 20.41 274 LYS B CA 1
ATOM 4968 C C . LYS B 1 277 ? -38.701 26.497 80.759 1.00 20.57 274 LYS B C 1
ATOM 4969 O O . LYS B 1 277 ? -38.194 25.702 81.555 1.00 21.26 274 LYS B O 1
ATOM 4975 N N . ALA B 1 278 ? -38.228 26.707 79.536 1.00 20.35 275 ALA B N 1
ATOM 4976 C CA . ALA B 1 278 ? -37.040 26.031 79.027 1.00 21.78 275 ALA B CA 1
ATOM 4977 C C . ALA B 1 278 ? -35.791 26.349 79.850 1.00 25.69 275 ALA B C 1
ATOM 4978 O O . ALA B 1 278 ? -35.009 25.456 80.168 1.00 26.60 275 ALA B O 1
ATOM 4980 N N . TYR B 1 279 ? -35.602 27.625 80.179 1.00 23.21 276 TYR B N 1
ATOM 4981 C CA . TYR B 1 279 ? -34.470 28.038 80.987 1.00 19.74 276 TYR B CA 1
ATOM 4982 C C . TYR B 1 279 ? -34.571 27.435 82.383 1.00 21.28 276 TYR B C 1
ATOM 4983 O O . TYR B 1 279 ? -33.599 26.890 82.905 1.00 23.08 276 TYR B O 1
ATOM 4992 N N . LYS B 1 280 ? -35.743 27.551 82.995 1.00 23.89 277 LYS B N 1
ATOM 4993 C CA . LYS B 1 280 ? -35.929 27.071 84.359 1.00 23.62 277 LYS B CA 1
ATOM 4994 C C . LYS B 1 280 ? -35.717 25.562 84.471 1.00 25.91 277 LYS B C 1
ATOM 4995 O O . LYS B 1 280 ? -35.237 25.072 85.495 1.00 26.79 277 LYS B O 1
ATOM 5001 N N . ALA B 1 281 ? -36.060 24.824 83.419 1.00 21.86 278 ALA B N 1
ATOM 5002 C CA . ALA B 1 281 ? -35.842 23.387 83.435 1.00 22.81 278 ALA B CA 1
ATOM 5003 C C . ALA B 1 281 ? -34.353 23.038 83.424 1.00 23.64 278 ALA B C 1
ATOM 5004 O O . ALA B 1 281 ? -33.938 22.094 84.089 1.00 30.07 278 ALA B O 1
ATOM 5006 N N . LYS B 1 282 ? -33.547 23.798 82.685 1.00 20.57 279 LYS B N 1
ATOM 5007 C CA . LYS B 1 282 ? -32.117 23.488 82.555 1.00 23.39 279 LYS B CA 1
ATOM 5008 C C . LYS B 1 282 ? -31.250 24.009 83.695 1.00 22.68 279 LYS B C 1
ATOM 5009 O O . LYS B 1 282 ? -30.276 23.365 84.069 1.00 25.16 279 LYS B O 1
ATOM 5015 N N . TYR B 1 283 ? -31.607 25.167 84.241 1.00 25.22 280 TYR B N 1
ATOM 5016 C CA . TYR B 1 283 ? -30.751 25.867 85.195 1.00 22.35 280 TYR B CA 1
ATOM 5017 C C . TYR B 1 283 ? -31.358 26.015 86.590 1.00 23.56 280 TYR B C 1
ATOM 5018 O O . TYR B 1 283 ? -30.674 26.407 87.535 1.00 21.63 280 TYR B O 1
ATOM 5027 N N . GLY B 1 284 ? -32.643 25.706 86.713 1.00 23.35 281 GLY B N 1
ATOM 5028 C CA . GLY B 1 284 ? -33.352 25.930 87.961 1.00 27.17 281 GLY B CA 1
ATOM 5029 C C . GLY B 1 284 ? -33.591 27.398 88.285 1.00 26.34 281 GLY B C 1
ATOM 5030 O O . GLY B 1 284 ? -33.613 28.249 87.390 1.00 25.42 281 GLY B O 1
ATOM 5031 N N . THR B 1 285 ? -33.781 27.690 89.572 1.00 23.83 282 THR B N 1
ATOM 5032 C CA . THR B 1 285 ? -34.034 29.055 90.034 1.00 23.52 282 THR B CA 1
ATOM 5033 C C . THR B 1 285 ? -32.732 29.711 90.480 1.00 23.35 282 THR B C 1
ATOM 5034 O O . THR B 1 285 ? -32.507 29.979 91.662 1.00 26.39 282 THR B O 1
ATOM 5038 N N . ASP B 1 286 ? -31.876 29.970 89.504 1.00 23.62 283 ASP B N 1
ATOM 5039 C CA . ASP B 1 286 ? -30.530 30.437 89.777 1.00 21.80 283 ASP B CA 1
ATOM 5040 C C . ASP B 1 286 ? -30.462 31.947 89.959 1.00 19.59 283 ASP B C 1
ATOM 5041 O O . ASP B 1 286 ? -31.467 32.599 90.240 1.00 19.95 283 ASP B O 1
ATOM 5046 N N . ARG B 1 287 ? -29.270 32.496 89.779 1.00 16.78 284 ARG B N 1
ATOM 5047 C CA . ARG B 1 287 ? -29.049 33.915 89.961 1.00 16.64 284 ARG B CA 1
ATOM 5048 C C . ARG B 1 287 ? -29.828 34.780 88.956 1.00 19.88 284 ARG B C 1
ATOM 5049 O O . ARG B 1 287 ? -30.304 35.861 89.305 1.00 22.08 284 ARG B O 1
ATOM 5057 N N . TRP B 1 288 ? -29.968 34.294 87.722 1.00 20.04 285 TRP B N 1
ATOM 5058 C CA . TRP B 1 288 ? -30.645 35.040 86.659 1.00 17.51 285 TRP B CA 1
ATOM 5059 C C . TRP B 1 288 ? -32.150 34.890 86.687 1.00 22.61 285 TRP B C 1
ATOM 5060 O O . TRP B 1 288 ? -32.882 35.792 86.303 1.00 19.81 285 TRP B O 1
ATOM 5071 N N . TRP B 1 289 ? -32.614 33.738 87.134 1.00 23.76 286 TRP B N 1
ATOM 5072 C CA . TRP B 1 289 ? -34.034 33.545 87.272 1.00 22.76 286 TRP B CA 1
ATOM 5073 C C . TRP B 1 289 ? -34.562 34.444 88.375 1.00 22.18 286 TRP B C 1
ATOM 5074 O O . TRP B 1 289 ? -35.558 35.138 88.188 1.00 24.75 286 TRP B O 1
ATOM 5085 N N . GLY B 1 290 ? -33.896 34.424 89.525 1.00 19.32 287 GLY B N 1
ATOM 5086 C CA . GLY B 1 290 ? -34.306 35.238 90.652 1.00 20.48 287 GLY B CA 1
ATOM 5087 C C . GLY B 1 290 ? -34.886 34.430 91.794 1.00 20.60 287 GLY B C 1
ATOM 5088 O O . GLY B 1 290 ? -34.858 33.202 91.778 1.00 21.22 287 GLY B O 1
ATOM 5089 N N . ASN B 1 291 ? -35.434 35.118 92.788 1.00 23.56 288 ASN B N 1
ATOM 5090 C CA . ASN B 1 291 ? -35.911 34.445 93.990 1.00 23.11 288 ASN B CA 1
ATOM 5091 C C . ASN B 1 291 ? -37.406 34.120 94.008 1.00 25.75 288 ASN B C 1
ATOM 5092 O O . ASN B 1 291 ? -37.940 33.764 95.055 1.00 22.94 288 ASN B O 1
ATOM 5097 N N . ASP B 1 292 ? -38.086 34.262 92.874 1.00 27.54 289 ASP B N 1
ATOM 5098 C CA . ASP B 1 292 ? -39.496 33.886 92.793 1.00 24.83 289 ASP B CA 1
ATOM 5099 C C . ASP B 1 292 ? -39.713 32.844 91.705 1.00 23.39 289 ASP B C 1
ATOM 5100 O O . ASP B 1 292 ? -39.729 33.170 90.524 1.00 28.02 289 ASP B O 1
ATOM 5105 N N . PRO B 1 293 ? -39.911 31.584 92.112 1.00 27.67 290 PRO B N 1
ATOM 5106 C CA . PRO B 1 293 ? -40.113 30.446 91.209 1.00 29.22 290 PRO B CA 1
ATOM 5107 C C . PRO B 1 293 ? -41.173 30.657 90.121 1.00 31.25 290 PRO B C 1
ATOM 5108 O O . PRO B 1 293 ? -40.956 30.222 88.989 1.00 32.04 290 PRO B O 1
ATOM 5112 N N . GLU B 1 294 ? -42.293 31.299 90.442 1.00 29.99 291 GLU B N 1
ATOM 5113 C CA . GLU B 1 294 ? -43.371 31.424 89.461 1.00 33.51 291 GLU B CA 1
ATOM 5114 C C . GLU B 1 294 ? -43.181 32.573 88.488 1.00 31.62 291 GLU B C 1
ATOM 5115 O O . GLU B 1 294 ? -43.984 32.758 87.569 1.00 31.05 291 GLU B O 1
ATOM 5121 N N . ASN B 1 295 ? -42.122 33.346 88.690 1.00 23.78 292 ASN B N 1
ATOM 5122 C CA . ASN B 1 295 ? -41.910 34.544 87.893 1.00 25.26 292 ASN B CA 1
ATOM 5123 C C . ASN B 1 295 ? -40.442 34.856 87.761 1.00 26.91 292 ASN B C 1
ATOM 5124 O O . ASN B 1 295 ? -39.800 35.214 88.739 1.00 29.19 292 ASN B O 1
ATOM 5129 N N . PRO B 1 296 ? -39.907 34.725 86.541 1.00 25.81 293 PRO B N 1
ATOM 5130 C CA . PRO B 1 296 ? -38.516 35.065 86.234 1.00 22.20 293 PRO B CA 1
ATOM 5131 C C . PRO B 1 296 ? -38.319 36.575 86.293 1.00 24.41 293 PRO B C 1
ATOM 5132 O O . PRO B 1 296 ? -39.229 37.324 85.913 1.00 28.44 293 PRO B O 1
ATOM 5136 N N . GLN B 1 297 ? -37.159 37.022 86.762 1.00 25.60 294 GLN B N 1
ATOM 5137 C CA . GLN B 1 297 ? -36.886 38.456 86.878 1.00 24.26 294 GLN B CA 1
ATOM 5138 C C . GLN B 1 297 ? -36.866 39.176 85.529 1.00 25.95 294 GLN B C 1
ATOM 5139 O O . GLN B 1 297 ? -36.465 38.601 84.512 1.00 24.29 294 GLN B O 1
ATOM 5145 N N . LEU B 1 298 ? -37.312 40.432 85.533 1.00 24.58 295 LEU B N 1
ATOM 5146 C CA . LEU B 1 298 ? -37.338 41.257 84.329 1.00 20.92 295 LEU B CA 1
ATOM 5147 C C . LEU B 1 298 ? -35.939 41.443 83.734 1.00 18.95 295 LEU B C 1
ATOM 5148 O O . LEU B 1 298 ? -35.777 41.510 82.518 1.00 18.75 295 LEU B O 1
ATOM 5153 N N . PHE B 1 299 ? -34.931 41.511 84.601 1.00 20.49 296 PHE B N 1
ATOM 5154 C CA . PHE B 1 299 ? -33.556 41.738 84.170 1.00 20.70 296 PHE B CA 1
ATOM 5155 C C . PHE B 1 299 ? -32.998 40.581 83.335 1.00 19.95 296 PHE B C 1
ATOM 5156 O O . PHE B 1 299 ? -31.981 40.721 82.671 1.00 18.58 296 PHE B O 1
ATOM 5172 N N . ALA B 1 301 ? -34.106 39.761 80.691 1.00 15.46 298 ALA B N 1
ATOM 5173 C CA . ALA B 1 301 ? -34.250 40.140 79.286 1.00 17.19 298 ALA B CA 1
ATOM 5174 C C . ALA B 1 301 ? -32.990 40.778 78.714 1.00 22.71 298 ALA B C 1
ATOM 5175 O O . ALA B 1 301 ? -32.670 40.597 77.542 1.00 23.46 298 ALA B O 1
ATOM 5177 N N . ILE B 1 302 ? -32.277 41.533 79.541 1.00 20.69 299 ILE B N 1
ATOM 5178 C CA . ILE B 1 302 ? -31.087 42.233 79.077 1.00 16.71 299 ILE B CA 1
ATOM 5179 C C . ILE B 1 302 ? -29.815 41.467 79.414 1.00 16.10 299 ILE B C 1
ATOM 5180 O O . ILE B 1 302 ? -28.746 41.769 78.901 1.00 19.74 299 ILE B O 1
ATOM 5185 N N . SER B 1 303 ? -29.922 40.459 80.269 1.00 18.29 300 SER B N 1
ATOM 5186 C CA . SER B 1 303 ? -28.752 39.661 80.619 1.00 14.63 300 SER B CA 1
ATOM 5187 C C . SER B 1 303 ? -28.717 38.262 79.980 1.00 19.72 300 SER B C 1
ATOM 5188 O O . SER B 1 303 ? -27.652 37.649 79.875 1.00 20.97 300 SER B O 1
ATOM 5191 N N . VAL B 1 304 ? -29.870 37.758 79.552 1.00 17.03 301 VAL B N 1
ATOM 5192 C CA . VAL B 1 304 ? -29.958 36.366 79.129 1.00 15.72 301 VAL B CA 1
ATOM 5193 C C . VAL B 1 304 ? -30.644 36.152 77.776 1.00 20.68 301 VAL B C 1
ATOM 5194 O O . VAL B 1 304 ? -30.058 35.550 76.883 1.00 17.53 301 VAL B O 1
ATOM 5198 N N . SER B 1 305 ? -31.876 36.640 77.626 1.00 19.29 302 SER B N 1
ATOM 5199 C CA . SER B 1 305 ? -32.663 36.319 76.438 1.00 15.99 302 SER B CA 1
ATOM 5200 C C . SER B 1 305 ? -32.213 37.062 75.198 1.00 18.17 302 SER B C 1
ATOM 5201 O O . SER B 1 305 ? -32.532 36.652 74.091 1.00 22.28 302 SER B O 1
ATOM 5204 N N . ASN B 1 306 ? -31.475 38.154 75.363 1.00 18.80 303 ASN B N 1
ATOM 5205 C CA . ASN B 1 306 ? -30.934 38.792 74.177 1.00 16.31 303 ASN B CA 1
ATOM 5206 C C . ASN B 1 306 ? -29.903 37.893 73.512 1.00 16.45 303 ASN B C 1
ATOM 5207 O O . ASN B 1 306 ? -29.873 37.783 72.299 1.00 24.60 303 ASN B O 1
ATOM 5212 N N . GLY B 1 307 ? -29.087 37.211 74.309 1.00 17.34 304 GLY B N 1
ATOM 5213 C CA . GLY B 1 307 ? -28.102 36.290 73.764 1.00 16.10 304 GLY B CA 1
ATOM 5214 C C . GLY B 1 307 ? -28.716 34.993 73.267 1.00 16.64 304 GLY B C 1
ATOM 5215 O O . GLY B 1 307 ? -28.151 34.302 72.418 1.00 17.52 304 GLY B O 1
ATOM 5216 N N . TYR B 1 308 ? -29.868 34.643 73.817 1.00 16.69 305 TYR B N 1
ATOM 5217 C CA . TYR B 1 308 ? -30.621 33.495 73.345 1.00 17.34 305 TYR B CA 1
ATOM 5218 C C . TYR B 1 308 ? -31.181 33.771 71.957 1.00 20.97 305 TYR B C 1
ATOM 5219 O O . TYR B 1 308 ? -31.043 32.970 71.034 1.00 22.52 305 TYR B O 1
ATOM 5228 N N . ASP B 1 309 ? -31.830 34.914 71.822 1.00 20.28 306 ASP B N 1
ATOM 5229 C CA . ASP B 1 309 ? -32.327 35.349 70.536 1.00 20.05 306 ASP B CA 1
ATOM 5230 C C . ASP B 1 309 ? -31.169 35.452 69.557 1.00 21.55 306 ASP B C 1
ATOM 5231 O O . ASP B 1 309 ? -31.285 35.061 68.398 1.00 21.08 306 ASP B O 1
ATOM 5236 N N . ALA B 1 310 ? -30.051 35.982 70.038 1.00 25.56 307 ALA B N 1
ATOM 5237 C CA . ALA B 1 310 ? -28.853 36.129 69.223 1.00 22.55 307 ALA B CA 1
ATOM 5238 C C . ALA B 1 310 ? -28.453 34.817 68.566 1.00 20.06 307 ALA B C 1
ATOM 5239 O O . ALA B 1 310 ? -28.292 34.745 67.354 1.00 21.79 307 ALA B O 1
ATOM 5241 N N . ALA B 1 311 ? -28.314 33.775 69.370 1.00 20.38 308 ALA B N 1
ATOM 5242 C CA . ALA B 1 311 ? -27.925 32.470 68.859 1.00 22.28 308 ALA B CA 1
ATOM 5243 C C . ALA B 1 311 ? -28.958 31.910 67.874 1.00 23.42 308 ALA B C 1
ATOM 5244 O O . ALA B 1 311 ? -28.601 31.389 66.824 1.00 25.30 308 ALA B O 1
ATOM 5246 N N . ASN B 1 312 ? -30.238 32.027 68.212 1.00 23.35 309 ASN B N 1
ATOM 5247 C CA . ASN B 1 312 ? -31.289 31.524 67.338 1.00 21.46 309 ASN B CA 1
ATOM 5248 C C . ASN B 1 312 ? -31.280 32.164 65.961 1.00 27.83 309 ASN B C 1
ATOM 5249 O O . ASN B 1 312 ? -31.388 31.473 64.949 1.00 24.83 309 ASN B O 1
ATOM 5254 N N . ILE B 1 313 ? -31.155 33.485 65.927 1.00 28.02 310 ILE B N 1
ATOM 5255 C CA . ILE B 1 313 ? -31.091 34.210 64.664 1.00 29.06 310 ILE B CA 1
ATOM 5256 C C . ILE B 1 313 ? -29.875 33.766 63.836 1.00 28.33 310 ILE B C 1
ATOM 5257 O O . ILE B 1 313 ? -29.941 33.634 62.611 1.00 31.21 310 ILE B O 1
ATOM 5262 N N . LEU B 1 314 ? -28.768 33.508 64.511 1.00 23.29 311 LEU B N 1
ATOM 5263 C CA . LEU B 1 314 ? -27.580 33.030 63.828 1.00 25.43 311 LEU B CA 1
ATOM 5264 C C . LEU B 1 314 ? -27.812 31.638 63.251 1.00 28.51 311 LEU B C 1
ATOM 5265 O O . LEU B 1 314 ? -27.487 31.358 62.097 1.00 24.22 311 LEU B O 1
ATOM 5270 N N . PHE B 1 315 ? -28.390 30.767 64.061 1.00 28.20 312 PHE B N 1
ATOM 5271 C CA . PHE B 1 315 ? -28.558 29.387 63.659 1.00 25.96 312 PHE B CA 1
ATOM 5272 C C . PHE B 1 315 ? -29.589 29.336 62.561 1.00 27.06 312 PHE B C 1
ATOM 5273 O O . PHE B 1 315 ? -29.459 28.593 61.592 1.00 25.71 312 PHE B O 1
ATOM 5281 N N . GLU B 1 316 ? -30.609 30.165 62.705 1.00 29.65 313 GLU B N 1
ATOM 5282 C CA . GLU B 1 316 ? -31.663 30.197 61.716 1.00 31.53 313 GLU B CA 1
ATOM 5283 C C . GLU B 1 316 ? -31.133 30.801 60.421 1.00 29.75 313 GLU B C 1
ATOM 5284 O O . GLU B 1 316 ? -31.529 30.391 59.332 1.00 27.75 313 GLU B O 1
ATOM 5290 N N . GLY B 1 317 ? -30.224 31.763 60.545 1.00 28.75 314 GLY B N 1
ATOM 5291 C CA . GLY B 1 317 ? -29.591 32.345 59.380 1.00 30.06 314 GLY B CA 1
ATOM 5292 C C . GLY B 1 317 ? -28.815 31.267 58.666 1.00 30.95 314 GLY B C 1
ATOM 5293 O O . GLY B 1 317 ? -28.913 31.104 57.456 1.00 36.96 314 GLY B O 1
ATOM 5294 N N . ILE B 1 318 ? -28.059 30.498 59.431 1.00 28.89 315 ILE B N 1
ATOM 5295 C CA . ILE B 1 318 ? -27.286 29.416 58.850 1.00 33.15 315 ILE B CA 1
ATOM 5296 C C . ILE B 1 318 ? -28.202 28.332 58.331 1.00 34.03 315 ILE B C 1
ATOM 5297 O O . ILE B 1 318 ? -27.968 27.783 57.254 1.00 39.26 315 ILE B O 1
ATOM 5302 N N . ARG B 1 319 ? -29.243 28.019 59.095 1.00 30.43 316 ARG B N 1
ATOM 5303 C CA . ARG B 1 319 ? -30.178 26.994 58.668 1.00 31.83 316 ARG B CA 1
ATOM 5304 C C . ARG B 1 319 ? -30.828 27.393 57.351 1.00 37.03 316 ARG B C 1
ATOM 5305 O O . ARG B 1 319 ? -31.048 26.552 56.475 1.00 34.97 316 ARG B O 1
ATOM 5313 N N . LEU B 1 320 ? -31.085 28.690 57.201 1.00 39.32 317 LEU B N 1
ATOM 5314 C CA . LEU B 1 320 ? -31.784 29.233 56.035 1.00 38.70 317 LEU B CA 1
ATOM 5315 C C . LEU B 1 320 ? -30.917 29.209 54.777 1.00 37.99 317 LEU B C 1
ATOM 5316 O O . LEU B 1 320 ? -31.383 28.846 53.690 1.00 36.78 317 LEU B O 1
ATOM 5321 N N . ALA B 1 321 ? -29.655 29.599 54.926 1.00 34.29 318 ALA B N 1
ATOM 5322 C CA . ALA B 1 321 ? -28.743 29.664 53.791 1.00 37.18 318 ALA B CA 1
ATOM 5323 C C . ALA B 1 321 ? -28.442 28.279 53.236 1.00 42.24 318 ALA B C 1
ATOM 5324 O O . ALA B 1 321 ? -28.242 28.115 52.033 1.00 46.15 318 ALA B O 1
ATOM 5326 N N . ASN B 1 322 ? -28.447 27.288 54.124 1.00 32.20 319 ASN B N 1
ATOM 5327 C CA . ASN B 1 322 ? -27.846 25.990 53.858 1.00 32.65 319 ASN B CA 1
ATOM 5328 C C . ASN B 1 322 ? -26.398 26.190 53.452 1.00 37.42 319 ASN B C 1
ATOM 5329 O O . ASN B 1 322 ? -25.946 25.696 52.427 1.00 40.52 319 ASN B O 1
ATOM 5334 N N . SER B 1 323 ? -25.687 26.958 54.268 1.00 38.75 320 SER B N 1
ATOM 5335 C CA . SER B 1 323 ? -24.260 27.194 54.102 1.00 41.44 320 SER B CA 1
ATOM 5336 C C . SER B 1 323 ? -23.783 27.924 55.343 1.00 41.99 320 SER B C 1
ATOM 5337 O O . SER B 1 323 ? -24.594 28.476 56.087 1.00 40.05 320 SER B O 1
ATOM 5340 N N . THR B 1 324 ? -22.476 27.907 55.578 1.00 40.83 321 THR B N 1
ATOM 5341 C CA . THR B 1 324 ? -21.878 28.719 56.634 1.00 34.47 321 THR B CA 1
ATOM 5342 C C . THR B 1 324 ? -21.133 29.875 55.993 1.00 34.35 321 THR B C 1
ATOM 5343 O O . THR B 1 324 ? -20.348 30.565 56.632 1.00 37.55 321 THR B O 1
ATOM 5347 N N . ASP B 1 325 ? -21.396 30.072 54.708 1.00 36.49 322 ASP B N 1
ATOM 5348 C CA . ASP B 1 325 ? -20.703 31.076 53.926 1.00 33.19 322 ASP B CA 1
ATOM 5349 C C . ASP B 1 325 ? -21.085 32.475 54.351 1.00 32.67 322 ASP B C 1
ATOM 5350 O O . ASP B 1 325 ? -22.247 32.863 54.264 1.00 34.86 322 ASP B O 1
ATOM 5355 N N . PRO B 1 326 ? -20.088 33.246 54.787 1.00 33.02 323 PRO B N 1
ATOM 5356 C CA . PRO B 1 326 ? -20.258 34.534 55.456 1.00 36.02 323 PRO B CA 1
ATOM 5357 C C . PRO B 1 326 ? -21.180 35.494 54.715 1.00 35.75 323 PRO B C 1
ATOM 5358 O O . PRO B 1 326 ? -21.835 36.303 55.355 1.00 38.27 323 PRO B O 1
ATOM 5362 N N . LYS B 1 327 ? -21.251 35.401 53.396 1.00 33.11 324 LYS B N 1
ATOM 5363 C CA . LYS B 1 327 ? -22.117 36.296 52.646 1.00 37.15 324 LYS B CA 1
ATOM 5364 C C . LYS B 1 327 ? -23.521 35.705 52.529 1.00 38.44 324 LYS B C 1
ATOM 5365 O O . LYS B 1 327 ? -24.524 36.425 52.498 1.00 31.91 324 LYS B O 1
ATOM 5371 N N . ALA B 1 328 ? -23.576 34.379 52.486 1.00 36.36 325 ALA B N 1
ATOM 5372 C CA . ALA B 1 328 ? -24.831 33.657 52.346 1.00 32.20 325 ALA B CA 1
ATOM 5373 C C . ALA B 1 328 ? -25.659 33.728 53.614 1.00 32.40 325 ALA B C 1
ATOM 5374 O O . ALA B 1 328 ? -26.846 34.047 53.577 1.00 31.27 325 ALA B O 1
ATOM 5376 N N . VAL B 1 329 ? -25.026 33.398 54.732 1.00 34.50 326 VAL B N 1
ATOM 5377 C CA . VAL B 1 329 ? -25.700 33.382 56.027 1.00 34.68 326 VAL B CA 1
ATOM 5378 C C . VAL B 1 329 ? -26.270 34.754 56.368 1.00 33.59 326 VAL B C 1
ATOM 5379 O O . VAL B 1 329 ? -27.406 34.873 56.836 1.00 36.61 326 VAL B O 1
ATOM 5383 N N . ILE B 1 330 ? -25.472 35.788 56.126 1.00 28.62 327 ILE B N 1
ATOM 5384 C CA . ILE B 1 330 ? -25.921 37.158 56.336 1.00 33.86 327 ILE B CA 1
ATOM 5385 C C . ILE B 1 330 ? -27.188 37.428 55.543 1.00 38.00 327 ILE B C 1
ATOM 5386 O O . ILE B 1 330 ? -28.161 37.955 56.078 1.00 40.73 327 ILE B O 1
ATOM 5391 N N . ALA B 1 331 ? -27.176 37.030 54.272 1.00 39.31 328 ALA B N 1
ATOM 5392 C CA . ALA B 1 331 ? -28.322 37.201 53.392 1.00 35.55 328 ALA B CA 1
ATOM 5393 C C . ALA B 1 331 ? -29.552 36.471 53.915 1.00 34.51 328 ALA B C 1
ATOM 5394 O O . ALA B 1 331 ? -30.675 36.924 53.736 1.00 32.88 328 ALA B O 1
ATOM 5396 N N . ALA B 1 332 ? -29.337 35.332 54.556 1.00 33.66 329 ALA B N 1
ATOM 5397 C CA . ALA B 1 332 ? -30.439 34.581 55.119 1.00 32.76 329 ALA B CA 1
ATOM 5398 C C . ALA B 1 332 ? -31.023 35.368 56.277 1.00 33.71 329 ALA B C 1
ATOM 5399 O O . ALA B 1 332 ? -32.238 35.550 56.389 1.00 33.34 329 ALA B O 1
ATOM 5401 N N . ILE B 1 333 ? -30.148 35.839 57.146 1.00 34.19 330 ILE B N 1
ATOM 5402 C CA . ILE B 1 333 ? -30.605 36.628 58.266 1.00 34.69 330 ILE B CA 1
ATOM 5403 C C . ILE B 1 333 ? -31.388 37.863 57.801 1.00 40.76 330 ILE B C 1
ATOM 5404 O O . ILE B 1 333 ? -32.483 38.121 58.294 1.00 39.50 330 ILE B O 1
ATOM 5409 N N . GLU B 1 334 ? -30.855 38.603 56.831 1.00 40.01 331 GLU B N 1
ATOM 5410 C CA . GLU B 1 334 ? -31.484 39.856 56.411 1.00 37.06 331 GLU B CA 1
ATOM 5411 C C . GLU B 1 334 ? -32.821 39.638 55.729 1.00 37.25 331 GLU B C 1
ATOM 5412 O O . GLU B 1 334 ? -33.503 40.599 55.371 1.00 39.63 331 GLU B O 1
ATOM 5418 N N . SER B 1 335 ? -33.185 38.372 55.553 1.00 33.07 332 SER B N 1
ATOM 5419 C CA . SER B 1 335 ? -34.448 38.011 54.944 1.00 32.09 332 SER B CA 1
ATOM 5420 C C . SER B 1 335 ? -35.357 37.443 56.000 1.00 31.44 332 SER B C 1
ATOM 5421 O O . SER B 1 335 ? -36.310 36.733 55.690 1.00 34.53 332 SER B O 1
ATOM 5424 N N . ILE B 1 336 ? -35.059 37.740 57.255 1.00 30.12 333 ILE B N 1
ATOM 5425 C CA . ILE B 1 336 ? -35.870 37.219 58.341 1.00 29.49 333 ILE B CA 1
ATOM 5426 C C . ILE B 1 336 ? -36.999 38.162 58.697 1.00 30.60 333 ILE B C 1
ATOM 5427 O O . ILE B 1 336 ? -36.775 39.331 59.004 1.00 32.14 333 ILE B O 1
ATOM 5432 N N . LYS B 1 337 ? -38.218 37.634 58.644 1.00 31.53 334 LYS B N 1
ATOM 5433 C CA . LYS B 1 337 ? -39.420 38.416 58.882 1.00 32.28 334 LYS B CA 1
ATOM 5434 C C . LYS B 1 337 ? -40.310 37.683 59.892 1.00 30.39 334 LYS B C 1
ATOM 5435 O O . LYS B 1 337 ? -40.477 36.470 59.792 1.00 38.39 334 LYS B O 1
ATOM 5441 N N . ASP B 1 338 ? -40.841 38.415 60.875 1.00 36.41 335 ASP B N 1
ATOM 5442 C CA . ASP B 1 338 ? -41.790 37.879 61.876 1.00 33.19 335 ASP B CA 1
ATOM 5443 C C . ASP B 1 338 ? -41.263 36.736 62.745 1.00 32.95 335 ASP B C 1
ATOM 5444 O O . ASP B 1 338 ? -42.037 35.876 63.172 1.00 34.52 335 ASP B O 1
ATOM 5449 N N . TYR B 1 339 ? -39.962 36.715 63.012 1.00 27.65 336 TYR B N 1
ATOM 5450 C CA . TYR B 1 339 ? -39.414 35.667 63.859 1.00 34.43 336 TYR B CA 1
ATOM 5451 C C . TYR B 1 339 ? -39.869 35.872 65.281 1.00 33.98 336 TYR B C 1
ATOM 5452 O O . TYR B 1 339 ? -39.825 36.988 65.802 1.00 35.81 336 TYR B O 1
ATOM 5461 N N . GLN B 1 340 ? -40.287 34.789 65.918 1.00 34.02 337 GLN B N 1
ATOM 5462 C CA . GLN B 1 340 ? -40.875 34.904 67.241 1.00 34.90 337 GLN B CA 1
ATOM 5463 C C . GLN B 1 340 ? -39.849 34.746 68.346 1.00 32.21 337 GLN B C 1
ATOM 5464 O O . GLN B 1 340 ? -39.780 33.703 68.997 1.00 31.52 337 GLN B O 1
ATOM 5470 N N . GLY B 1 341 ? -39.068 35.806 68.555 1.00 31.89 338 GLY B N 1
ATOM 5471 C CA . GLY B 1 341 ? -38.021 35.825 69.560 1.00 27.50 338 GLY B CA 1
ATOM 5472 C C . GLY B 1 341 ? -38.576 36.092 70.941 1.00 21.45 338 GLY B C 1
ATOM 5473 O O . GLY B 1 341 ? -39.756 36.385 71.093 1.00 21.96 338 GLY B O 1
ATOM 5474 N N . VAL B 1 342 ? -37.723 35.992 71.951 1.00 22.92 339 VAL B N 1
ATOM 5475 C CA . VAL B 1 342 ? -38.153 36.178 73.329 1.00 22.12 339 VAL B CA 1
ATOM 5476 C C . VAL B 1 342 ? -38.347 37.659 73.645 1.00 20.99 339 VAL B C 1
ATOM 5477 O O . VAL B 1 342 ? -39.389 38.074 74.145 1.00 19.84 339 VAL B O 1
ATOM 5481 N N . ASN B 1 343 ? -37.338 38.457 73.338 1.00 22.22 340 ASN B N 1
ATOM 5482 C CA . ASN B 1 343 ? -37.388 39.871 73.645 1.00 19.44 340 ASN B CA 1
ATOM 5483 C C . ASN B 1 343 ? -38.265 40.670 72.687 1.00 24.39 340 ASN B C 1
ATOM 5484 O O . ASN B 1 343 ? -38.859 41.666 73.085 1.00 24.44 340 ASN B O 1
ATOM 5489 N N . THR B 1 344 ? -38.350 40.234 71.432 1.00 24.97 341 THR B N 1
ATOM 5490 C CA . THR B 1 344 ? -39.143 40.939 70.436 1.00 26.04 341 THR B CA 1
ATOM 5491 C C . THR B 1 344 ? -39.341 40.106 69.193 1.00 29.87 341 THR B C 1
ATOM 5492 O O . THR B 1 344 ? -38.743 39.049 69.047 1.00 30.14 341 THR B O 1
ATOM 5496 N N . ALA B 1 345 ? -40.201 40.592 68.303 1.00 33.85 342 ALA B N 1
ATOM 5497 C CA . ALA B 1 345 ? -40.248 40.103 66.940 1.00 24.69 342 ALA B CA 1
ATOM 5498 C C . ALA B 1 345 ? -39.098 40.771 66.206 1.00 26.45 342 ALA B C 1
ATOM 5499 O O . ALA B 1 345 ? -38.824 41.957 66.407 1.00 29.11 342 ALA B O 1
ATOM 5501 N N . TYR B 1 346 ? -38.403 40.011 65.373 1.00 27.93 343 TYR B N 1
ATOM 5502 C CA . TYR B 1 346 ? -37.294 40.564 64.607 1.00 32.39 343 TYR B CA 1
ATOM 5503 C C . TYR B 1 346 ? -37.615 40.505 63.140 1.00 34.41 343 TYR B C 1
ATOM 5504 O O . TYR B 1 346 ? -38.012 39.460 62.633 1.00 34.70 343 TYR B O 1
ATOM 5513 N N . THR B 1 347 ? -37.423 41.619 62.452 1.00 35.25 344 THR B N 1
ATOM 5514 C CA . THR B 1 347 ? -37.486 41.605 61.004 1.00 35.83 344 THR B CA 1
ATOM 5515 C C . THR B 1 347 ? -36.290 42.333 60.412 1.00 36.33 344 THR B C 1
ATOM 5516 O O . THR B 1 347 ? -36.171 43.553 60.527 1.00 36.27 344 THR B O 1
ATOM 5520 N N . PHE B 1 348 ? -35.404 41.572 59.776 1.00 40.66 345 PHE B N 1
ATOM 5521 C CA . PHE B 1 348 ? -34.134 42.109 59.302 1.00 37.81 345 PHE B CA 1
ATOM 5522 C C . PHE B 1 348 ? -34.146 42.475 57.813 1.00 45.62 345 PHE B C 1
ATOM 5523 O O . PHE B 1 348 ? -35.012 42.036 57.057 1.00 52.57 345 PHE B O 1
ATOM 5531 N N . SER B 1 349 ? -33.190 43.301 57.406 1.00 43.33 346 SER B N 1
ATOM 5532 C CA . SER B 1 349 ? -33.095 43.747 56.023 1.00 41.04 346 SER B CA 1
ATOM 5533 C C . SER B 1 349 ? -31.746 44.395 55.862 1.00 38.12 346 SER B C 1
ATOM 5534 O O . SER B 1 349 ? -31.016 44.554 56.829 1.00 38.11 346 SER B O 1
ATOM 5537 N N . LYS B 1 350 ? -31.426 44.806 54.647 1.00 35.14 347 LYS B N 1
ATOM 5538 C CA . LYS B 1 350 ? -30.129 45.397 54.382 1.00 32.01 347 LYS B CA 1
ATOM 5539 C C . LYS B 1 350 ? -29.951 46.677 55.160 1.00 31.46 347 LYS B C 1
ATOM 5540 O O . LYS B 1 350 ? -28.832 47.084 55.442 1.00 31.53 347 LYS B O 1
ATOM 5546 N N . GLU B 1 351 ? -31.060 47.318 55.507 1.00 36.79 348 GLU B N 1
ATOM 5547 C CA . GLU B 1 351 ? -30.988 48.551 56.275 1.00 39.88 348 GLU B CA 1
ATOM 5548 C C . GLU B 1 351 ? -31.353 48.342 57.750 1.00 34.66 348 GLU B C 1
ATOM 5549 O O . GLU B 1 351 ? -30.918 49.106 58.612 1.00 32.68 348 GLU B O 1
ATOM 5555 N N . ARG B 1 352 ? -32.144 47.310 58.036 1.00 33.77 349 ARG B N 1
ATOM 5556 C CA . ARG B 1 352 ? -32.537 47.023 59.416 1.00 34.48 349 ARG B CA 1
ATOM 5557 C C . ARG B 1 352 ? -31.771 45.836 59.994 1.00 27.13 349 ARG B C 1
ATOM 5558 O O . ARG B 1 352 ? -31.940 44.698 59.557 1.00 29.26 349 ARG B O 1
ATOM 5566 N N . HIS B 1 353 ? -30.919 46.139 60.958 1.00 32.23 350 HIS B N 1
ATOM 5567 C CA . HIS B 1 353 ? -30.075 45.151 61.613 1.00 34.10 350 HIS B CA 1
ATOM 5568 C C . HIS B 1 353 ? -30.292 45.053 63.137 1.00 31.04 350 HIS B C 1
ATOM 5569 O O . HIS B 1 353 ? -29.459 44.539 63.847 1.00 30.04 350 HIS B O 1
ATOM 5576 N N . HIS B 1 354 ? -31.407 45.581 63.611 1.00 32.18 351 HIS B N 1
ATOM 5577 C CA . HIS B 1 354 ? -31.751 45.575 65.024 1.00 33.13 351 HIS B CA 1
ATOM 5578 C C . HIS B 1 354 ? -33.200 45.154 65.129 1.00 29.37 351 HIS B C 1
ATOM 5579 O O . HIS B 1 354 ? -33.849 45.012 64.122 1.00 29.05 351 HIS B O 1
ATOM 5586 N N . GLY B 1 355 ? -33.667 44.856 66.331 1.00 27.30 352 GLY B N 1
ATOM 5587 C CA . GLY B 1 355 ? -35.054 44.484 66.525 1.00 26.18 352 GLY B CA 1
ATOM 5588 C C . GLY B 1 355 ? -35.895 45.235 67.541 1.00 26.11 352 GLY B C 1
ATOM 5589 O O . GLY B 1 355 ? -37.086 45.396 67.374 1.00 27.09 352 GLY B O 1
ATOM 5590 N N . ILE B 1 356 ? -35.274 45.688 68.617 1.00 25.17 353 ILE B N 1
ATOM 5591 C CA . ILE B 1 356 ? -36.035 46.246 69.698 1.00 24.52 353 ILE B CA 1
ATOM 5592 C C . ILE B 1 356 ? -36.358 47.710 69.461 1.00 29.52 353 ILE B C 1
ATOM 5593 O O . ILE B 1 356 ? -35.479 48.514 69.283 1.00 33.91 353 ILE B O 1
ATOM 5598 N N . GLU B 1 357 ? -37.644 48.030 69.534 1.00 27.28 354 GLU B N 1
ATOM 5599 C CA . GLU B 1 357 ? -38.166 49.384 69.444 1.00 24.71 354 GLU B CA 1
ATOM 5600 C C . GLU B 1 357 ? -38.930 49.708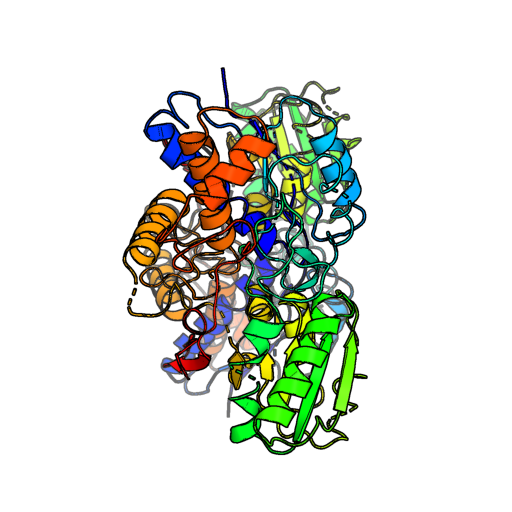 70.721 1.00 26.87 354 GLU B C 1
ATOM 5601 O O . GLU B 1 357 ? -39.086 48.873 71.575 1.00 30.27 354 GLU B O 1
ATOM 5607 N N . THR B 1 358 ? -39.339 50.953 70.878 1.00 29.30 355 THR B N 1
ATOM 5608 C CA . THR B 1 358 ? -39.807 51.431 72.190 1.00 29.15 355 THR B CA 1
ATOM 5609 C C . THR B 1 358 ? -41.030 50.703 72.745 1.00 28.30 355 THR B C 1
ATOM 5610 O O . THR B 1 358 ? -41.357 50.842 73.923 1.00 30.80 355 THR B O 1
ATOM 5614 N N . ASP B 1 359 ? -41.696 49.931 71.894 1.00 27.77 356 ASP B N 1
ATOM 5615 C CA . ASP B 1 359 ? -42.820 49.110 72.318 1.00 26.20 356 ASP B CA 1
ATOM 5616 C C . ASP B 1 359 ? -42.367 48.030 73.294 1.00 27.25 356 ASP B C 1
ATOM 5617 O O . ASP B 1 359 ? -43.146 47.597 74.148 1.00 31.01 356 ASP B O 1
ATOM 5622 N N . GLY B 1 360 ? -41.107 47.608 73.175 1.00 24.08 357 GLY B N 1
ATOM 5623 C CA . GLY B 1 360 ? -40.588 46.532 74.000 1.00 22.53 357 GLY B CA 1
ATOM 5624 C C . GLY B 1 360 ? -40.055 47.012 75.335 1.00 21.09 357 GLY B C 1
ATOM 5625 O O . GLY B 1 360 ? -39.557 46.229 76.131 1.00 24.16 357 GLY B O 1
ATOM 5626 N N . VAL B 1 361 ? -40.174 48.310 75.574 1.00 23.96 358 VAL B N 1
ATOM 5627 C CA . VAL B 1 361 ? -39.614 48.941 76.756 1.00 21.55 358 VAL B CA 1
ATOM 5628 C C . VAL B 1 361 ? -40.721 49.470 77.634 1.00 24.80 358 VAL B C 1
ATOM 5629 O O . VAL B 1 361 ? -41.609 50.165 77.148 1.00 26.47 358 VAL B O 1
ATOM 5633 N N . LYS B 1 362 ? -40.673 49.140 78.921 1.00 23.20 359 LYS B N 1
ATOM 5634 C CA . LYS B 1 362 ? -41.633 49.665 79.884 1.00 24.14 359 LYS B CA 1
ATOM 5635 C C . LYS B 1 362 ? -40.899 50.234 81.103 1.00 24.40 359 LYS B C 1
ATOM 5636 O O . LYS B 1 362 ? -39.751 49.882 81.357 1.00 23.76 359 LYS B O 1
ATOM 5642 N N . VAL B 1 363 ? -41.553 51.126 81.845 1.00 28.61 360 VAL B N 1
ATOM 5643 C CA . VAL B 1 363 ? -40.969 51.652 83.079 1.00 27.36 360 VAL B CA 1
ATOM 5644 C C . VAL B 1 363 ? -41.477 50.873 84.284 1.00 20.90 360 VAL B C 1
ATOM 5645 O O . VAL B 1 363 ? -42.672 50.638 84.430 1.00 23.10 360 VAL B O 1
ATOM 5649 N N . PHE B 1 364 ? -40.554 50.464 85.138 1.00 20.67 361 PHE B N 1
ATOM 5650 C CA . PHE B 1 364 ? -40.894 49.701 86.321 1.00 21.32 361 PHE B CA 1
ATOM 5651 C C . PHE B 1 364 ? -40.304 50.396 87.530 1.00 22.90 361 PHE B C 1
ATOM 5652 O O . PHE B 1 364 ? -39.335 51.133 87.412 1.00 21.46 361 PHE B O 1
ATOM 5660 N N . GLU B 1 365 ? -40.869 50.135 88.700 1.00 24.71 362 GLU B N 1
ATOM 5661 C CA . GLU B 1 365 ? -40.371 50.734 89.925 1.00 21.80 362 GLU B CA 1
ATOM 5662 C C . GLU B 1 365 ? -40.386 49.701 91.022 1.00 20.98 362 GLU B C 1
ATOM 5663 O O . GLU B 1 365 ? -41.332 48.927 91.134 1.00 24.46 362 GLU B O 1
ATOM 5669 N N . TYR B 1 366 ? -39.334 49.667 91.824 1.00 20.57 363 TYR B N 1
ATOM 5670 C CA . TYR B 1 366 ? -39.382 48.877 93.035 1.00 22.39 363 TYR B CA 1
ATOM 5671 C C . TYR B 1 366 ? -40.339 49.570 93.963 1.00 24.47 363 TYR B C 1
ATOM 5672 O O . TYR B 1 366 ? -40.190 50.762 94.242 1.00 23.66 363 TYR B O 1
ATOM 5681 N N . VAL B 1 367 ? -41.319 48.821 94.446 1.00 25.14 364 VAL B N 1
ATOM 5682 C CA . VAL B 1 367 ? -42.268 49.338 95.413 1.00 29.82 364 VAL B CA 1
ATOM 5683 C C . VAL B 1 367 ? -42.496 48.264 96.438 1.00 29.31 364 VAL B C 1
ATOM 5684 O O . VAL B 1 367 ? -42.150 47.111 96.208 1.00 33.41 364 VAL B O 1
ATOM 5688 N N . LYS B 1 368 ? -43.083 48.638 97.566 1.00 30.31 365 LYS B N 1
ATOM 5689 C CA . LYS B 1 368 ? -43.429 47.659 98.586 1.00 38.93 365 LYS B CA 1
ATOM 5690 C C . LYS B 1 368 ? -44.672 46.866 98.185 1.00 43.04 365 LYS B C 1
ATOM 5691 O O . LYS B 1 368 ? -45.721 47.442 97.900 1.00 43.57 365 LYS B O 1
ATOM 5697 N N . LYS B 1 369 ? -44.546 45.544 98.146 1.00 49.09 366 LYS B N 1
ATOM 5698 C CA . LYS B 1 369 ? -45.710 44.680 97.984 1.00 53.40 366 LYS B CA 1
ATOM 5699 C C . LYS B 1 369 ? -46.196 44.271 99.368 1.00 53.91 366 LYS B C 1
ATOM 5700 O O . LYS B 1 369 ? -46.493 43.105 99.618 1.00 55.31 366 LYS B O 1
ATOM 5706 N N . GLY B 1 370 ? -46.274 45.249 100.264 1.00 53.35 367 GLY B N 1
ATOM 5707 C CA . GLY B 1 370 ? -46.605 44.991 101.648 1.00 52.68 367 GLY B CA 1
ATOM 5708 C C . GLY B 1 370 ? -45.372 44.536 102.396 1.00 53.60 367 GLY B C 1
ATOM 5709 O O . GLY B 1 370 ? -44.789 45.303 103.158 1.00 52.28 367 GLY B O 1
ATOM 5710 N N . ASP B 1 371 ? -44.961 43.293 102.150 1.00 60.61 368 ASP B N 1
ATOM 5711 C CA . ASP B 1 371 ? -43.907 42.643 102.931 1.00 64.56 368 ASP B CA 1
ATOM 5712 C C . ASP B 1 371 ? -42.614 42.387 102.155 1.00 63.39 368 ASP B C 1
ATOM 5713 O O . ASP B 1 371 ? -41.612 41.963 102.733 1.00 62.74 368 ASP B O 1
ATOM 5718 N N . LYS B 1 372 ? -42.649 42.619 100.846 1.00 62.09 369 LYS B N 1
ATOM 5719 C CA . LYS B 1 372 ? -41.456 42.519 100.005 1.00 56.89 369 LYS B CA 1
ATOM 5720 C C . LYS B 1 372 ? -41.310 43.785 99.144 1.00 49.73 369 LYS B C 1
ATOM 5721 O O . LYS B 1 372 ? -42.258 44.556 99.010 1.00 44.68 369 LYS B O 1
ATOM 5727 N N . ILE B 1 373 ? -40.123 44.002 98.580 1.00 48.41 370 ILE B N 1
ATOM 5728 C CA . ILE B 1 373 ? -39.888 45.113 97.655 1.00 42.21 370 ILE B CA 1
ATOM 5729 C C . ILE B 1 373 ? -39.566 44.578 96.266 1.00 45.21 370 ILE B C 1
ATOM 5730 O O . ILE B 1 373 ? -38.481 44.034 96.055 1.00 46.65 370 ILE B O 1
ATOM 5735 N N . ARG B 1 374 ? -40.487 44.731 95.316 1.00 42.13 371 ARG B N 1
ATOM 5736 C CA . ARG B 1 374 ? -40.277 44.167 93.984 1.00 36.33 371 ARG B CA 1
ATOM 5737 C C . ARG B 1 374 ? -40.533 45.168 92.879 1.00 31.98 371 ARG B C 1
ATOM 5738 O O . ARG B 1 374 ? -41.252 46.143 93.071 1.00 32.85 371 ARG B O 1
ATOM 5746 N N . LEU B 1 375 ? -39.925 44.915 91.724 1.00 31.87 372 LEU B N 1
ATOM 5747 C CA . LEU B 1 375 ? -40.173 45.710 90.531 1.00 30.34 372 LEU B CA 1
ATOM 5748 C C . LEU B 1 375 ? -41.542 45.388 89.979 1.00 31.84 372 LEU B C 1
ATOM 5749 O O . LEU B 1 375 ? -41.839 44.244 89.640 1.00 34.25 372 LEU B O 1
ATOM 5754 N N A GLU B 1 376 ? -42.393 46.399 89.905 0.05 28.03 373 GLU B N 1
ATOM 5755 N N B GLU B 1 376 ? -42.378 46.414 89.883 0.95 28.23 373 GLU B N 1
ATOM 5756 C CA A GLU B 1 376 ? -43.688 46.237 89.271 0.05 27.15 373 GLU B CA 1
ATOM 5757 C CA B GLU B 1 376 ? -43.707 46.271 89.320 0.95 26.51 373 GLU B CA 1
ATOM 5758 C C A GLU B 1 376 ? -43.852 47.352 88.249 0.05 26.33 373 GLU B C 1
ATOM 5759 C C B GLU B 1 376 ? -43.846 47.350 88.248 0.95 25.17 373 GLU B C 1
ATOM 5760 O O A GLU B 1 376 ? -43.199 48.390 88.352 0.05 26.37 373 GLU B O 1
ATOM 5761 O O B GLU B 1 376 ? -43.149 48.353 88.302 0.95 27.68 373 GLU B O 1
ATOM 5772 N N . PRO B 1 377 ? -44.709 47.136 87.244 1.00 25.98 374 PRO B N 1
ATOM 5773 C CA . PRO B 1 377 ? -44.892 48.169 86.214 1.00 26.04 374 PRO B CA 1
ATOM 5774 C C . PRO B 1 377 ? -45.528 49.455 86.761 1.00 32.58 374 PRO B C 1
ATOM 5775 O O . PRO B 1 377 ? -46.076 49.440 87.862 1.00 34.76 374 PRO B O 1
ATOM 5779 N N . ILE B 1 378 ? -45.456 50.549 86.006 1.00 35.67 375 ILE B N 1
ATOM 5780 C CA . ILE B 1 378 ? -46.014 51.828 86.460 1.00 35.37 375 ILE B CA 1
ATOM 5781 C C . ILE B 1 378 ? -47.291 52.230 85.728 1.00 33.86 375 ILE B C 1
ATOM 5782 O O . ILE B 1 378 ? -47.570 51.739 84.639 1.00 35.83 375 ILE B O 1
#

B-factor: mean 30.87, std 10.65, range [12.11, 98.05]

Sequence (724 aa):
DTIKIGTSALTGPYNEFGEGNRRRAVELAVEQWNAKGGINGKKIEEIALLDDQLNPDRRAVQNIRAILDNKDIVGIIGPAGSGPLAVIDVQADGRPYNPIAQTPVVTYPGEKTGEKPRPNVFSFALQNDIEAVAGEEYLAKKFKRVGIIHESTAYGVTGVDYLAASIAKNGGAKPVATDSYNQGAQQDTAQVARKRRANVDAIAAIGLGKDLAVLRRTARLNVNVPLAASNGALGQPYQEGAGELTLGTLGTIGAFGNPRAPAADFAKAYKAKYGTDRWWGNDPENPQLFAISVSNGYDAANILFEGIRLANSTDPKAVIAAIESIKDYQGVNTAYTFSKERHHGIETDGVKVFEYVKKGDKIRLEEPIDTIKIGTSALTGPYNEFGEGNRRRAVELAVEQWNAKGGINGKKIEIALLDDQLNPDRRAVQNIRAILDNKDIVGIIGPAGSGPLAVIDVQADGRPYNPIAQTPVVTYPGEKTGEKPRPNVFSFALQNDIEAVAGEEYLAKKFKRVGIIHESTAYGVTGVDYLAASIAKNGGAKPVATDSYNQGAQQDDTAQVARKRRANVDAIAAIGLGKDLAVLRRRTARLNVNVPLAASNGALGQPYQEGAGELTLGTLGTIGAFGNPRAPAADFAKAYKAKYGTDRWWGNDPENPQLFAISVSNGYDAANILFEGIRLANSTDPKAVIAAIESIKDYQGVNTAYTFSKERHHGIETDGVKVFEYVKKGDKIRLEEPI

Foldseek 3Di:
DAAEAEEEACDDDQNLFVVQLVLLLVLLLVVCQVVQAQVNHRYDPPYYHQNQPLVSLQVRVVVRLVDPRHLEYEGYAYLNVCSNQVVLVSQHAYELAYQAQCSFAVVPDALFHGSLRYFYNYCHLLQQLQLLQVDLVPFAAEAEEEAPHSQRVVNVVSNQVSVVVNVHDRHLYYDYHHPPDQALVRLVSVVSVGQEYEYGYAQLVLLSVLVNVVVVPQHAYEYELRNPAPSNCVSNPPSLARYKYKQALQPPDDVQLVVVLVSSCVPPNCDRQQDDDNVGRDRSSNRHQSSNQSNVLLSQLCSQLVDSPRSSSSQSSQVDAQCDGSRAGDHHHSRHRYTDGNVSMFMWGFDDDPHRTDIDGD/DAQEAEEEACDAPQNLQVVQLVLQLVLLQVVQVVVCPQVNHHYDHNYYHQNLPLVSLQVRVVVRLPPPRHLEYEGYAEPSVCSNLVVLVSQHAYELEYQAQCSFVVVPDALFQGSLRYFYLYNHLLFQLLLLLVCQVPWQEEEEEEEPDSQRVVNLVNNQVNVVVNVHDRHLYYYYDHPPDQAAPGVVSVVSVGQEYEYGDAQLVLLRVLVNVVVVPPHEYEYELRNPAVNNCVRNPVSQARHKYKQQLQPPDDVQQVVVLVSSCVVPNCDRQQDDDRVGRDRSSNRHQSSNLVSVLQSQLCSQQVHSPRNSSSVSSQCDFQDDGRRAGDHHHSRRRYTDHNVRMFMWGFHDPPPDTDTDGD

CATH classification: 3.40.50.2300 (+1 more: 3.40.50.2300)